Protein 5W5P (pdb70)

Solvent-accessible surface area: 26778 Å² total

InterPro domains:
  IPR059934 Phage tail protein-like, small four-stranded beta-sheet domain [PF27114] (264-327)

Nearest PDB structures (foldseek):
  5w5p-assembly1_A  TM=1.001E+00  e=0.000E+00  Acinetobacter phage AM24
  8oq0-assembly1_A  TM=8.757E-01  e=9.239E-34  Acinetobacter phage APK09
  8iq9-assembly1_B  TM=3.609E-01  e=1.323E-12  Klebsiella phage VLC6
  6w4q-assembly2_D  TM=3.458E-01  e=1.428E-11  Kuttervirus CBA120
  5w6p-assembly1_A  TM=3.082E-01  e=2.361E-11  Kuttervirus CBA120

Secondary structure (DSSP, 8-state):
-----GGG-B-TTSSBHHHHHHTT---SHHHHHT---SSTT-EEEE--SSSS-----EEEEE-TT-SSPPP-SSSEEE-TT--EEEE---S-B-GGGGT--TTSSS--HHHHHHHHHHHTS-EEEEETT-EE---EEEPP--TT----EEEEB-EEE--BSS-SEEEGGGTT-TT-SS---EEEE-B-TT-EEE--SSS-BEEEETTTEEEE----EEES-SEEEE-----TT-SS--EEEEEEES-EEES-SEEEEES-EEEEEEES-EEES-SEEEEE----SSSEEEEE--S-EEES-SEEEEESSEEEEEEES-EEE----TTHHHH-SSEE-SSSTTPPPPEEEEEES-EEE--GGGTS-TT--SEE-----SSS--SSSPPPEEES-EE-S----TT----EES-EETTS-SGGGT----GGGGTEE---EEEEEEHHHHEETTEEEEEEEE-HHHHH-S-GGGT-EEE--B----TT------EEEEEEEEEEE--S--TT--S-EEEEEEEEEEEE----EEETTTTEE----BSS--EEEEEETTEEEEEE--B----SSTT----EEEEEE--EE--SSSS-SS---EE-

Radius of gyration: 39.33 Å; Cα contacts (8 Å, |Δi|>4): 1710; chains: 1; bounding box: 72×67×138 Å

Sequence (600 aa):
EVKLPADLIKDSSGKSQQEVNNSLKLKTFDDLRNFKPIVNGQTVYVGQRSNTYLQGGGLFYADTSDTTSLDNDGTILVGIDGTRWKRKWNTHADPCWFGADYTGTEDCSAQVQKAVDVSYGRVWFGNADRSFKTPVGLPTNSIVGDLEICGDGARVWVYSNTGIFTSKRSIGLETSTDDLYTAALEIGRGLRFQGDGVSQSVVVNGDRLYNVNKGGRYLRISALVRATQPRRNETTGYVQSVTIEENHLALCNRIIDSKRGFNVTVSRNFCESCYGGVYLDGDGSPAVNVIRCDGNLWESSGVFAKLGAVYAGTFIGNYFEGNNTGDLPTLKCLIELGKTGTTGYSSGVTFIGNQFGAAAAYKADVNYADVKFTASLSGTNLDVLAPPTFVGNWTNAYRWSEGQVVTQFGNAFSGGNARRHQAPKLHTEARVTFDLSRKEFLSSTNLVGGVHTVAEIDTNLISNLASQSSRACTADNIFQKTASNVVLGAAVAKVSLVVQGSEGIGTGATTDVYVAASLTGFTQLEGGVIDTVNNVSLFKHFTSPVLTIERVGTKYLLKLSGYVAASGSLYGATAKVFSSTTTIYSLNSGASVAGQIYPT

Structure (mmCIF, N/CA/C/O backbone):
data_5W5P
#
_entry.id   5W5P
#
_cell.length_a   100.657
_cell.length_b   100.657
_cell.length_c   307.836
_cell.angle_alpha   90.00
_cell.angle_beta   90.00
_cell.angle_gamma   120.00
#
_symmetry.space_group_name_H-M   'P 63 2 2'
#
loop_
_entity.id
_entity.type
_entity.pdbx_description
1 polymer 'Tail fiber protein'
2 non-polymer 'ZINC ION'
3 water water
#
loop_
_atom_site.group_PDB
_atom_site.id
_atom_site.type_symbol
_atom_site.label_atom_id
_atom_site.label_alt_id
_atom_site.label_comp_id
_atom_site.label_asym_id
_atom_site.label_entity_id
_atom_site.label_seq_id
_atom_site.pdbx_PDB_ins_code
_atom_site.Cartn_x
_atom_site.Cartn_y
_atom_site.Cartn_z
_atom_site.occupancy
_atom_site.B_iso_or_equiv
_atom_site.auth_seq_id
_atom_site.auth_comp_id
_atom_site.auth_asym_id
_atom_site.auth_atom_id
_atom_site.pdbx_PDB_model_num
ATOM 1 N N . GLU A 1 14 ? 53.913 15.791 75.093 1.00 82.75 10 GLU A N 1
ATOM 2 C CA . GLU A 1 14 ? 53.522 15.971 76.487 1.00 85.26 10 GLU A CA 1
ATOM 3 C C . GLU A 1 14 ? 53.097 17.412 76.764 1.00 87.65 10 GLU A C 1
ATOM 4 O O . GLU A 1 14 ? 52.040 17.657 77.351 1.00 91.97 10 GLU A O 1
ATOM 10 N N . VAL A 1 15 ? 53.935 18.359 76.344 1.00 82.70 11 VAL A N 1
ATOM 11 C CA . VAL A 1 15 ? 53.630 19.789 76.455 1.00 74.12 11 VAL A CA 1
ATOM 12 C C . VAL A 1 15 ? 52.920 20.172 75.159 1.00 66.31 11 VAL A C 1
ATOM 13 O O . VAL A 1 15 ? 53.545 20.551 74.169 1.00 71.25 11 VAL A O 1
ATOM 17 N N . LYS A 1 16 ? 51.592 20.064 75.161 1.00 128.36 12 LYS A N 1
ATOM 18 C CA . LYS A 1 16 ? 50.796 20.239 73.952 1.00 118.26 12 LYS A CA 1
ATOM 19 C C . LYS A 1 16 ? 49.712 21.277 74.195 1.00 108.29 12 LYS A C 1
ATOM 20 O O . LYS A 1 16 ? 48.840 21.078 75.046 1.00 111.83 12 LYS A O 1
ATOM 26 N N . LEU A 1 17 ? 49.769 22.379 73.449 1.00 93.78 13 LEU A N 1
ATOM 27 C CA . LEU A 1 17 ? 48.696 23.362 73.415 1.00 79.86 13 LEU A CA 1
ATOM 28 C C . LEU A 1 17 ? 47.988 23.257 72.076 1.00 75.23 13 LEU A C 1
ATOM 29 O O . LEU A 1 17 ? 48.633 23.452 71.035 1.00 73.10 13 LEU A O 1
ATOM 34 N N . PRO A 1 18 ? 46.694 22.950 72.037 1.00 74.63 14 PRO A N 1
ATOM 35 C CA . PRO A 1 18 ? 46.004 22.849 70.744 1.00 63.60 14 PRO A CA 1
ATOM 36 C C . PRO A 1 18 ? 45.967 24.194 70.032 1.00 61.34 14 PRO A C 1
ATOM 37 O O . PRO A 1 18 ? 45.837 25.247 70.658 1.00 61.80 14 PRO A O 1
ATOM 41 N N . ALA A 1 19 ? 46.090 24.147 68.704 1.00 63.85 15 ALA A N 1
ATOM 42 C CA . ALA A 1 19 ? 46.094 25.373 67.914 1.00 63.07 15 ALA A CA 1
ATOM 43 C C . ALA A 1 19 ? 44.778 26.131 68.011 1.00 68.08 15 ALA A C 1
ATOM 44 O O . ALA A 1 19 ? 44.762 27.349 67.802 1.00 66.68 15 ALA A O 1
ATOM 46 N N . ASP A 1 20 ? 43.679 25.448 68.337 1.00 75.21 16 ASP A N 1
ATOM 47 C CA . ASP A 1 20 ? 42.398 26.124 68.514 1.00 77.90 16 ASP A CA 1
ATOM 48 C C . ASP A 1 20 ? 42.393 27.093 69.689 1.00 75.31 16 ASP A C 1
ATOM 49 O O . ASP A 1 20 ? 41.459 27.894 69.805 1.00 75.01 16 ASP A O 1
ATOM 54 N N . LEU A 1 21 ? 43.400 27.046 70.553 1.00 71.18 17 LEU A N 1
ATOM 55 C CA . LEU A 1 21 ? 43.493 27.959 71.684 1.00 71.65 17 LEU A CA 1
ATOM 56 C C . LEU A 1 21 ? 44.326 29.194 71.373 1.00 68.31 17 LEU A C 1
ATOM 57 O O . LEU A 1 21 ? 44.512 30.037 72.255 1.00 66.91 17 LEU A O 1
ATOM 62 N N . ILE A 1 22 ? 44.834 29.314 70.149 1.00 65.94 18 ILE A N 1
ATOM 63 C CA . ILE A 1 22 ? 45.577 30.485 69.699 1.00 63.99 18 ILE A CA 1
ATOM 64 C C . ILE A 1 22 ? 44.671 31.297 68.781 1.00 62.57 18 ILE A C 1
ATOM 65 O O . ILE A 1 22 ? 44.003 30.735 67.905 1.00 61.09 18 ILE A O 1
ATOM 70 N N . LYS A 1 23 ? 44.648 32.613 68.981 1.00 61.80 19 LYS A N 1
ATOM 71 C CA . LYS A 1 23 ? 43.774 33.513 68.241 1.00 61.25 19 LYS A CA 1
ATOM 72 C C . LYS A 1 23 ? 44.598 34.394 67.311 1.00 57.99 19 LYS A C 1
ATOM 73 O O . LYS A 1 23 ? 45.559 35.037 67.746 1.00 57.17 19 LYS A O 1
ATOM 79 N N . ASP A 1 24 ? 44.212 34.420 66.040 1.00 55.45 20 ASP A N 1
ATOM 80 C CA . ASP A 1 24 ? 44.837 35.265 65.034 1.00 55.09 20 ASP A CA 1
ATOM 81 C C . ASP A 1 24 ? 44.167 36.633 65.042 1.00 57.45 20 ASP A C 1
ATOM 82 O O . ASP A 1 24 ? 43.001 36.767 65.423 1.00 60.18 20 ASP A O 1
ATOM 87 N N . SER A 1 25 ? 44.920 37.657 64.623 1.00 57.35 21 SER A N 1
ATOM 88 C CA . SER A 1 25 ? 44.416 39.029 64.681 1.00 60.15 21 SER A CA 1
ATOM 89 C C . SER A 1 25 ? 43.098 39.208 63.933 1.00 60.70 21 SER A C 1
ATOM 90 O O . SER A 1 25 ? 42.347 40.138 64.244 1.00 63.35 21 SER A O 1
ATOM 93 N N . SER A 1 26 ? 42.794 38.337 62.968 1.00 61.52 22 SER A N 1
ATOM 94 C CA . SER A 1 26 ? 41.525 38.390 62.249 1.00 62.45 22 SER A CA 1
ATOM 95 C C . SER A 1 26 ? 40.332 38.016 63.115 1.00 67.54 22 SER A C 1
ATOM 96 O O . SER A 1 26 ? 39.191 38.246 62.697 1.00 71.95 22 SER A O 1
ATOM 99 N N . GLY A 1 27 ? 40.562 37.438 64.293 1.00 65.80 23 GLY A N 1
ATOM 100 C CA . GLY A 1 27 ? 39.506 36.938 65.136 1.00 68.05 23 GLY A CA 1
ATOM 101 C C . GLY A 1 27 ? 39.295 35.441 65.054 1.00 68.24 23 GLY A C 1
ATOM 102 O O . GLY A 1 27 ? 38.630 34.875 65.929 1.00 69.56 23 GLY A O 1
ATOM 103 N N . LYS A 1 28 ? 39.837 34.788 64.032 1.00 64.72 24 LYS A N 1
ATOM 104 C CA . LYS A 1 28 ? 39.721 33.346 63.890 1.00 61.06 24 LYS A CA 1
ATOM 105 C C . LYS A 1 28 ? 40.880 32.649 64.593 1.00 58.31 24 LYS A C 1
ATOM 106 O O . LYS A 1 28 ? 41.950 33.224 64.806 1.00 59.98 24 LYS A O 1
ATOM 112 N N . SER A 1 29 ? 40.652 31.391 64.957 1.00 56.90 25 SER A N 1
ATOM 113 C CA . SER A 1 29 ? 41.651 30.639 65.698 1.00 57.07 25 SER A CA 1
ATOM 114 C C . SER A 1 29 ? 42.813 30.251 64.791 1.00 58.00 25 SER A C 1
ATOM 115 O O . SER A 1 29 ? 42.708 30.256 63.560 1.00 59.69 25 SER A O 1
ATOM 118 N N . GLN A 1 30 ? 43.941 29.909 65.422 1.00 55.95 26 GLN A N 1
ATOM 119 C CA . GLN A 1 30 ? 45.087 29.426 64.660 1.00 52.97 26 GLN A CA 1
ATOM 120 C C . GLN A 1 30 ? 44.753 28.145 63.914 1.00 52.65 26 GLN A C 1
ATOM 121 O O . GLN A 1 30 ? 45.247 27.929 62.801 1.00 56.94 26 GLN A O 1
ATOM 127 N N . GLN A 1 31 ? 43.915 27.288 64.502 1.00 52.80 27 GLN A N 1
ATOM 128 C CA . GLN A 1 31 ? 43.496 26.080 63.803 1.00 54.48 27 GLN A CA 1
ATOM 129 C C . GLN A 1 31 ? 42.792 26.416 62.494 1.00 54.48 27 GLN A C 1
ATOM 130 O O . GLN A 1 31 ? 43.031 25.766 61.472 1.00 58.15 27 GLN A O 1
ATOM 136 N N . GLU A 1 32 ? 41.930 27.438 62.501 1.00 55.93 28 GLU A N 1
ATOM 137 C CA . GLU A 1 32 ? 41.259 27.846 61.268 1.00 59.87 28 GLU A CA 1
ATOM 138 C C . GLU A 1 32 ? 42.240 28.445 60.265 1.00 60.77 28 GLU A C 1
ATOM 139 O O . GLU A 1 32 ? 42.084 28.249 59.054 1.00 56.28 28 GLU A O 1
ATOM 145 N N . VAL A 1 33 ? 43.246 29.178 60.748 1.00 62.64 29 VAL A N 1
ATOM 146 C CA . VAL A 1 33 ? 44.307 29.665 59.871 1.00 56.07 29 VAL A CA 1
ATOM 147 C C . VAL A 1 33 ? 45.073 28.494 59.270 1.00 53.36 29 VAL A C 1
ATOM 148 O O . VAL A 1 33 ? 45.361 28.472 58.068 1.00 51.13 29 VAL A O 1
ATOM 152 N N . ASN A 1 34 ? 45.419 27.501 60.096 1.00 56.14 30 ASN A N 1
ATOM 153 C CA . ASN A 1 34 ? 46.129 26.332 59.585 1.00 54.73 30 ASN A CA 1
ATOM 154 C C . ASN A 1 34 ? 45.301 25.581 58.552 1.00 53.91 30 ASN A C 1
ATOM 155 O O . ASN A 1 34 ? 45.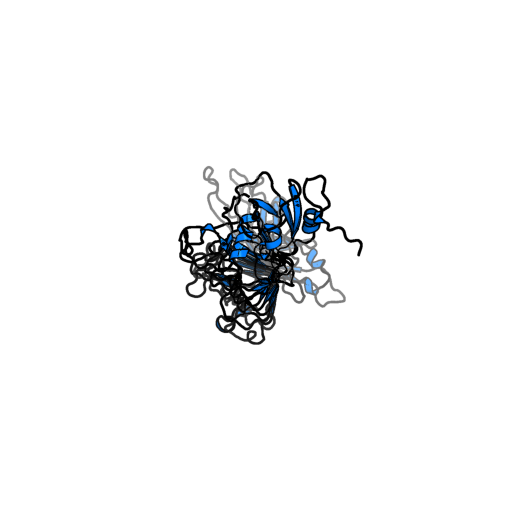855 25.031 57.594 1.00 54.23 30 ASN A O 1
ATOM 160 N N . ASN A 1 35 ? 43.977 25.557 58.721 1.00 54.38 31 ASN A N 1
ATOM 161 C CA . ASN A 1 35 ? 43.126 24.773 57.834 1.00 54.11 31 ASN A CA 1
ATOM 162 C C . ASN A 1 35 ? 43.160 25.263 56.393 1.00 50.00 31 ASN A C 1
ATOM 163 O O . ASN A 1 35 ? 42.853 24.482 55.485 1.00 49.63 31 ASN A O 1
ATOM 168 N N . SER A 1 36 ? 43.527 26.526 56.156 1.00 46.43 32 SER A N 1
ATOM 169 C CA . SER A 1 36 ? 43.565 27.037 54.790 1.00 47.00 32 SER A CA 1
ATOM 170 C C . SER A 1 36 ? 44.680 26.416 53.955 1.00 50.02 32 SER A C 1
ATOM 171 O O . SER A 1 36 ? 44.698 26.613 52.735 1.00 56.65 32 SER A O 1
ATOM 174 N N . LEU A 1 37 ? 45.598 25.678 54.572 1.00 49.77 33 LEU A N 1
ATOM 175 C CA . LEU A 1 37 ? 46.631 24.932 53.868 1.00 48.74 33 LEU A CA 1
ATOM 176 C C . LEU A 1 37 ? 46.284 23.459 53.713 1.00 46.40 33 LEU A C 1
ATOM 177 O O . LEU A 1 37 ? 47.115 22.687 53.221 1.00 46.34 33 LEU A O 1
ATOM 182 N N . LYS A 1 38 ? 45.086 23.050 54.139 1.00 47.13 34 LYS A N 1
ATOM 183 C CA . LYS A 1 38 ? 44.662 21.655 54.107 1.00 51.03 34 LYS A CA 1
ATOM 184 C C . LYS A 1 38 ? 43.474 21.436 53.176 1.00 52.74 34 LYS A C 1
ATOM 185 O O . LYS A 1 38 ? 42.780 20.421 53.299 1.00 56.98 34 LYS A O 1
ATOM 191 N N . LEU A 1 39 ? 43.224 22.364 52.252 1.00 49.34 35 LEU A N 1
ATOM 192 C CA . LEU A 1 39 ? 42.069 22.301 51.358 1.00 48.22 35 LEU A CA 1
ATOM 193 C C . LEU A 1 39 ? 42.430 21.441 50.152 1.00 49.72 35 LEU A C 1
ATOM 194 O O . LEU A 1 39 ? 42.948 21.922 49.141 1.00 46.64 35 LEU A O 1
ATOM 199 N N . LYS A 1 40 ? 42.145 20.146 50.258 1.00 50.62 36 LYS A N 1
ATOM 200 C CA . LYS A 1 40 ? 42.526 19.205 49.214 1.00 50.17 36 LYS A CA 1
ATOM 201 C C . LYS A 1 40 ? 41.491 19.128 48.095 1.00 50.03 36 LYS A C 1
ATOM 202 O O . LYS A 1 40 ? 41.855 19.128 46.915 1.00 43.33 36 LYS A O 1
ATOM 208 N N . THR A 1 41 ? 40.207 19.079 48.444 1.00 47.92 37 THR A N 1
ATOM 209 C CA . THR A 1 41 ? 39.129 18.866 47.486 1.00 48.17 37 THR A CA 1
ATOM 210 C C . THR A 1 41 ? 38.172 20.054 47.477 1.00 49.62 37 THR A C 1
ATOM 211 O O . THR A 1 41 ? 38.258 20.964 48.304 1.00 52.79 37 THR A O 1
ATOM 215 N N . PHE A 1 42 ? 37.247 20.035 46.511 1.00 49.83 38 PHE A N 1
ATOM 216 C CA . PHE A 1 42 ? 36.221 21.071 46.429 1.00 48.50 38 PHE A CA 1
ATOM 217 C C . PHE A 1 42 ? 35.338 21.077 47.667 1.00 49.28 38 PHE A C 1
ATOM 218 O O . PHE A 1 42 ? 34.889 22.141 48.105 1.00 53.11 38 PHE A O 1
ATOM 226 N N . ASP A 1 43 ? 35.067 19.900 48.237 1.00 50.52 39 ASP A N 1
ATOM 227 C CA . ASP A 1 43 ? 34.253 19.836 49.446 1.00 53.74 39 ASP A CA 1
ATOM 228 C C . ASP A 1 43 ? 34.941 20.516 50.624 1.00 60.90 39 ASP A C 1
ATOM 229 O O . ASP A 1 43 ? 34.269 21.124 51.466 1.00 65.65 39 ASP A O 1
ATOM 234 N N . ASP A 1 44 ? 36.272 20.429 50.701 1.00 56.86 40 ASP A N 1
ATOM 235 C CA . ASP A 1 44 ? 36.991 21.116 51.767 1.00 50.05 40 ASP A CA 1
ATOM 236 C C . ASP A 1 44 ? 36.851 22.627 51.655 1.00 50.88 40 ASP A C 1
ATOM 237 O O . ASP A 1 44 ? 36.783 23.316 52.677 1.00 55.79 40 ASP A O 1
ATOM 242 N N . LEU A 1 45 ? 36.810 23.164 50.434 1.00 51.29 41 LEU A N 1
ATOM 243 C CA . LEU A 1 45 ? 36.631 24.604 50.280 1.00 49.54 41 LEU A CA 1
ATOM 244 C C . LEU A 1 45 ? 35.224 25.028 50.678 1.00 53.07 41 LEU A C 1
ATOM 245 O O . LEU A 1 45 ? 35.053 26.002 51.420 1.00 57.66 41 LEU A O 1
ATOM 250 N N . ARG A 1 46 ? 34.205 24.302 50.207 1.00 52.54 42 ARG A N 1
ATOM 251 C CA . ARG A 1 46 ? 32.826 24.649 50.547 1.00 55.33 42 ARG A CA 1
ATOM 252 C C . ARG A 1 46 ? 32.577 24.582 52.048 1.00 58.55 42 ARG A C 1
ATOM 253 O O . ARG A 1 46 ? 31.686 25.270 52.558 1.00 62.04 42 ARG A O 1
ATOM 261 N N . ASN A 1 47 ? 33.341 23.763 52.768 1.00 58.28 43 ASN A N 1
ATOM 262 C CA . ASN A 1 47 ? 33.223 23.682 54.218 1.00 58.42 43 ASN A CA 1
ATOM 263 C C . ASN A 1 47 ? 34.152 24.646 54.942 1.00 57.10 43 ASN A C 1
ATOM 264 O O . ASN A 1 47 ? 34.082 24.747 56.171 1.00 58.80 43 ASN A O 1
ATOM 269 N N . PHE A 1 48 ? 35.011 25.352 54.214 1.00 57.14 44 PHE A N 1
ATOM 270 C CA . PHE A 1 48 ? 35.967 26.277 54.800 1.00 56.19 44 PHE A CA 1
ATOM 271 C C . PHE A 1 48 ? 35.383 27.683 54.845 1.00 61.29 44 PHE A C 1
ATOM 272 O O . PHE A 1 48 ? 34.691 28.114 53.917 1.00 64.25 44 PHE A O 1
ATOM 280 N N . LYS A 1 49 ? 35.656 28.392 55.937 1.00 64.46 45 LYS A N 1
ATOM 281 C CA . LYS A 1 49 ? 35.241 29.778 56.082 1.00 63.67 45 LYS A CA 1
ATOM 282 C C . LYS A 1 49 ? 36.457 30.686 55.998 1.00 63.38 45 LYS A C 1
ATOM 283 O O . LYS A 1 49 ? 37.464 30.419 56.668 1.00 65.51 45 LYS A O 1
ATOM 289 N N . PRO A 1 50 ? 36.416 31.745 55.192 1.00 58.29 46 PRO A N 1
ATOM 290 C CA . PRO A 1 50 ? 37.604 32.590 55.030 1.00 56.14 46 PRO A CA 1
ATOM 291 C C . PRO A 1 50 ? 37.944 33.330 56.312 1.00 55.35 46 PRO A C 1
ATOM 292 O O . PRO A 1 50 ? 37.069 33.699 57.098 1.00 57.17 46 PRO A O 1
ATOM 296 N N . ILE A 1 51 ? 39.240 33.543 56.518 1.00 55.69 47 ILE A N 1
ATOM 297 C CA . ILE A 1 51 ? 39.687 34.247 57.712 1.00 61.70 47 ILE A CA 1
ATOM 298 C C . ILE A 1 51 ? 39.690 35.763 57.513 1.00 68.17 47 ILE A C 1
ATOM 299 O O . ILE A 1 51 ? 39.450 36.509 58.467 1.00 75.16 47 ILE A O 1
ATOM 304 N N . VAL A 1 52 ? 39.949 36.238 56.296 1.00 65.49 48 VAL A N 1
ATOM 305 C CA . VAL A 1 52 ? 39.889 37.656 55.971 1.00 66.64 48 VAL A CA 1
ATOM 306 C C . VAL A 1 52 ? 39.063 37.820 54.700 1.00 70.90 48 VAL A C 1
ATOM 307 O O . VAL A 1 52 ? 38.752 36.854 54.003 1.00 72.01 48 VAL A O 1
ATOM 311 N N . ASN A 1 53 ? 38.704 39.067 54.409 1.00 73.44 49 ASN A N 1
ATOM 312 C CA . ASN A 1 53 ? 37.960 39.376 53.197 1.00 74.17 49 ASN A CA 1
ATOM 313 C C . ASN A 1 53 ? 38.911 39.415 52.008 1.00 69.14 49 ASN A C 1
ATOM 314 O O . ASN A 1 53 ? 39.967 40.053 52.066 1.00 68.37 49 ASN A O 1
ATOM 319 N N . GLY A 1 54 ? 38.538 38.726 50.933 1.00 64.90 50 GLY A N 1
ATOM 320 C CA . GLY A 1 54 ? 39.399 38.642 49.771 1.00 60.13 50 GLY A CA 1
ATOM 321 C C . GLY A 1 54 ? 40.556 37.684 49.910 1.00 54.63 50 GLY A C 1
ATOM 322 O O . GLY A 1 54 ? 41.550 37.821 49.188 1.00 52.95 50 GLY A O 1
ATOM 323 N N . GLN A 1 55 ? 40.465 36.720 50.822 1.00 53.43 51 GLN A N 1
ATOM 324 C CA . GLN A 1 55 ? 41.538 35.753 50.998 1.00 50.47 51 GLN A CA 1
ATOM 325 C C . GLN A 1 55 ? 41.621 34.841 49.782 1.00 48.65 51 GLN A C 1
ATOM 326 O O . GLN A 1 55 ? 40.601 34.440 49.218 1.00 46.17 51 GLN A O 1
ATOM 332 N N . THR A 1 56 ? 42.843 34.524 49.368 1.00 49.81 52 THR A N 1
ATOM 333 C CA . THR A 1 56 ? 43.077 33.546 48.313 1.00 48.82 52 THR A CA 1
ATOM 334 C C . THR A 1 56 ? 43.653 32.285 48.941 1.00 48.53 52 THR A C 1
ATOM 335 O O . THR A 1 56 ? 44.667 32.345 49.648 1.00 49.26 52 THR A O 1
ATOM 339 N N . VAL A 1 57 ? 42.997 31.153 48.692 1.00 42.71 53 VAL A N 1
ATOM 340 C CA . VAL A 1 57 ? 43.454 29.849 49.143 1.00 42.54 53 VAL A CA 1
ATOM 341 C C . VAL A 1 57 ? 43.610 28.950 47.925 1.00 47.22 53 VAL A C 1
ATOM 342 O O . VAL A 1 57 ? 43.055 29.205 46.853 1.00 49.29 53 VAL A O 1
ATOM 346 N N . TYR A 1 58 ? 44.371 27.879 48.101 1.00 47.15 54 TYR A N 1
ATOM 347 C CA . TYR A 1 58 ? 44.607 26.912 47.041 1.00 47.24 54 TYR A CA 1
ATOM 348 C C . TYR A 1 58 ? 43.836 25.633 47.333 1.00 50.02 54 TYR A C 1
ATOM 349 O O . TYR A 1 58 ? 43.960 25.064 48.423 1.00 51.70 54 TYR A O 1
ATOM 358 N N . VAL A 1 59 ? 43.036 25.189 46.366 1.00 49.90 55 VAL A N 1
ATOM 359 C CA . VAL A 1 59 ? 42.349 23.903 46.438 1.00 49.36 55 VAL A CA 1
ATOM 360 C C . VAL A 1 59 ? 43.119 22.910 45.580 1.00 51.76 55 VAL A C 1
ATOM 361 O O . VAL A 1 59 ? 43.410 23.184 44.408 1.00 54.06 55 VAL A O 1
ATOM 365 N N . GLY A 1 60 ? 43.440 21.752 46.158 1.00 48.59 56 GLY A N 1
ATOM 366 C CA . GLY A 1 60 ? 44.355 20.833 45.498 1.00 44.02 56 GLY A CA 1
ATOM 367 C C . GLY A 1 60 ? 43.757 20.151 44.280 1.00 41.79 56 GLY A C 1
ATOM 368 O O . GLY A 1 60 ? 44.428 19.990 43.260 1.00 41.76 56 GLY A O 1
ATOM 369 N N . GLN A 1 61 ? 42.503 19.724 44.377 1.00 41.93 57 GLN A N 1
ATOM 370 C CA . GLN A 1 61 ? 41.846 18.958 43.323 1.00 46.42 57 GLN A CA 1
ATOM 371 C C . GLN A 1 61 ? 40.338 19.018 43.559 1.00 48.62 57 GLN A C 1
ATOM 372 O O . GLN A 1 61 ? 39.863 19.694 44.479 1.00 48.30 57 GLN A O 1
ATOM 378 N N . ARG A 1 62 ? 39.577 18.314 42.717 1.00 50.24 58 ARG A N 1
ATOM 379 C CA . ARG A 1 62 ? 38.121 18.386 42.795 1.00 49.16 58 ARG A CA 1
ATOM 380 C C . ARG A 1 62 ? 37.578 17.469 43.880 1.00 46.97 58 ARG A C 1
ATOM 381 O O . ARG A 1 62 ? 36.788 17.899 44.725 1.00 52.28 58 ARG A O 1
ATOM 389 N N . SER A 1 63 ? 37.989 16.204 43.860 1.00 44.67 59 SER A N 1
ATOM 390 C CA . SER A 1 63 ? 37.648 15.238 44.891 1.00 46.61 59 SER A CA 1
ATOM 391 C C . SER A 1 63 ? 38.858 14.347 45.147 1.00 50.56 59 SER A C 1
ATOM 392 O O . SER A 1 63 ? 39.903 14.473 44.503 1.00 54.30 59 SER A O 1
ATOM 395 N N . ASN A 1 64 ? 38.706 13.431 46.105 1.00 53.18 60 ASN A N 1
ATOM 396 C CA . ASN A 1 64 ? 39.782 12.490 46.409 1.00 56.58 60 ASN A CA 1
ATOM 397 C C . ASN A 1 64 ? 40.060 11.532 45.256 1.00 59.71 60 ASN A C 1
ATOM 398 O O . ASN A 1 64 ? 41.157 10.955 45.192 1.00 63.40 60 ASN A O 1
ATOM 403 N N . THR A 1 65 ? 39.081 11.322 44.365 1.00 56.31 61 THR A N 1
ATOM 404 C CA . THR A 1 65 ? 39.275 10.482 43.193 1.00 54.91 61 THR A CA 1
ATOM 405 C C . THR A 1 65 ? 39.597 11.275 41.935 1.00 52.12 61 THR A C 1
ATOM 406 O O . THR A 1 65 ? 40.226 10.724 41.029 1.00 50.87 61 THR A O 1
ATOM 410 N N . TYR A 1 66 ? 39.222 12.554 41.870 1.00 52.23 62 TYR A N 1
ATOM 411 C CA . TYR A 1 66 ? 39.457 13.403 40.701 1.00 52.08 62 TYR A CA 1
ATOM 412 C C . TYR A 1 66 ? 40.640 14.322 40.994 1.00 48.19 62 TYR A C 1
ATOM 413 O O . TYR A 1 66 ? 40.507 15.299 41.739 1.00 48.63 62 TYR A O 1
ATOM 422 N N . LEU A 1 67 ? 41.789 14.020 40.397 1.00 46.59 63 LEU A N 1
ATOM 423 C CA . LEU A 1 67 ? 43.034 14.696 40.735 1.00 51.52 63 LEU A CA 1
ATOM 424 C C . LEU A 1 67 ? 43.255 15.999 39.978 1.00 52.15 63 LEU A C 1
ATOM 425 O O . LEU A 1 67 ? 44.264 16.664 40.223 1.00 56.00 63 LEU A O 1
ATOM 430 N N . GLN A 1 68 ? 42.354 16.390 39.080 1.00 49.43 64 GLN A N 1
ATOM 431 C CA . GLN A 1 68 ? 42.475 17.652 38.362 1.00 47.47 64 GLN A CA 1
ATOM 432 C C . GLN A 1 68 ? 41.479 18.668 38.922 1.00 43.63 64 GLN A C 1
ATOM 433 O O . GLN A 1 68 ? 40.754 18.401 39.885 1.00 41.82 64 GLN A O 1
ATOM 439 N N . GLY A 1 69 ? 41.466 19.857 38.320 1.00 41.70 65 GLY A N 1
ATOM 440 C CA . GLY A 1 69 ? 40.537 20.903 38.693 1.00 43.17 65 GLY A CA 1
ATOM 441 C C . GLY A 1 69 ? 40.996 21.830 39.800 1.00 46.49 65 GLY A C 1
ATOM 442 O O . GLY A 1 69 ? 40.255 22.758 40.153 1.00 48.69 65 GLY A O 1
ATOM 443 N N . GLY A 1 70 ? 42.178 21.612 40.366 1.00 44.76 66 GLY A N 1
ATOM 444 C CA . GLY A 1 70 ? 42.670 22.482 41.412 1.00 42.64 66 GLY A CA 1
ATOM 445 C C . GLY A 1 70 ? 43.015 23.872 40.906 1.00 46.28 66 GLY A C 1
ATOM 446 O O . GLY A 1 70 ? 43.029 24.158 39.709 1.00 49.06 66 GLY A O 1
ATOM 447 N N . GLY A 1 71 ? 43.299 24.756 41.852 1.00 48.70 67 GLY A N 1
ATOM 448 C CA . GLY A 1 71 ? 43.684 26.112 41.522 1.00 45.43 67 GLY A CA 1
ATOM 449 C C . GLY A 1 71 ? 43.460 27.036 42.704 1.00 44.25 67 GLY A C 1
ATOM 450 O O . GLY A 1 71 ? 43.121 26.603 43.804 1.00 43.94 67 GLY A O 1
ATOM 451 N N . LEU A 1 72 ? 43.656 28.325 42.440 1.00 47.00 68 LEU A N 1
ATOM 452 C CA . LEU A 1 72 ? 43.484 29.361 43.448 1.00 46.86 68 LEU A CA 1
ATOM 453 C C . LEU A 1 72 ? 42.056 29.891 43.423 1.00 44.52 68 LEU A C 1
ATOM 454 O O . LEU A 1 72 ? 41.469 30.079 42.354 1.00 45.52 68 LEU A O 1
ATOM 459 N N . PHE A 1 73 ? 41.507 30.135 44.611 1.00 41.55 69 PHE A N 1
ATOM 460 C CA . PHE A 1 73 ? 40.168 30.684 44.775 1.00 44.71 69 PHE A CA 1
ATOM 461 C C . PHE A 1 73 ? 40.227 31.824 45.783 1.00 49.56 69 PHE A C 1
ATOM 462 O O . PHE A 1 73 ? 40.865 31.694 46.833 1.00 50.47 69 PHE A O 1
ATOM 470 N N . TYR A 1 74 ? 39.573 32.938 45.468 1.00 48.40 70 TYR A N 1
ATOM 471 C CA . TYR A 1 74 ? 39.509 34.076 46.372 1.00 49.17 70 TYR A CA 1
ATOM 472 C C . TYR A 1 74 ? 38.075 34.295 46.831 1.00 49.63 70 TYR A C 1
ATOM 473 O O . TYR A 1 74 ? 37.128 34.106 46.062 1.00 51.83 70 TYR A O 1
ATOM 482 N N . ALA A 1 75 ? 37.925 34.678 48.096 1.00 51.66 71 ALA A N 1
ATOM 483 C CA . ALA A 1 75 ? 36.609 34.905 48.690 1.00 53.06 71 ALA A CA 1
ATOM 484 C C . ALA A 1 75 ? 36.125 36.287 48.272 1.00 53.38 71 ALA A C 1
ATOM 485 O O . ALA A 1 75 ? 36.589 37.305 48.787 1.00 53.00 71 ALA A O 1
ATOM 487 N N . ASP A 1 76 ? 35.191 36.322 47.324 1.00 54.33 72 ASP A N 1
ATOM 488 C CA . ASP A 1 76 ? 34.608 37.573 46.842 1.00 57.30 72 ASP A CA 1
ATOM 489 C C . ASP A 1 76 ? 33.549 38.020 47.842 1.00 57.27 72 ASP A C 1
ATOM 490 O O . ASP A 1 76 ? 32.385 37.614 47.776 1.00 50.72 72 ASP A O 1
ATOM 495 N N . THR A 1 77 ? 33.964 38.875 48.783 1.00 61.89 73 THR A N 1
ATOM 496 C CA . THR A 1 77 ? 33.067 39.323 49.846 1.00 67.25 73 THR A CA 1
ATOM 497 C C . THR A 1 77 ? 31.922 40.181 49.321 1.00 69.21 73 THR A C 1
ATOM 498 O O . THR A 1 77 ? 30.877 40.261 49.975 1.00 69.85 73 THR A O 1
ATOM 502 N N . SER A 1 78 ? 32.091 40.811 48.157 1.00 69.83 74 SER A N 1
ATOM 503 C CA . SER A 1 78 ? 31.040 41.641 47.581 1.00 71.82 74 SER A CA 1
ATOM 504 C C . SER A 1 78 ? 29.930 40.826 46.926 1.00 70.89 74 SER A C 1
ATOM 505 O O . SER A 1 78 ? 28.846 41.370 46.683 1.00 72.71 74 SER A O 1
ATOM 508 N N . ASP A 1 79 ? 30.169 39.548 46.635 1.00 67.25 75 ASP A N 1
ATOM 509 C CA . ASP A 1 79 ? 29.201 38.698 45.952 1.00 61.37 75 ASP A CA 1
ATOM 510 C C . ASP A 1 79 ? 28.477 37.823 46.969 1.00 60.25 75 ASP A C 1
ATOM 511 O O . ASP A 1 79 ? 29.100 36.993 47.641 1.00 59.10 75 ASP A O 1
ATOM 516 N N . THR A 1 80 ? 27.160 38.002 47.062 1.00 61.02 76 THR A N 1
ATOM 517 C CA . THR A 1 80 ? 26.313 37.200 47.934 1.00 61.26 76 THR A CA 1
ATOM 518 C C . THR A 1 80 ? 25.178 36.525 47.174 1.00 63.48 76 THR A C 1
ATOM 519 O O . THR A 1 80 ? 24.252 36.000 47.804 1.00 66.49 76 THR A O 1
ATOM 523 N N . THR A 1 81 ? 25.217 36.532 45.842 1.00 61.55 77 THR A N 1
ATOM 524 C CA . THR A 1 81 ? 24.110 36.034 45.037 1.00 59.98 77 THR A CA 1
ATOM 525 C C . THR A 1 81 ? 24.512 35.050 43.950 1.00 57.73 77 THR A C 1
ATOM 526 O O . THR A 1 81 ? 23.648 34.287 43.501 1.00 62.63 77 THR A O 1
ATOM 530 N N . SER A 1 82 ? 25.772 35.029 43.516 1.00 53.73 78 SER A N 1
ATOM 531 C CA . SER A 1 82 ? 26.175 34.157 42.419 1.00 55.82 78 SER A CA 1
ATOM 532 C C . SER A 1 82 ? 25.961 32.692 42.780 1.00 55.13 78 SER A C 1
ATOM 533 O O . SER A 1 82 ? 26.185 32.275 43.921 1.00 56.05 78 SER A O 1
ATOM 536 N N . LEU A 1 83 ? 25.530 31.909 41.796 1.00 51.12 79 LEU A N 1
ATOM 537 C CA . LEU A 1 83 ? 25.247 30.498 42.005 1.00 52.10 79 LEU A CA 1
ATOM 538 C C . LEU A 1 83 ? 26.500 29.655 41.804 1.00 55.76 79 LEU A C 1
ATOM 539 O O . LEU A 1 83 ? 27.414 30.025 41.061 1.00 57.85 79 LEU A O 1
ATOM 544 N N . ASP A 1 84 ? 26.535 28.517 42.490 1.00 55.16 80 ASP A N 1
ATOM 545 C CA . ASP A 1 84 ? 27.626 27.565 42.333 1.00 55.37 80 ASP A CA 1
ATOM 546 C C . ASP A 1 84 ? 27.559 26.924 40.949 1.00 56.70 80 ASP A C 1
ATOM 547 O O . ASP A 1 84 ? 26.507 26.422 40.541 1.00 56.06 80 ASP A O 1
ATOM 552 N N . ASN A 1 85 ? 28.678 26.948 40.220 1.00 55.80 81 ASN A N 1
ATOM 553 C CA . ASN A 1 85 ? 28.752 26.305 38.913 1.00 54.26 81 ASN A CA 1
ATOM 554 C C . ASN A 1 85 ? 29.672 25.091 38.899 1.00 54.53 81 ASN A C 1
ATOM 555 O O . ASN A 1 85 ? 29.878 24.504 37.833 1.00 54.32 81 ASN A O 1
ATOM 560 N N . ASP A 1 86 ? 30.232 24.711 40.050 1.00 54.97 82 ASP A N 1
ATOM 561 C CA . ASP A 1 86 ? 31.063 23.511 40.181 1.00 50.30 82 ASP A CA 1
ATOM 562 C C . ASP A 1 86 ? 32.318 23.585 39.310 1.00 48.69 82 ASP A C 1
ATOM 563 O O . ASP A 1 86 ? 32.801 22.571 38.800 1.00 47.70 82 ASP A O 1
ATOM 568 N N . GLY A 1 87 ? 32.864 24.789 39.147 1.00 40.94 83 GLY A N 1
ATOM 569 C CA . GLY A 1 87 ? 34.084 24.933 38.378 1.00 40.26 83 GLY A CA 1
ATOM 570 C C . GLY A 1 87 ? 34.856 26.215 38.616 1.00 45.43 83 GLY A C 1
ATOM 571 O O . GLY A 1 87 ? 36.065 26.176 38.859 1.00 48.17 83 GLY A O 1
ATOM 572 N N . THR A 1 88 ? 34.182 27.362 38.522 1.00 40.26 84 THR A N 1
ATOM 573 C CA . THR A 1 88 ? 34.826 28.650 38.730 1.00 43.34 84 THR A CA 1
ATOM 574 C C . THR A 1 88 ? 34.175 29.483 39.818 1.00 43.30 84 THR A C 1
ATOM 575 O O . THR A 1 88 ? 34.828 30.386 40.349 1.00 45.65 84 THR A O 1
ATOM 579 N N . ILE A 1 89 ? 32.919 29.215 40.160 1.00 45.22 85 ILE A N 1
ATOM 580 C CA . ILE A 1 89 ? 32.244 29.842 41.287 1.00 47.66 85 ILE A CA 1
ATOM 581 C C . ILE A 1 89 ? 31.778 28.717 42.197 1.00 50.25 85 ILE A C 1
ATOM 582 O O . ILE A 1 89 ? 30.859 27.965 41.844 1.00 53.94 85 ILE A O 1
ATOM 587 N N . LEU A 1 90 ? 32.417 28.585 43.357 1.00 47.62 86 LEU A N 1
ATOM 588 C CA . LEU A 1 90 ? 32.052 27.592 44.360 1.00 46.03 86 LEU A CA 1
ATOM 589 C C . LEU A 1 90 ? 31.522 28.325 45.585 1.00 48.28 86 LEU A C 1
ATOM 590 O O . LEU A 1 90 ? 32.210 29.188 46.141 1.00 51.25 86 LEU A O 1
ATOM 595 N N . VAL A 1 91 ? 30.304 27.987 45.997 1.00 47.90 87 VAL A N 1
ATOM 596 C CA . VAL A 1 91 ? 29.640 28.640 47.119 1.00 50.85 87 VAL A CA 1
ATOM 597 C C . VAL A 1 91 ? 29.784 27.758 48.351 1.00 53.89 87 VAL A C 1
ATOM 598 O O . VAL A 1 91 ? 29.424 26.574 48.325 1.00 54.27 87 VAL A O 1
ATOM 602 N N . GLY A 1 92 ? 30.322 28.331 49.431 1.00 58.10 88 GLY A N 1
ATOM 603 C CA . GLY A 1 92 ? 30.493 27.593 50.665 1.00 57.81 88 GLY A CA 1
ATOM 604 C C . GLY A 1 92 ? 29.225 27.531 51.504 1.00 59.27 88 GLY A C 1
ATOM 605 O O . GLY A 1 92 ? 28.246 28.240 51.269 1.00 61.13 88 GLY A O 1
ATOM 606 N N . ILE A 1 93 ? 29.254 26.651 52.508 1.00 61.34 89 ILE A N 1
ATOM 607 C CA . ILE A 1 93 ? 28.105 26.494 53.398 1.00 64.04 89 ILE A CA 1
ATOM 608 C C . ILE A 1 93 ? 27.810 27.794 54.137 1.00 59.26 89 ILE A C 1
ATOM 609 O O . ILE A 1 93 ? 26.645 28.113 54.410 1.00 58.95 89 ILE A O 1
ATOM 614 N N . ASP A 1 94 ? 28.846 28.577 54.445 1.00 55.46 90 ASP A N 1
ATOM 615 C CA . ASP A 1 94 ? 28.671 29.895 55.045 1.00 53.26 90 ASP A CA 1
ATOM 616 C C . ASP A 1 94 ? 28.143 30.937 54.063 1.00 57.49 90 ASP A C 1
ATOM 617 O O . ASP A 1 94 ? 27.881 32.072 54.477 1.00 56.16 90 ASP A O 1
ATOM 622 N N . GLY A 1 95 ? 27.986 30.590 52.787 1.00 57.85 91 GLY A N 1
ATOM 623 C CA . GLY A 1 95 ? 27.538 31.528 51.781 1.00 57.94 91 GLY A CA 1
ATOM 624 C C . GLY A 1 95 ? 28.643 32.246 51.035 1.00 53.87 91 GLY A C 1
ATOM 625 O O . GLY A 1 95 ? 28.343 33.026 50.122 1.00 51.42 91 GLY A O 1
ATOM 626 N N . THR A 1 96 ? 29.904 32.010 51.393 1.00 52.47 92 THR A N 1
ATOM 627 C CA . THR A 1 96 ? 31.018 32.666 50.725 1.00 50.90 92 THR A CA 1
ATOM 628 C C . THR A 1 96 ? 31.101 32.226 49.270 1.00 53.82 92 THR A C 1
ATOM 629 O O . THR A 1 96 ? 31.121 31.026 48.972 1.00 56.91 92 THR A O 1
ATOM 633 N N . ARG A 1 97 ? 31.149 33.201 48.363 1.00 51.70 93 ARG A N 1
ATOM 634 C CA . ARG A 1 97 ? 31.344 32.928 46.942 1.00 50.56 93 ARG A CA 1
ATOM 635 C C . ARG A 1 97 ? 32.840 32.889 46.665 1.00 48.84 93 ARG A C 1
ATOM 636 O O . ARG A 1 97 ? 33.504 33.928 46.626 1.00 52.22 93 ARG A O 1
ATOM 644 N N . TRP A 1 98 ? 33.367 31.680 46.483 1.00 43.49 94 TRP A N 1
ATOM 645 C CA . TRP A 1 98 ? 34.747 31.477 46.064 1.00 44.34 94 TRP A CA 1
ATOM 646 C C . TRP A 1 98 ? 34.819 31.493 44.540 1.00 46.05 94 TRP A C 1
ATOM 647 O O . TRP A 1 98 ? 34.065 30.784 43.866 1.00 43.80 94 TRP A O 1
ATOM 658 N N . LYS A 1 99 ? 35.723 32.302 43.998 1.00 45.64 95 LYS A N 1
ATOM 659 C CA . LYS A 1 99 ? 35.891 32.430 42.556 1.00 45.36 95 LYS A CA 1
ATOM 660 C C . LYS A 1 99 ? 37.318 32.077 42.168 1.00 45.51 95 LYS A C 1
ATOM 661 O O . LYS A 1 99 ? 38.276 32.557 42.780 1.00 45.10 95 LYS A O 1
ATOM 667 N N . ARG A 1 100 ? 37.448 31.237 41.151 1.00 47.01 96 ARG A N 1
ATOM 668 C CA . ARG A 1 100 ? 38.756 30.807 40.680 1.00 45.77 96 ARG A CA 1
ATOM 669 C C . ARG A 1 100 ? 39.502 31.976 40.054 1.00 44.83 96 ARG A C 1
ATOM 670 O O . ARG A 1 100 ? 38.925 32.784 39.320 1.00 48.94 96 ARG A O 1
ATOM 678 N N . LYS A 1 101 ? 40.791 32.070 40.364 1.00 42.19 97 LYS A N 1
ATOM 679 C CA . LYS A 1 101 ? 41.673 33.053 39.746 1.00 40.42 97 LYS A CA 1
ATOM 680 C C . LYS A 1 101 ? 42.183 32.461 38.439 1.00 43.08 97 LYS A C 1
ATOM 681 O O . LYS A 1 101 ? 42.923 31.473 38.448 1.00 43.62 97 LYS A O 1
ATOM 687 N N . TRP A 1 102 ? 41.779 33.054 37.316 1.00 41.25 98 TRP A N 1
ATOM 688 C CA . TRP A 1 102 ? 42.239 32.604 36.009 1.00 43.00 98 TRP A CA 1
ATOM 689 C C . TRP A 1 102 ? 42.101 33.747 35.013 1.00 46.21 98 TRP A C 1
ATOM 690 O O . TRP A 1 102 ? 41.072 34.430 34.986 1.00 44.87 98 TRP A O 1
ATOM 701 N N . ASN A 1 103 ? 43.141 33.957 34.207 1.00 47.67 99 ASN A N 1
ATOM 702 C CA . ASN A 1 103 ? 43.125 34.966 33.157 1.00 49.34 99 ASN A CA 1
ATOM 703 C C . ASN A 1 103 ? 43.463 34.370 31.798 1.00 52.95 99 ASN A C 1
ATOM 704 O O . ASN A 1 103 ? 43.711 35.116 30.842 1.00 50.89 99 ASN A O 1
ATOM 709 N N . THR A 1 104 ? 43.493 33.046 31.696 1.00 58.67 100 THR A N 1
ATOM 710 C CA . THR A 1 104 ? 43.793 32.380 30.441 1.00 65.12 100 THR A CA 1
ATOM 711 C C . THR A 1 104 ? 42.559 31.671 29.908 1.00 73.50 100 THR A C 1
ATOM 712 O O . THR A 1 104 ? 41.428 32.136 30.084 1.00 75.56 100 THR A O 1
ATOM 716 N N . HIS A 1 105 ? 42.782 30.529 29.278 1.00 75.51 101 HIS A N 1
ATOM 717 C CA . HIS A 1 105 ? 41.736 29.707 28.699 1.00 71.39 101 HIS A CA 1
ATOM 718 C C . HIS A 1 105 ? 41.140 28.772 29.748 1.00 62.21 101 HIS A C 1
ATOM 719 O O . HIS A 1 105 ? 41.838 28.274 30.635 1.00 61.18 101 HIS A O 1
ATOM 726 N N . ALA A 1 106 ? 39.842 28.516 29.621 1.00 56.93 102 ALA A N 1
ATOM 727 C CA . ALA A 1 106 ? 39.145 27.616 30.528 1.00 50.43 102 ALA A CA 1
ATOM 728 C C . ALA A 1 106 ? 39.521 26.155 30.279 1.00 49.07 102 ALA A C 1
ATOM 729 O O . ALA A 1 106 ? 39.689 25.718 29.136 1.00 41.61 102 ALA A O 1
ATOM 731 N N . ASP A 1 107 ? 39.650 25.405 31.383 1.00 47.12 103 ASP A N 1
ATOM 732 C CA . ASP A 1 107 ? 39.985 23.981 31.381 1.00 40.55 103 ASP A CA 1
ATOM 733 C C . ASP A 1 107 ? 38.716 23.199 31.701 1.00 42.04 103 ASP A C 1
ATOM 734 O O . ASP A 1 107 ? 38.093 23.465 32.748 1.00 39.99 103 ASP A O 1
ATOM 739 N N . PRO A 1 108 ? 38.228 22.305 30.826 1.00 42.08 104 PRO A N 1
ATOM 740 C CA . PRO A 1 108 ? 37.035 21.524 31.206 1.00 40.66 104 PRO A CA 1
ATOM 741 C C . PRO A 1 108 ? 37.228 20.723 32.474 1.00 43.19 104 PRO A C 1
ATOM 742 O O . PRO A 1 108 ? 36.233 20.343 33.106 1.00 44.04 104 PRO A O 1
ATOM 746 N N . CYS A 1 109 ? 38.476 20.461 32.874 1.00 40.56 105 CYS A N 1
ATOM 747 C CA . CYS A 1 109 ? 38.717 19.702 34.092 1.00 45.52 105 CYS A CA 1
ATOM 748 C C . CYS A 1 109 ? 38.289 20.462 35.335 1.00 47.02 105 CYS A C 1
ATOM 749 O O . CYS A 1 109 ? 38.013 19.832 36.360 1.00 50.76 105 CYS A O 1
ATOM 752 N N . TRP A 1 110 ? 38.234 21.794 35.267 1.00 44.74 106 TRP A N 1
ATOM 753 C CA . TRP A 1 110 ? 37.707 22.575 36.379 1.00 45.58 106 TRP A CA 1
ATOM 754 C C . TRP A 1 110 ? 36.304 22.119 36.761 1.00 47.69 106 TRP A C 1
ATOM 755 O O . TRP A 1 110 ? 35.946 22.108 37.947 1.00 48.63 106 TRP A O 1
ATOM 766 N N . PHE A 1 111 ? 35.500 21.731 35.770 1.00 45.76 107 PHE A N 1
ATOM 767 C CA . PHE A 1 111 ? 34.110 21.351 35.975 1.00 40.72 107 PHE A CA 1
ATOM 768 C C . PHE A 1 111 ? 33.907 19.848 36.076 1.00 41.31 107 PHE A C 1
ATOM 769 O O . PHE A 1 111 ? 32.763 19.400 36.205 1.00 49.27 107 PHE A O 1
ATOM 777 N N . GLY A 1 112 ? 34.972 19.062 36.008 1.00 41.31 108 GLY A N 1
ATOM 778 C CA . GLY A 1 112 ? 34.875 17.631 36.193 1.00 43.43 108 GLY A CA 1
ATOM 779 C C . GLY A 1 112 ? 34.921 16.787 34.939 1.00 47.42 108 GLY A C 1
ATOM 780 O O . GLY A 1 112 ? 34.469 15.638 34.980 1.00 51.65 108 GLY A O 1
ATOM 781 N N . ALA A 1 113 ? 35.446 17.310 33.832 1.00 46.72 109 ALA A N 1
ATOM 782 C CA . ALA A 1 113 ? 35.565 16.515 32.617 1.00 46.35 109 ALA A CA 1
ATOM 783 C C . ALA A 1 113 ? 36.463 15.308 32.859 1.00 45.42 109 ALA A C 1
ATOM 784 O O . ALA A 1 113 ? 37.603 15.446 33.312 1.00 45.13 109 ALA A O 1
ATOM 786 N N . ASP A 1 114 ? 35.942 14.120 32.554 1.00 46.01 110 ASP A N 1
ATOM 787 C CA . ASP A 1 114 ? 36.669 12.879 32.786 1.00 46.50 110 ASP A CA 1
ATOM 788 C C . ASP A 1 114 ? 37.909 12.813 31.903 1.00 45.04 110 ASP A C 1
ATOM 789 O O . ASP A 1 114 ? 37.803 12.623 30.688 1.00 59.22 110 ASP A O 1
ATOM 794 N N . TYR A 1 115 ? 39.088 12.975 32.506 1.00 44.98 111 TYR A N 1
ATOM 795 C CA . TYR A 1 115 ? 40.358 12.941 31.790 1.00 45.32 111 TYR A CA 1
ATOM 796 C C . TYR A 1 115 ? 40.835 11.522 31.486 1.00 46.75 111 TYR A C 1
ATOM 797 O O . TYR A 1 115 ? 41.965 11.352 31.014 1.00 47.35 111 TYR A O 1
ATOM 806 N N . THR A 1 116 ? 40.009 10.505 31.740 1.00 50.81 112 THR A N 1
ATOM 807 C CA . THR A 1 116 ? 40.337 9.133 31.380 1.00 50.71 112 THR A CA 1
ATOM 808 C C . THR A 1 116 ? 39.567 8.624 30.169 1.00 49.55 112 THR A C 1
ATOM 809 O O . THR A 1 116 ? 39.866 7.525 29.690 1.00 50.95 112 THR A O 1
ATOM 813 N N . GLY A 1 117 ? 38.587 9.376 29.673 1.00 48.59 113 GLY A N 1
ATOM 814 C CA . GLY A 1 117 ? 37.905 9.012 28.445 1.00 49.04 113 GLY A CA 1
ATOM 815 C C . GLY A 1 117 ? 36.820 7.975 28.590 1.00 55.94 113 GLY A C 1
ATOM 816 O O . GLY A 1 117 ? 36.376 7.412 27.582 1.00 51.62 113 GLY A O 1
ATOM 817 N N . THR A 1 118 ? 36.371 7.712 29.817 1.00 55.56 114 THR A N 1
ATOM 818 C CA . THR A 1 118 ? 35.384 6.680 30.109 1.00 51.45 114 THR A CA 1
ATOM 819 C C . THR A 1 118 ? 33.955 7.181 29.960 1.00 50.97 114 THR A C 1
ATOM 820 O O . THR A 1 118 ? 33.091 6.444 29.476 1.00 51.99 114 THR A O 1
ATOM 824 N N . GLU A 1 119 ? 33.691 8.417 30.375 1.00 53.02 115 GLU A N 1
ATOM 825 C CA . GLU A 1 119 ? 32.358 8.998 30.347 1.00 55.50 115 GLU A CA 1
ATOM 826 C C . GLU A 1 119 ? 32.339 10.250 29.481 1.00 53.28 115 GLU A C 1
ATOM 827 O O . GLU A 1 119 ? 33.350 10.945 29.332 1.00 49.31 115 GLU A O 1
ATOM 833 N N . ASP A 1 120 ? 31.166 10.530 28.920 1.00 53.11 116 ASP A N 1
ATOM 834 C CA . ASP A 1 120 ? 30.969 11.722 28.109 1.00 49.01 116 ASP A CA 1
ATOM 835 C C . ASP A 1 120 ? 31.191 12.976 28.946 1.00 49.24 116 ASP A C 1
ATOM 836 O O . ASP A 1 120 ? 30.538 13.170 29.973 1.00 58.58 116 ASP A O 1
ATOM 841 N N . CYS A 1 121 ? 32.115 13.829 28.505 1.00 46.79 117 CYS A N 1
ATOM 842 C CA . CYS A 1 121 ? 32.456 15.060 29.205 1.00 44.27 117 CYS A CA 1
ATOM 843 C C . CYS A 1 121 ? 31.923 16.300 28.495 1.00 48.11 117 CYS A C 1
ATOM 844 O O . CYS A 1 121 ? 32.316 17.421 28.836 1.00 43.18 117 CYS A O 1
ATOM 847 N N . SER A 1 122 ? 31.034 16.117 27.515 1.00 42.11 118 SER A N 1
ATOM 848 C CA . SER A 1 122 ? 30.558 17.240 26.710 1.00 44.55 118 SER A CA 1
ATOM 849 C C . SER A 1 122 ? 29.886 18.309 27.564 1.00 46.02 118 SER A C 1
ATOM 850 O O . SER A 1 122 ? 30.015 19.507 27.281 1.00 46.60 118 SER A O 1
ATOM 853 N N . ALA A 1 123 ? 29.156 17.898 28.605 1.00 44.60 119 ALA A N 1
ATOM 854 C CA . ALA A 1 123 ? 28.488 18.869 29.468 1.00 50.64 119 ALA A CA 1
ATOM 855 C C . ALA A 1 123 ? 29.499 19.733 30.212 1.00 48.59 119 ALA A C 1
ATOM 856 O O . ALA A 1 123 ? 29.267 20.929 30.425 1.00 48.06 119 ALA A O 1
ATOM 858 N N . GLN A 1 124 ? 30.629 19.144 30.608 1.00 45.35 120 GLN A N 1
ATOM 859 C CA . GLN A 1 124 ? 31.678 19.903 31.276 1.00 47.23 120 GLN A CA 1
ATOM 860 C C . GLN A 1 124 ? 32.436 20.782 30.289 1.00 47.65 120 GLN A C 1
ATOM 861 O O . GLN A 1 124 ? 32.812 21.911 30.624 1.00 48.65 120 GLN A O 1
ATOM 867 N N . VAL A 1 125 ? 32.673 20.279 29.072 1.00 51.39 121 VAL A N 1
ATOM 868 C CA . VAL A 1 125 ? 33.248 21.115 28.020 1.00 39.72 121 VAL A CA 1
ATOM 869 C C . VAL A 1 125 ? 32.331 22.293 27.727 1.00 39.65 121 VAL A C 1
ATOM 870 O O . VAL A 1 125 ? 32.790 23.424 27.526 1.00 44.54 121 VAL A O 1
ATOM 874 N N . GLN A 1 126 ? 31.018 22.053 27.714 1.00 40.21 122 GLN A N 1
ATOM 875 C CA . GLN A 1 126 ? 30.070 23.140 27.490 1.00 42.11 122 GLN A CA 1
ATOM 876 C C . GLN A 1 126 ? 30.179 24.202 28.577 1.00 45.88 122 GLN A C 1
ATOM 877 O O . GLN A 1 126 ? 30.084 25.402 28.293 1.00 47.26 122 GLN A O 1
ATOM 883 N N . LYS A 1 127 ? 30.386 23.781 29.828 1.00 45.92 123 LYS A N 1
ATOM 884 C CA . LYS A 1 127 ? 30.527 24.741 30.919 1.00 43.80 123 LYS A CA 1
ATOM 885 C C . LYS A 1 127 ? 31.768 25.606 30.735 1.00 42.52 123 LYS A C 1
ATOM 886 O O . LYS A 1 127 ? 31.738 26.814 30.995 1.00 44.23 123 LYS A O 1
ATOM 892 N N . ALA A 1 128 ? 32.872 25.007 30.286 1.00 42.18 124 ALA A N 1
ATOM 893 C CA . ALA A 1 128 ? 34.073 25.792 30.018 1.00 40.85 124 ALA A CA 1
ATOM 894 C C . ALA A 1 128 ? 33.869 26.760 28.854 1.00 41.54 124 ALA A C 1
ATOM 895 O O . ALA A 1 128 ? 34.436 27.858 28.862 1.00 39.12 124 ALA A O 1
ATOM 897 N N . VAL A 1 129 ? 33.069 26.376 27.853 1.00 42.56 125 VAL A N 1
ATOM 898 C CA . VAL A 1 129 ? 32.765 27.282 26.743 1.00 41.89 125 VAL A CA 1
ATOM 899 C C . VAL A 1 129 ? 32.015 28.507 27.249 1.00 43.41 125 VAL A C 1
ATOM 900 O O . VAL A 1 129 ? 32.322 29.645 26.871 1.00 44.24 125 VAL A O 1
ATOM 904 N N . ASP A 1 130 ? 31.035 28.296 28.129 1.00 43.68 126 ASP A N 1
ATOM 905 C CA . ASP A 1 130 ? 30.148 29.382 28.533 1.00 44.38 126 ASP A CA 1
ATOM 906 C C . ASP A 1 130 ? 30.882 30.458 29.326 1.00 47.18 126 ASP A C 1
ATOM 907 O O . ASP A 1 130 ? 30.597 31.651 29.165 1.00 49.48 126 ASP A O 1
ATOM 912 N N . VAL A 1 131 ? 31.835 30.069 30.179 1.00 46.44 127 VAL A N 1
ATOM 913 C CA . VAL A 1 131 ? 32.539 31.054 31.000 1.00 46.08 127 VAL A CA 1
ATOM 914 C C . VAL A 1 131 ? 33.757 31.654 30.308 1.00 48.02 127 VAL A C 1
ATOM 915 O O . VAL A 1 131 ? 34.327 32.631 30.816 1.00 52.46 127 VAL A O 1
ATOM 919 N N . SER A 1 132 ? 34.168 31.124 29.160 1.00 46.05 128 SER A N 1
ATOM 920 C CA . SER A 1 132 ? 35.374 31.588 28.484 1.00 45.69 128 SER A CA 1
ATOM 921 C C . SER A 1 132 ? 35.086 32.334 27.188 1.00 42.98 128 SER A C 1
ATOM 922 O O . SER A 1 132 ? 36.028 32.713 26.487 1.00 43.68 128 SER A O 1
ATOM 925 N N . TYR A 1 133 ? 33.814 32.555 26.859 1.00 41.68 129 TYR A N 1
ATOM 926 C CA . TYR A 1 133 ? 33.412 33.128 25.573 1.00 42.55 129 TYR A CA 1
ATOM 927 C C . TYR A 1 133 ? 33.941 32.287 24.415 1.00 44.32 129 TYR A C 1
ATOM 928 O O . TYR A 1 133 ? 34.378 32.807 23.388 1.00 48.13 129 TYR A O 1
ATOM 937 N N . GLY A 1 134 ? 33.911 30.971 24.590 1.00 47.29 130 GLY A N 1
ATOM 938 C CA . GLY A 1 134 ? 34.353 30.065 23.548 1.00 48.87 130 GLY A CA 1
ATOM 939 C C . GLY A 1 134 ? 35.854 29.939 23.402 1.00 50.27 130 GLY A C 1
ATOM 940 O O . GLY A 1 134 ? 36.370 29.981 22.281 1.00 50.04 130 GLY A O 1
ATOM 941 N N . ARG A 1 135 ? 36.581 29.790 24.505 1.00 49.58 131 ARG A N 1
ATOM 942 C CA . ARG A 1 135 ? 38.036 29.624 24.445 1.00 46.62 131 ARG A CA 1
ATOM 943 C C . ARG A 1 135 ? 38.405 28.506 25.417 1.00 42.84 131 ARG A C 1
ATOM 944 O O . ARG A 1 135 ? 38.637 28.745 26.604 1.00 43.40 131 ARG A O 1
ATOM 952 N N . VAL A 1 136 ? 38.469 27.285 24.897 1.00 37.90 132 VAL A N 1
ATOM 953 C CA . VAL A 1 136 ? 38.610 26.085 25.709 1.00 39.91 132 VAL A CA 1
ATOM 954 C C . VAL A 1 136 ? 39.962 25.443 25.429 1.00 41.23 132 VAL A C 1
ATOM 955 O O . VAL A 1 136 ? 40.436 25.444 24.287 1.00 46.79 132 VAL A O 1
ATOM 959 N N . TRP A 1 137 ? 40.581 24.900 26.478 1.00 39.17 133 TRP A N 1
ATOM 960 C CA . TRP A 1 137 ? 41.917 24.317 26.417 1.00 41.99 133 TRP A CA 1
ATOM 961 C C . TRP A 1 137 ? 41.903 23.011 27.200 1.00 45.34 133 TRP A C 1
ATOM 962 O O . TRP A 1 137 ? 41.469 22.987 28.355 1.00 44.25 133 TRP A O 1
ATOM 973 N N . PHE A 1 138 ? 42.376 21.932 26.576 1.00 37.54 134 PHE A N 1
ATOM 974 C CA . PHE A 1 138 ? 42.156 20.588 27.090 1.00 38.05 134 PHE A CA 1
ATOM 975 C C . PHE A 1 138 ? 43.356 19.999 27.823 1.00 49.39 134 PHE A C 1
ATOM 976 O O . PHE A 1 138 ? 43.245 18.893 28.361 1.00 51.71 134 PHE A O 1
ATOM 984 N N . GLY A 1 139 ? 44.492 20.691 27.860 1.00 44.67 135 GLY A N 1
ATOM 985 C CA . GLY A 1 139 ? 45.616 20.232 28.658 1.00 39.24 135 GLY A CA 1
ATOM 986 C C . GLY A 1 139 ? 46.597 19.357 27.897 1.00 43.02 135 GLY A C 1
ATOM 987 O O . GLY A 1 139 ? 46.624 19.318 26.663 1.00 45.08 135 GLY A O 1
ATOM 988 N N . ASN A 1 140 ? 47.407 18.621 28.663 1.00 40.08 136 ASN A N 1
ATOM 989 C CA . ASN A 1 140 ? 48.557 17.912 28.119 1.00 46.13 136 ASN A CA 1
ATOM 990 C C . ASN A 1 140 ? 48.203 16.477 27.725 1.00 45.00 136 ASN A C 1
ATOM 991 O O . ASN A 1 140 ? 47.077 16.006 27.906 1.00 45.39 136 ASN A O 1
ATOM 996 N N . ALA A 1 141 ? 49.196 15.767 27.181 1.00 44.44 137 ALA A N 1
ATOM 997 C CA . ALA A 1 141 ? 48.981 14.443 26.608 1.00 45.75 137 ALA A CA 1
ATOM 998 C C . ALA A 1 141 ? 48.577 13.400 27.638 1.00 49.12 137 ALA A C 1
ATOM 999 O O . ALA A 1 141 ? 48.109 12.324 27.252 1.00 52.62 137 ALA A O 1
ATOM 1001 N N . ASP A 1 142 ? 48.736 13.682 28.929 1.00 54.98 138 ASP A N 1
ATOM 1002 C CA . ASP A 1 142 ? 48.298 12.736 29.942 1.00 58.37 138 ASP A CA 1
ATOM 1003 C C . ASP A 1 142 ? 46.781 12.638 30.040 1.00 56.23 138 ASP A C 1
ATOM 1004 O O . ASP A 1 142 ? 46.279 11.722 30.699 1.00 58.71 138 ASP A O 1
ATOM 1009 N N . ARG A 1 143 ? 46.046 13.542 29.402 1.00 50.19 139 ARG A N 1
ATOM 1010 C CA . ARG A 1 143 ? 44.593 13.527 29.435 1.00 49.30 139 ARG A CA 1
ATOM 1011 C C . ARG A 1 143 ? 44.035 12.968 28.132 1.00 47.23 139 ARG A C 1
ATOM 1012 O O . ARG A 1 143 ? 44.586 13.206 27.052 1.00 43.94 139 ARG A O 1
ATOM 1020 N N . SER A 1 144 ? 42.939 12.216 28.250 1.00 48.53 140 SER A N 1
ATOM 1021 C CA . SER A 1 144 ? 42.184 11.703 27.108 1.00 48.49 140 SER A CA 1
ATOM 1022 C C . SER A 1 144 ? 40.709 11.878 27.436 1.00 46.36 140 SER A C 1
ATOM 1023 O O . SER A 1 144 ? 40.208 11.247 28.371 1.00 50.19 140 SER A O 1
ATOM 1026 N N . PHE A 1 145 ? 40.021 12.731 26.690 1.00 41.64 141 PHE A N 1
ATOM 1027 C CA . PHE A 1 145 ? 38.615 13.016 26.933 1.00 45.32 141 PHE A CA 1
ATOM 1028 C C . PHE A 1 145 ? 37.735 12.275 25.930 1.00 51.02 141 PHE A C 1
ATOM 1029 O O . PHE A 1 145 ? 38.190 11.829 24.874 1.00 55.45 141 PHE A O 1
ATOM 1037 N N . LYS A 1 146 ? 36.459 12.136 26.281 1.00 49.30 142 LYS A N 1
ATOM 1038 C CA . LYS A 1 146 ? 35.472 11.537 25.391 1.00 47.42 142 LYS A CA 1
ATOM 1039 C C . LYS A 1 146 ? 34.280 12.472 25.286 1.00 47.04 142 LYS A C 1
ATOM 1040 O O . LYS A 1 146 ? 33.649 12.790 26.299 1.00 49.20 142 LYS A O 1
ATOM 1062 N N . THR A 1 149 ? 28.315 14.324 22.821 1.00 51.21 145 THR A N 1
ATOM 1063 C CA . THR A 1 149 ? 27.191 15.237 22.709 1.00 42.51 145 THR A CA 1
ATOM 1064 C C . THR A 1 149 ? 27.709 16.530 22.093 1.00 43.28 145 THR A C 1
ATOM 1065 O O . THR A 1 149 ? 28.756 17.040 22.527 1.00 43.09 145 THR A O 1
ATOM 1069 N N . PRO A 1 150 ? 27.039 17.074 21.078 1.00 44.87 146 PRO A N 1
ATOM 1070 C CA . PRO A 1 150 ? 27.525 18.318 20.469 1.00 43.54 146 PRO A CA 1
ATOM 1071 C C . PRO A 1 150 ? 27.614 19.432 21.502 1.00 43.11 146 PRO A C 1
ATOM 1072 O O . PRO A 1 150 ? 26.722 19.605 22.338 1.00 42.36 146 PRO A O 1
ATOM 1076 N N . VAL A 1 151 ? 28.728 20.158 21.463 1.00 39.94 147 VAL A N 1
ATOM 1077 C CA . VAL A 1 151 ? 28.942 21.335 22.293 1.00 40.46 147 VAL A CA 1
ATOM 1078 C C . VAL A 1 151 ? 28.765 22.558 21.410 1.00 41.72 147 VAL A C 1
ATOM 1079 O O . VAL A 1 151 ? 29.342 22.634 20.318 1.00 44.67 147 VAL A O 1
ATOM 1083 N N . GLY A 1 152 ? 27.948 23.505 21.862 1.00 43.83 148 GLY A N 1
ATOM 1084 C CA . GLY A 1 152 ? 27.624 24.676 21.074 1.00 44.88 148 GLY A CA 1
ATOM 1085 C C . GLY A 1 152 ? 28.454 25.873 21.501 1.00 45.36 148 GLY A C 1
ATOM 1086 O O . GLY A 1 152 ? 28.546 26.187 22.691 1.00 44.91 148 GLY A O 1
ATOM 1087 N N . LEU A 1 153 ? 29.064 26.550 20.490 1.00 43.43 149 LEU A N 1
ATOM 1088 C CA . LEU A 1 153 ? 29.830 27.778 20.629 1.00 40.77 149 LEU A CA 1
ATOM 1089 C C . LEU A 1 153 ? 28.904 28.992 20.593 1.00 41.09 149 LEU A C 1
ATOM 1090 O O . LEU A 1 153 ? 27.884 28.982 19.895 1.00 38.69 149 LEU A O 1
ATOM 1095 N N . PRO A 1 154 ? 29.238 30.044 21.345 1.00 38.56 150 PRO A N 1
ATOM 1096 C CA . PRO A 1 154 ? 28.368 31.226 21.401 1.00 44.60 150 PRO A CA 1
ATOM 1097 C C . PRO A 1 154 ? 28.214 31.894 20.040 1.00 45.37 150 PRO A C 1
ATOM 1098 O O . PRO A 1 154 ? 29.043 31.744 19.139 1.00 45.60 150 PRO A O 1
ATOM 1102 N N . THR A 1 155 ? 27.136 32.664 19.912 1.00 46.36 151 THR A N 1
ATOM 1103 C CA . THR A 1 155 ? 26.768 33.246 18.627 1.00 43.45 151 THR A CA 1
ATOM 1104 C C . THR A 1 155 ? 27.643 34.453 18.305 1.00 39.84 151 THR A C 1
ATOM 1105 O O . THR A 1 155 ? 27.719 35.411 19.080 1.00 40.36 151 THR A O 1
ATOM 1109 N N . ASN A 1 156 ? 28.294 34.405 17.150 1.00 39.23 152 ASN A N 1
ATOM 1110 C CA . ASN A 1 156 ? 29.145 35.491 16.682 1.00 39.19 152 ASN A CA 1
ATOM 1111 C C . ASN A 1 156 ? 29.023 35.530 15.169 1.00 39.98 152 ASN A C 1
ATOM 1112 O O . ASN A 1 156 ? 29.398 34.569 14.490 1.00 41.20 152 ASN A O 1
ATOM 1117 N N . SER A 1 157 ? 28.474 36.621 14.647 1.00 39.68 153 SER A N 1
ATOM 1118 C CA . SER A 1 157 ? 28.247 36.746 13.217 1.00 39.67 153 SER A CA 1
ATOM 1119 C C . SER A 1 157 ? 29.579 36.889 12.483 1.00 41.16 153 SER A C 1
ATOM 1120 O O . SER A 1 157 ? 30.652 36.968 13.090 1.00 38.60 153 SER A O 1
ATOM 1123 N N . ILE A 1 158 ? 29.503 36.927 11.148 1.00 38.89 154 ILE A N 1
ATOM 1124 C CA . ILE A 1 158 ? 30.704 37.113 10.340 1.00 41.36 154 ILE A CA 1
ATOM 1125 C C . ILE A 1 158 ? 31.377 38.449 10.634 1.00 42.72 154 ILE A C 1
ATOM 1126 O O . ILE A 1 158 ? 32.583 38.591 10.413 1.00 38.48 154 ILE A O 1
ATOM 1131 N N . VAL A 1 159 ? 30.629 39.438 11.118 1.00 39.85 155 VAL A N 1
ATOM 1132 C CA . VAL A 1 159 ? 31.204 40.722 11.492 1.00 43.09 155 VAL A CA 1
ATOM 1133 C C . VAL A 1 159 ? 31.204 40.909 13.010 1.00 41.93 155 VAL A C 1
ATOM 1134 O O . VAL A 1 159 ? 31.289 42.036 13.493 1.00 41.95 155 VAL A O 1
ATOM 1138 N N . GLY A 1 160 ? 31.125 39.812 13.773 1.00 43.25 156 GLY A N 1
ATOM 1139 C CA . GLY A 1 160 ? 31.044 39.900 15.219 1.00 45.62 156 GLY A CA 1
ATOM 1140 C C . GLY A 1 160 ? 32.380 40.211 15.882 1.00 44.47 156 GLY A C 1
ATOM 1141 O O . GLY A 1 160 ? 33.442 40.175 15.265 1.00 39.78 156 GLY A O 1
ATOM 1142 N N . ASP A 1 161 ? 32.317 40.496 17.184 1.00 43.74 157 ASP A N 1
ATOM 1143 C CA . ASP A 1 161 ? 33.463 41.009 17.925 1.00 43.51 157 ASP A CA 1
ATOM 1144 C C . ASP A 1 161 ? 34.227 39.928 18.683 1.00 45.93 157 ASP A C 1
ATOM 1145 O O . ASP A 1 161 ? 35.070 40.257 19.525 1.00 46.59 157 ASP A O 1
ATOM 1158 N N . LEU A 1 163 ? 36.562 36.153 19.038 1.00 40.39 159 LEU A N 1
ATOM 1159 C CA . LEU A 1 163 ? 37.505 35.224 18.426 1.00 43.25 159 LEU A CA 1
ATOM 1160 C C . LEU A 1 163 ? 37.549 33.990 19.308 1.00 42.73 159 LEU A C 1
ATOM 1161 O O . LEU A 1 163 ? 38.017 34.053 20.447 1.00 42.02 159 LEU A O 1
ATOM 1174 N N . GLU A 1 165 ? 38.429 29.829 20.228 1.00 42.48 161 GLU A N 1
ATOM 1175 C CA . GLU A 1 165 ? 39.483 28.849 20.020 1.00 43.74 161 GLU A CA 1
ATOM 1176 C C . GLU A 1 165 ? 39.181 27.570 20.786 1.00 43.60 161 GLU A C 1
ATOM 1177 O O . GLU A 1 165 ? 38.665 27.611 21.903 1.00 49.06 161 GLU A O 1
ATOM 1183 N N . ILE A 1 166 ? 39.504 26.437 20.170 1.00 41.86 162 ILE A N 1
ATOM 1184 C CA . ILE A 1 166 ? 39.448 25.126 20.808 1.00 40.20 162 ILE A CA 1
ATOM 1185 C C . ILE A 1 166 ? 40.828 24.515 20.606 1.00 43.13 162 ILE A C 1
ATOM 1186 O O . ILE A 1 166 ? 41.179 24.111 19.492 1.00 45.49 162 ILE A O 1
ATOM 1191 N N . CYS A 1 167 ? 41.618 24.450 21.673 1.00 41.84 163 CYS A N 1
ATOM 1192 C CA . CYS A 1 167 ? 43.029 24.126 21.550 1.00 40.50 163 CYS A CA 1
ATOM 1193 C C . CYS A 1 167 ? 43.437 23.259 22.736 1.00 39.20 163 CYS A C 1
ATOM 1194 O O . CYS A 1 167 ? 42.610 22.864 23.562 1.00 41.33 163 CYS A O 1
ATOM 1197 N N . GLY A 1 168 ? 44.727 22.965 22.823 1.00 37.94 164 GLY A N 1
ATOM 1198 C CA . GLY A 1 168 ? 45.214 22.125 23.897 1.00 41.20 164 GLY A CA 1
ATOM 1199 C C . GLY A 1 168 ? 46.724 22.109 23.920 1.00 40.25 164 GLY A C 1
ATOM 1200 O O . GLY A 1 168 ? 47.393 22.804 23.150 1.00 41.36 164 GLY A O 1
ATOM 1201 N N . ASP A 1 169 ? 47.253 21.296 24.823 1.00 40.00 165 ASP A N 1
ATOM 1202 C CA . ASP A 1 169 ? 48.688 21.125 24.993 1.00 43.75 165 ASP A CA 1
ATOM 1203 C C . ASP A 1 169 ? 49.085 19.664 24.825 1.00 45.37 165 ASP A C 1
ATOM 1204 O O . ASP A 1 169 ? 49.966 19.155 25.522 1.00 45.12 165 ASP A O 1
ATOM 1209 N N . GLY A 1 170 ? 48.436 18.970 23.890 1.00 42.81 166 GLY A N 1
ATOM 1210 C CA . GLY A 1 170 ? 48.723 17.576 23.614 1.00 39.68 166 GLY A CA 1
ATOM 1211 C C . GLY A 1 170 ? 47.622 16.612 23.993 1.00 42.07 166 GLY A C 1
ATOM 1212 O O . GLY A 1 170 ? 47.734 15.421 23.676 1.00 43.89 166 GLY A O 1
ATOM 1213 N N . ALA A 1 171 ? 46.561 17.079 24.649 1.00 41.72 167 ALA A N 1
ATOM 1214 C CA . ALA A 1 171 ? 45.505 16.188 25.101 1.00 38.86 167 ALA A CA 1
ATOM 1215 C C . ALA A 1 171 ? 44.843 15.481 23.920 1.00 43.68 167 ALA A C 1
ATOM 1216 O O . ALA A 1 171 ? 44.944 15.903 22.763 1.00 43.19 167 ALA A O 1
ATOM 1218 N N . ARG A 1 172 ? 44.154 14.389 24.231 1.00 43.61 168 ARG A N 1
ATOM 1219 C CA . ARG A 1 172 ? 43.400 13.623 23.251 1.00 44.19 168 ARG A CA 1
ATOM 1220 C C . ARG A 1 172 ? 41.910 13.757 23.529 1.00 45.18 168 ARG A C 1
ATOM 1221 O O . ARG A 1 172 ? 41.486 13.778 24.689 1.00 44.78 168 ARG A O 1
ATOM 1229 N N . VAL A 1 173 ? 41.121 13.860 22.462 1.00 42.49 169 VAL A N 1
ATOM 1230 C CA . VAL A 1 173 ? 39.667 13.921 22.550 1.00 39.90 169 VAL A CA 1
ATOM 1231 C C . VAL A 1 173 ? 39.115 12.785 21.702 1.00 42.30 169 VAL A C 1
ATOM 1232 O O . VAL A 1 173 ? 39.267 12.792 20.475 1.00 43.50 169 VAL A O 1
ATOM 1236 N N . TRP A 1 174 ? 38.492 11.803 22.349 1.00 42.87 170 TRP A N 1
ATOM 1237 C CA . TRP A 1 174 ? 37.740 10.782 21.632 1.00 43.39 170 TRP A CA 1
ATOM 1238 C C . TRP A 1 174 ? 36.415 11.370 21.169 1.00 44.12 170 TRP A C 1
ATOM 1239 O O . TRP A 1 174 ? 35.675 11.955 21.966 1.00 43.85 170 TRP A O 1
ATOM 1250 N N . VAL A 1 175 ? 36.113 11.212 19.883 1.00 45.29 171 VAL A N 1
ATOM 1251 C CA . VAL A 1 175 ? 34.967 11.859 19.256 1.00 46.25 171 VAL A CA 1
ATOM 1252 C C . VAL A 1 175 ? 33.911 10.809 18.944 1.00 51.95 171 VAL A C 1
ATOM 1253 O O . VAL A 1 175 ? 34.217 9.766 18.353 1.00 54.76 171 VAL A O 1
ATOM 1257 N N . TYR A 1 176 ? 32.668 11.091 19.336 1.00 53.89 172 TYR A N 1
ATOM 1258 C CA . TYR A 1 176 ? 31.521 10.217 19.063 1.00 52.76 172 TYR A CA 1
ATOM 1259 C C . TYR A 1 176 ? 30.359 11.122 18.656 1.00 51.66 172 TYR A C 1
ATOM 1260 O O . TYR A 1 176 ? 29.615 11.612 19.509 1.00 47.03 172 TYR A O 1
ATOM 1269 N N . SER A 1 177 ? 30.207 11.337 17.350 1.00 50.54 173 SER A N 1
ATOM 1270 C CA . SER A 1 177 ? 29.140 12.198 16.857 1.00 46.66 173 SER A CA 1
ATOM 1271 C C . SER A 1 177 ? 28.954 11.971 15.367 1.00 46.66 173 SER A C 1
ATOM 1272 O O . SER A 1 177 ? 29.932 11.930 14.614 1.00 45.44 173 SER A O 1
ATOM 1275 N N . ASN A 1 178 ? 27.696 11.835 14.951 1.00 46.38 174 ASN A N 1
ATOM 1276 C CA . ASN A 1 178 ? 27.340 11.728 13.544 1.00 42.73 174 ASN A CA 1
ATOM 1277 C C . ASN A 1 178 ? 27.217 13.085 12.866 1.00 43.28 174 ASN A C 1
ATOM 1278 O O . ASN A 1 178 ? 27.159 13.138 11.631 1.00 46.84 174 ASN A O 1
ATOM 1283 N N . THR A 1 179 ? 27.190 14.176 13.631 1.00 44.70 175 THR A N 1
ATOM 1284 C CA . THR A 1 179 ? 26.969 15.509 13.082 1.00 47.10 175 THR A CA 1
ATOM 1285 C C . THR A 1 179 ? 28.078 16.504 13.393 1.00 46.69 175 THR A C 1
ATOM 1286 O O . THR A 1 179 ? 28.255 17.458 12.633 1.00 37.99 175 THR A O 1
ATOM 1290 N N . GLY A 1 180 ? 28.825 16.311 14.480 1.00 45.30 176 GLY A N 1
ATOM 1291 C CA . GLY A 1 180 ? 29.867 17.241 14.879 1.00 45.90 176 GLY A CA 1
ATOM 1292 C C . GLY A 1 180 ? 29.833 17.573 16.360 1.00 47.16 176 GLY A C 1
ATOM 1293 O O . GLY A 1 180 ? 28.854 18.156 16.841 1.00 45.86 176 GLY A O 1
ATOM 1294 N N . ILE A 1 181 ? 30.889 17.212 17.098 1.00 45.92 177 ILE A N 1
ATOM 1295 C CA . ILE A 1 181 ? 30.905 17.480 18.533 1.00 46.01 177 ILE A CA 1
ATOM 1296 C C . ILE A 1 181 ? 30.961 18.969 18.827 1.00 42.38 177 ILE A C 1
ATOM 1297 O O . ILE A 1 181 ? 30.654 19.385 19.951 1.00 48.16 177 ILE A O 1
ATOM 1302 N N . PHE A 1 182 ? 31.356 19.783 17.857 1.00 38.07 178 PHE A N 1
ATOM 1303 C CA . PHE A 1 182 ? 31.366 21.230 18.000 1.00 40.55 178 PHE A CA 1
ATOM 1304 C C . PHE A 1 182 ? 30.428 21.827 16.964 1.00 46.12 178 PHE A C 1
ATOM 1305 O O . PHE A 1 182 ? 30.509 21.494 15.775 1.00 48.13 178 PHE A O 1
ATOM 1313 N N . THR A 1 183 ? 29.520 22.682 17.423 1.00 44.36 179 THR A N 1
ATOM 1314 C CA . THR A 1 183 ? 28.546 23.320 16.552 1.00 39.42 179 THR A CA 1
ATOM 1315 C C . THR A 1 183 ? 28.225 24.687 17.142 1.00 41.16 179 THR A C 1
ATOM 1316 O O . THR A 1 183 ? 28.880 25.142 18.083 1.00 42.30 179 THR A O 1
ATOM 1320 N N . SER A 1 184 ? 27.213 25.347 16.591 1.00 42.25 180 SER A N 1
ATOM 1321 C CA . SER A 1 184 ? 26.755 26.606 17.154 1.00 41.12 180 SER A CA 1
ATOM 1322 C C . SER A 1 184 ? 25.773 26.336 18.284 1.00 46.22 180 SER A C 1
ATOM 1323 O O . SER A 1 184 ? 24.928 25.441 18.190 1.00 44.96 180 SER A O 1
ATOM 1326 N N . LYS A 1 185 ? 25.895 27.112 19.365 1.00 50.44 181 LYS A N 1
ATOM 1327 C CA . LYS A 1 185 ? 24.989 26.938 20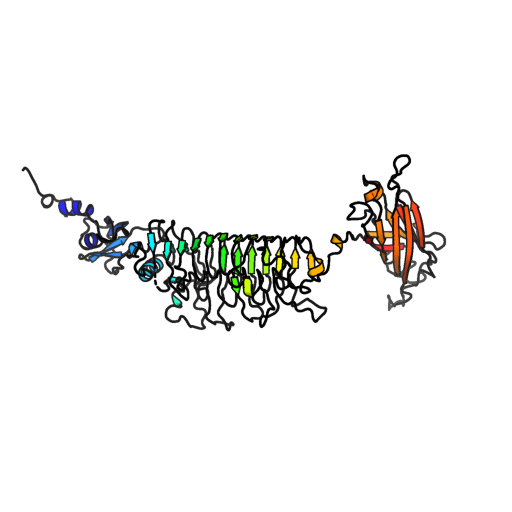.496 1.00 47.60 181 LYS A CA 1
ATOM 1328 C C . LYS A 1 185 ? 23.547 27.230 20.103 1.00 47.07 181 LYS A C 1
ATOM 1329 O O . LYS A 1 185 ? 22.624 26.555 20.572 1.00 52.30 181 LYS A O 1
ATOM 1335 N N . ARG A 1 186 ? 23.327 28.223 19.235 1.00 44.83 182 ARG A N 1
ATOM 1336 C CA . ARG A 1 186 ? 21.956 28.618 18.929 1.00 45.25 182 ARG A CA 1
ATOM 1337 C C . ARG A 1 186 ? 21.244 27.633 18.014 1.00 48.63 182 ARG A C 1
ATOM 1338 O O . ARG A 1 186 ? 20.032 27.771 17.813 1.00 51.15 182 ARG A O 1
ATOM 1346 N N . SER A 1 187 ? 21.953 26.646 17.469 1.00 49.95 183 SER A N 1
ATOM 1347 C CA . SER A 1 187 ? 21.324 25.566 16.720 1.00 46.96 183 SER A CA 1
ATOM 1348 C C . SER A 1 187 ? 20.913 24.392 17.599 1.00 46.54 183 SER A C 1
ATOM 1349 O O . SER A 1 187 ? 20.169 23.523 17.132 1.00 50.67 183 SER A O 1
ATOM 1352 N N . ILE A 1 188 ? 21.373 24.338 18.850 1.00 42.92 184 ILE A N 1
ATOM 1353 C CA . ILE A 1 188 ? 21.013 23.234 19.731 1.00 46.59 184 ILE A CA 1
ATOM 1354 C C . ILE A 1 188 ? 19.534 23.329 20.082 1.00 50.22 184 ILE A C 1
ATOM 1355 O O . ILE A 1 188 ? 19.056 24.364 20.562 1.00 51.16 184 ILE A O 1
ATOM 1360 N N . GLY A 1 189 ? 18.805 22.236 19.854 1.00 52.87 185 GLY A N 1
ATOM 1361 C CA . GLY A 1 189 ? 17.366 22.230 19.949 1.00 53.00 185 GLY A CA 1
ATOM 1362 C C . GLY A 1 189 ? 16.651 22.529 18.648 1.00 53.97 185 GLY A C 1
ATOM 1363 O O . GLY A 1 189 ? 15.451 22.254 18.538 1.00 55.49 185 GLY A O 1
ATOM 1364 N N . LEU A 1 190 ? 17.350 23.085 17.661 1.00 50.15 186 LEU A N 1
ATOM 1365 C CA . LEU A 1 190 ? 16.805 23.357 16.336 1.00 49.79 186 LEU A CA 1
ATOM 1366 C C . LEU A 1 190 ? 17.776 22.888 15.272 1.00 48.27 186 LEU A C 1
ATOM 1367 O O . LEU A 1 190 ? 18.075 23.594 14.308 1.00 49.95 186 LEU A O 1
ATOM 1372 N N . GLU A 1 191 ? 18.283 21.668 15.444 1.00 46.62 187 GLU A N 1
ATOM 1373 C CA . GLU A 1 191 ? 19.388 21.188 14.623 1.00 45.84 187 GLU A CA 1
ATOM 1374 C C . GLU A 1 191 ? 18.997 21.061 13.155 1.00 47.59 187 GLU A C 1
ATOM 1375 O O . GLU A 1 191 ? 19.845 21.231 12.271 1.00 47.30 187 GLU A O 1
ATOM 1381 N N . THR A 1 192 ? 17.722 20.791 12.875 1.00 50.47 188 THR A N 1
ATOM 1382 C CA . THR A 1 192 ? 17.238 20.607 11.513 1.00 51.31 188 THR A CA 1
ATOM 1383 C C . THR A 1 192 ? 16.635 21.881 10.928 1.00 51.64 188 THR A C 1
ATOM 1384 O O . THR A 1 192 ? 15.861 21.807 9.966 1.00 57.34 188 THR A O 1
ATOM 1388 N N . SER A 1 193 ? 16.980 23.043 11.476 1.00 47.89 189 SER A N 1
ATOM 1389 C CA . SER A 1 193 ? 16.365 24.287 11.034 1.00 50.53 189 SER A CA 1
ATOM 1390 C C . SER A 1 193 ? 16.895 24.705 9.668 1.00 50.61 189 SER A C 1
ATOM 1391 O O . SER A 1 193 ? 18.083 24.548 9.371 1.00 49.45 189 SER A O 1
ATOM 1394 N N . THR A 1 194 ? 16.006 25.253 8.837 1.00 48.07 190 THR A N 1
ATOM 1395 C CA . THR A 1 194 ? 16.446 25.807 7.565 1.00 48.69 190 THR A CA 1
ATOM 1396 C C . THR A 1 194 ? 17.032 27.206 7.714 1.00 52.75 190 THR A C 1
ATOM 1397 O O . THR A 1 194 ? 17.496 27.775 6.722 1.00 55.63 190 THR A O 1
ATOM 1401 N N . ASP A 1 195 ? 17.056 27.758 8.924 1.00 53.38 191 ASP A N 1
ATOM 1402 C CA . ASP A 1 195 ? 17.629 29.077 9.131 1.00 52.09 191 ASP A CA 1
ATOM 1403 C C . ASP A 1 195 ? 19.138 28.974 9.308 1.00 48.39 191 ASP A C 1
ATOM 1404 O O . ASP A 1 195 ? 19.678 27.917 9.648 1.00 47.68 191 ASP A O 1
ATOM 1409 N N . ASP A 1 196 ? 19.820 30.093 9.063 1.00 48.37 192 ASP A N 1
ATOM 1410 C CA . ASP A 1 196 ? 21.282 30.143 9.127 1.00 44.81 192 ASP A CA 1
ATOM 1411 C C . ASP A 1 196 ? 21.732 30.392 10.569 1.00 45.86 192 ASP A C 1
ATOM 1412 O O . ASP A 1 196 ? 22.261 31.446 10.926 1.00 41.33 192 ASP A O 1
ATOM 1417 N N . LEU A 1 197 ? 21.528 29.370 11.400 1.00 41.52 193 LEU A N 1
ATOM 1418 C CA . LEU A 1 197 ? 21.839 29.451 12.828 1.00 41.46 193 LEU A CA 1
ATOM 1419 C C . LEU A 1 197 ? 23.316 29.124 13.049 1.00 43.53 193 LEU A C 1
ATOM 1420 O O . LEU A 1 197 ? 23.688 28.143 13.695 1.00 44.52 193 LEU A O 1
ATOM 1425 N N . TYR A 1 198 ? 24.161 29.985 12.497 1.00 40.77 194 TYR A N 1
ATOM 1426 C CA . TYR A 1 198 ? 25.600 29.774 12.477 1.00 41.39 194 TYR A CA 1
ATOM 1427 C C . TYR A 1 198 ? 26.294 30.600 13.553 1.00 38.57 194 TYR A C 1
ATOM 1428 O O . TYR A 1 198 ? 25.698 31.449 14.217 1.00 39.27 194 TYR A O 1
ATOM 1437 N N . THR A 1 199 ? 27.589 30.346 13.703 1.00 43.73 195 THR A N 1
ATOM 1438 C CA . THR A 1 199 ? 28.472 31.255 14.420 1.00 42.83 195 THR A CA 1
ATOM 1439 C C . THR A 1 199 ? 29.841 31.161 13.760 1.00 38.45 195 THR A C 1
ATOM 1440 O O . THR A 1 199 ? 30.188 30.126 13.185 1.00 38.93 195 THR A O 1
ATOM 1444 N N . ALA A 1 200 ? 30.603 32.257 13.808 1.00 36.74 196 ALA A N 1
ATOM 1445 C CA . ALA A 1 200 ? 31.791 32.398 12.973 1.00 36.16 196 ALA A CA 1
ATOM 1446 C C . ALA A 1 200 ? 33.004 32.808 13.798 1.00 37.61 196 ALA A C 1
ATOM 1447 O O . ALA A 1 200 ? 32.888 33.249 14.944 1.00 37.42 196 ALA A O 1
ATOM 1449 N N . ALA A 1 201 ? 34.177 32.655 13.168 1.00 38.86 197 ALA A N 1
ATOM 1450 C CA . ALA A 1 201 ? 35.498 32.978 13.704 1.00 38.93 197 ALA A CA 1
ATOM 1451 C C . ALA A 1 201 ? 35.938 31.971 14.761 1.00 37.64 197 ALA A C 1
ATOM 1452 O O . ALA A 1 201 ? 35.759 32.200 15.962 1.00 39.17 197 ALA A O 1
ATOM 1454 N N . LEU A 1 202 ? 36.547 30.870 14.320 1.00 34.56 198 LEU A N 1
ATOM 1455 C CA . LEU A 1 202 ? 36.943 29.784 15.204 1.00 37.00 198 LEU A CA 1
ATOM 1456 C C . LEU A 1 202 ? 38.308 29.254 14.794 1.00 38.14 198 LEU A C 1
ATOM 1457 O O . LEU A 1 202 ? 38.521 28.924 13.625 1.00 41.08 198 LEU A O 1
ATOM 1462 N N . GLU A 1 203 ? 39.225 29.172 15.750 1.00 36.96 199 GLU A N 1
ATOM 1463 C CA . GLU A 1 203 ? 40.480 28.448 15.585 1.00 37.23 199 GLU A CA 1
ATOM 1464 C C . GLU A 1 203 ? 40.391 27.151 16.378 1.00 38.17 199 GLU A C 1
ATOM 1465 O O . GLU A 1 203 ? 40.093 27.175 17.575 1.00 40.04 199 GLU A O 1
ATOM 1471 N N . ILE A 1 204 ? 40.631 26.019 15.721 1.00 36.23 200 ILE A N 1
ATOM 1472 C CA . ILE A 1 204 ? 40.452 24.727 16.375 1.00 37.81 200 ILE A CA 1
ATOM 1473 C C . ILE A 1 204 ? 41.576 23.792 15.963 1.00 46.86 200 ILE A C 1
ATOM 1474 O O . ILE A 1 204 ? 41.925 23.717 14.779 1.00 50.19 200 ILE A O 1
ATOM 1479 N N . GLY A 1 205 ? 42.161 23.103 16.943 1.00 33.83 201 GLY A N 1
ATOM 1480 C CA . GLY A 1 205 ? 43.049 21.984 16.700 1.00 33.90 201 GLY A CA 1
ATOM 1481 C C . GLY A 1 205 ? 44.461 22.147 17.222 1.00 37.72 201 GLY A C 1
ATOM 1482 O O . GLY A 1 205 ? 45.154 21.135 17.407 1.00 38.85 201 GLY A O 1
ATOM 1483 N N . ARG A 1 206 ? 44.922 23.373 17.459 1.00 34.15 202 ARG A N 1
ATOM 1484 C CA . ARG A 1 206 ? 46.280 23.586 17.958 1.00 40.99 202 ARG A CA 1
ATOM 1485 C C . ARG A 1 206 ? 46.522 22.779 19.233 1.00 40.71 202 ARG A C 1
ATOM 1486 O O . ARG A 1 206 ? 45.844 22.982 20.245 1.00 38.43 202 ARG A O 1
ATOM 1494 N N . GLY A 1 207 ? 47.473 21.847 19.171 1.00 42.44 203 GLY A N 1
ATOM 1495 C CA . GLY A 1 207 ? 47.832 21.054 20.332 1.00 39.64 203 GLY A CA 1
ATOM 1496 C C . GLY A 1 207 ? 46.807 20.029 20.762 1.00 40.79 203 GLY A C 1
ATOM 1497 O O . GLY A 1 207 ? 46.798 19.635 21.934 1.00 40.53 203 GLY A O 1
ATOM 1498 N N . LEU A 1 208 ? 45.943 19.583 19.848 1.00 36.94 204 LEU A N 1
ATOM 1499 C CA . LEU A 1 208 ? 44.874 18.644 20.158 1.00 37.83 204 LEU A CA 1
ATOM 1500 C C . LEU A 1 208 ? 44.953 17.431 19.245 1.00 39.24 204 LEU A C 1
ATOM 1501 O O . LEU A 1 208 ? 45.292 17.543 18.062 1.00 41.09 204 LEU A O 1
ATOM 1506 N N . ARG A 1 209 ? 44.611 16.272 19.800 1.00 37.57 205 ARG A N 1
ATOM 1507 C CA . ARG A 1 209 ? 44.560 15.015 19.058 1.00 38.54 205 ARG A CA 1
ATOM 1508 C C . ARG A 1 209 ? 43.118 14.523 19.078 1.00 40.63 205 ARG A C 1
ATOM 1509 O O . ARG A 1 209 ? 42.656 13.986 20.088 1.00 43.71 205 ARG A O 1
ATOM 1517 N N . PHE A 1 210 ? 42.400 14.716 17.974 1.00 41.33 206 PHE A N 1
ATOM 1518 C CA . PHE A 1 210 ? 41.049 14.191 17.838 1.00 38.60 206 PHE A CA 1
ATOM 1519 C C . PHE A 1 210 ? 41.132 12.773 17.295 1.00 38.98 206 PHE A C 1
ATOM 1520 O O . PHE A 1 210 ? 41.833 12.521 16.314 1.00 44.11 206 PHE A O 1
ATOM 1528 N N . GLN A 1 211 ? 40.440 11.845 17.946 1.00 42.61 207 GLN A N 1
ATOM 1529 C CA . GLN A 1 211 ? 40.576 10.434 17.619 1.00 46.88 207 GLN A CA 1
ATOM 1530 C C . GLN A 1 211 ? 39.225 9.741 17.692 1.00 48.40 207 GLN A C 1
ATOM 1531 O O . GLN A 1 211 ? 38.441 9.982 18.616 1.00 48.77 207 GLN A O 1
ATOM 1537 N N . GLY A 1 212 ? 38.956 8.885 16.701 1.00 44.82 208 GLY A N 1
ATOM 1538 C CA . GLY A 1 212 ? 37.817 7.997 16.727 1.00 41.86 208 GLY A CA 1
ATOM 1539 C C . GLY A 1 212 ? 38.285 6.550 16.781 1.00 45.54 208 GLY A C 1
ATOM 1540 O O . GLY A 1 212 ? 39.468 6.248 16.591 1.00 47.51 208 GLY A O 1
ATOM 1541 N N . ASP A 1 213 ? 37.337 5.652 17.052 1.00 48.12 209 ASP A N 1
ATOM 1542 C CA . ASP A 1 213 ? 37.644 4.228 17.099 1.00 53.04 209 ASP A CA 1
ATOM 1543 C C . ASP A 1 213 ? 37.555 3.551 15.735 1.00 57.62 209 ASP A C 1
ATOM 1544 O O . ASP A 1 213 ? 37.955 2.388 15.609 1.00 63.40 209 ASP A O 1
ATOM 1549 N N . GLY A 1 214 ? 37.043 4.241 14.717 1.00 55.29 210 GLY A N 1
ATOM 1550 C CA . GLY A 1 214 ? 36.941 3.679 13.388 1.00 59.24 210 GLY A CA 1
ATOM 1551 C C . GLY A 1 214 ? 35.790 2.724 13.173 1.00 58.85 210 GLY A C 1
ATOM 1552 O O . GLY A 1 214 ? 35.531 2.345 12.024 1.00 60.99 210 GLY A O 1
ATOM 1553 N N . VAL A 1 215 ? 35.094 2.316 14.232 1.00 56.90 211 VAL A N 1
ATOM 1554 C CA . VAL A 1 215 ? 33.926 1.453 14.130 1.00 61.45 211 VAL A CA 1
ATOM 1555 C C . VAL A 1 215 ? 32.649 2.196 14.495 1.00 63.31 211 VAL A C 1
ATOM 1556 O O . VAL A 1 215 ? 31.617 1.568 14.747 1.00 70.14 211 VAL A O 1
ATOM 1560 N N . SER A 1 216 ? 32.696 3.522 14.539 1.00 58.93 212 SER A N 1
ATOM 1561 C CA . SER A 1 216 ? 31.528 4.336 14.829 1.00 55.64 212 SER A CA 1
ATOM 1562 C C . SER A 1 216 ? 31.743 5.704 14.197 1.00 54.72 212 SER A C 1
ATOM 1563 O O . SER A 1 216 ? 32.808 5.993 13.645 1.00 60.39 212 SER A O 1
ATOM 1566 N N . GLN A 1 217 ? 30.728 6.557 14.295 1.00 49.95 213 GLN A N 1
ATOM 1567 C CA . GLN A 1 217 ? 30.763 7.861 13.648 1.00 47.53 213 GLN A CA 1
ATOM 1568 C C . GLN A 1 217 ? 31.445 8.882 14.549 1.00 46.49 213 GLN A C 1
ATOM 1569 O O . GLN A 1 217 ? 31.110 8.996 15.733 1.00 46.83 213 GLN A O 1
ATOM 1575 N N . SER A 1 218 ? 32.402 9.623 13.979 1.00 43.53 214 SER A N 1
ATOM 1576 C CA . SER A 1 218 ? 33.117 10.679 14.692 1.00 42.41 214 SER A CA 1
ATOM 1577 C C . SER A 1 218 ? 33.307 11.861 13.754 1.00 44.28 214 SER A C 1
ATOM 1578 O O . SER A 1 218 ? 34.045 11.768 12.769 1.00 45.43 214 SER A O 1
ATOM 1581 N N . VAL A 1 219 ? 32.657 12.976 14.067 1.00 48.38 215 VAL A N 1
ATOM 1582 C CA . VAL A 1 219 ? 32.774 14.216 13.311 1.00 37.25 215 VAL A CA 1
ATOM 1583 C C . VAL A 1 219 ? 33.163 15.314 14.289 1.00 36.83 215 VAL A C 1
ATOM 1584 O O . VAL A 1 219 ? 32.577 15.416 15.371 1.00 40.57 215 VAL A O 1
ATOM 1588 N N . VAL A 1 220 ? 34.158 16.123 13.920 1.00 37.43 216 VAL A N 1
ATOM 1589 C CA . VAL A 1 220 ? 34.701 17.132 14.830 1.00 37.86 216 VAL A CA 1
ATOM 1590 C C . VAL A 1 220 ? 33.929 18.438 14.686 1.00 41.55 216 VAL A C 1
ATOM 1591 O O . VAL A 1 220 ? 33.384 18.960 15.666 1.00 43.99 216 VAL A O 1
ATOM 1595 N N . VAL A 1 221 ? 33.863 18.970 13.468 1.00 43.70 217 VAL A N 1
ATOM 1596 C CA . VAL A 1 221 ? 33.241 20.261 13.203 1.00 42.54 217 VAL A CA 1
ATOM 1597 C C . VAL A 1 221 ? 31.946 20.037 12.433 1.00 43.61 217 VAL A C 1
ATOM 1598 O O . VAL A 1 221 ? 31.938 19.359 11.398 1.00 43.40 217 VAL A O 1
ATOM 1602 N N . ASN A 1 222 ? 30.854 20.606 12.941 1.00 44.75 218 ASN A N 1
ATOM 1603 C CA . ASN A 1 222 ? 29.584 20.648 12.220 1.00 39.99 218 ASN A CA 1
ATOM 1604 C C . ASN A 1 222 ? 29.637 21.832 11.269 1.00 40.93 218 ASN A C 1
ATOM 1605 O O . ASN A 1 222 ? 29.455 22.981 11.680 1.00 44.70 218 ASN A O 1
ATOM 1610 N N . GLY A 1 223 ? 29.889 21.554 9.988 1.00 38.30 219 GLY A N 1
ATOM 1611 C CA . GLY A 1 223 ? 30.011 22.611 9.000 1.00 37.28 219 GLY A CA 1
ATOM 1612 C C . GLY A 1 223 ? 28.706 23.278 8.620 1.00 36.61 219 GLY A C 1
ATOM 1613 O O . GLY A 1 223 ? 28.739 24.297 7.920 1.00 35.83 219 GLY A O 1
ATOM 1614 N N . ASP A 1 224 ? 27.565 22.723 9.044 1.00 37.94 220 ASP A N 1
ATOM 1615 C CA . ASP A 1 224 ? 26.291 23.403 8.839 1.00 38.31 220 ASP A CA 1
ATOM 1616 C C . ASP A 1 224 ? 26.200 24.677 9.661 1.00 39.59 220 ASP A C 1
ATOM 1617 O O . ASP A 1 224 ? 25.479 25.607 9.279 1.00 41.39 220 ASP A O 1
ATOM 1622 N N . ARG A 1 225 ? 26.903 24.731 10.801 1.00 40.79 221 ARG A N 1
ATOM 1623 C CA . ARG A 1 225 ? 26.721 25.787 11.792 1.00 42.15 221 ARG A CA 1
ATOM 1624 C C . ARG A 1 225 ? 27.989 26.547 12.142 1.00 43.78 221 ARG A C 1
ATOM 1625 O O . ARG A 1 225 ? 27.898 27.563 12.839 1.00 42.11 221 ARG A O 1
ATOM 1633 N N . LEU A 1 226 ? 29.155 26.100 11.679 1.00 46.25 222 LEU A N 1
ATOM 1634 C CA . LEU A 1 226 ? 30.433 26.728 11.995 1.00 42.96 222 LEU A CA 1
ATOM 1635 C C . LEU A 1 226 ? 31.051 27.245 10.704 1.00 41.46 222 LEU A C 1
ATOM 1636 O O . LEU A 1 226 ? 31.471 26.453 9.852 1.00 40.56 222 LEU A O 1
ATOM 1641 N N . TYR A 1 227 ? 31.093 28.568 10.557 1.00 43.34 223 TYR A N 1
ATOM 1642 C CA . TYR A 1 227 ? 31.700 29.232 9.413 1.00 39.88 223 TYR A CA 1
ATOM 1643 C C . TYR A 1 227 ? 32.969 29.950 9.850 1.00 40.58 223 TYR A C 1
ATOM 1644 O O . TYR A 1 227 ? 33.197 30.182 11.040 1.00 44.38 223 TYR A O 1
ATOM 1653 N N . ASN A 1 228 ? 33.785 30.318 8.864 1.00 37.95 224 ASN A N 1
ATOM 1654 C CA . ASN A 1 228 ? 35.045 31.020 9.089 1.00 34.14 224 ASN A CA 1
ATOM 1655 C C . ASN A 1 228 ? 35.902 30.271 10.112 1.00 39.07 224 ASN A C 1
ATOM 1656 O O . ASN A 1 228 ? 36.212 30.768 11.196 1.00 40.75 224 ASN A O 1
ATOM 1661 N N . VAL A 1 229 ? 36.282 29.050 9.740 1.00 36.99 225 VAL A N 1
ATOM 1662 C CA . VAL A 1 229 ? 36.963 28.120 10.632 1.00 36.56 225 VAL A CA 1
ATOM 1663 C C . VAL A 1 229 ? 38.382 27.903 10.130 1.00 36.70 225 VAL A C 1
ATOM 1664 O O . VAL A 1 229 ? 38.588 27.553 8.962 1.00 35.74 225 VAL A O 1
ATOM 1668 N N . ASN A 1 230 ? 39.355 28.095 11.016 1.00 35.86 226 ASN A N 1
ATOM 1669 C CA . ASN A 1 230 ? 40.750 27.741 10.765 1.00 36.66 226 ASN A CA 1
ATOM 1670 C C . ASN A 1 230 ? 41.056 26.473 11.560 1.00 37.61 226 ASN A C 1
ATOM 1671 O O . ASN A 1 230 ? 41.182 26.514 12.787 1.00 39.23 226 ASN A O 1
ATOM 1684 N N . LYS A 1 232 ? 43.921 24.074 12.181 1.00 37.31 228 LYS A N 1
ATOM 1685 C CA . LYS A 1 232 ? 45.359 24.002 11.978 1.00 36.42 228 LYS A CA 1
ATOM 1686 C C . LYS A 1 232 ? 46.036 23.383 13.195 1.00 40.44 228 LYS A C 1
ATOM 1687 O O . LYS A 1 232 ? 45.600 23.573 14.336 1.00 36.71 228 LYS A O 1
ATOM 1693 N N . GLY A 1 233 ? 47.115 22.639 12.935 1.00 39.85 229 GLY A N 1
ATOM 1694 C CA . GLY A 1 233 ? 47.977 22.135 13.984 1.00 38.68 229 GLY A CA 1
ATOM 1695 C C . GLY A 1 233 ? 47.470 20.928 14.737 1.00 41.15 229 GLY A C 1
ATOM 1696 O O . GLY A 1 233 ? 48.082 20.546 15.740 1.00 43.59 229 GLY A O 1
ATOM 1697 N N . GLY A 1 234 ? 46.382 20.307 14.291 1.00 39.53 230 GLY A N 1
ATOM 1698 C CA . GLY A 1 234 ? 45.830 19.179 15.014 1.00 36.89 230 GLY A CA 1
ATOM 1699 C C . GLY A 1 234 ? 46.158 17.825 14.424 1.00 38.05 230 GLY A C 1
ATOM 1700 O O . GLY A 1 234 ? 46.499 17.715 13.242 1.00 41.25 230 GLY A O 1
ATOM 1701 N N . ARG A 1 235 ? 46.076 16.788 15.254 1.00 38.00 231 ARG A N 1
ATOM 1702 C CA . ARG A 1 235 ? 46.186 15.404 14.817 1.00 39.07 231 ARG A CA 1
ATOM 1703 C C . ARG A 1 235 ? 44.790 14.797 14.779 1.00 41.52 231 ARG A C 1
ATOM 1704 O O . ARG A 1 235 ? 44.001 14.986 15.712 1.00 45.45 231 ARG A O 1
ATOM 1712 N N . TYR A 1 236 ? 44.488 14.079 13.699 1.00 39.77 232 TYR A N 1
ATOM 1713 C CA . TYR A 1 236 ? 43.191 13.438 13.515 1.00 35.66 232 TYR A CA 1
ATOM 1714 C C . TYR A 1 236 ? 43.429 11.990 13.127 1.00 40.18 232 TYR A C 1
ATOM 1715 O O . TYR A 1 236 ? 44.068 11.716 12.106 1.00 38.60 232 TYR A O 1
ATOM 1724 N N . LEU A 1 237 ? 42.914 11.072 13.937 1.00 37.07 233 LEU A N 1
ATOM 1725 C CA . LEU A 1 237 ? 43.162 9.648 13.773 1.00 37.92 233 LEU A CA 1
ATOM 1726 C C . LEU A 1 237 ? 41.828 8.918 13.784 1.00 46.84 233 LEU A C 1
ATOM 1727 O O . LEU A 1 237 ? 41.069 9.022 14.755 1.00 48.23 233 LEU A O 1
ATOM 1732 N N . ARG A 1 238 ? 41.545 8.196 12.697 1.00 38.67 234 ARG A N 1
ATOM 1733 C CA . ARG A 1 238 ? 40.331 7.386 12.555 1.00 39.34 234 ARG A CA 1
ATOM 1734 C C . ARG A 1 238 ? 39.074 8.217 12.808 1.00 38.97 234 ARG A C 1
ATOM 1735 O O . ARG A 1 238 ? 38.123 7.772 13.458 1.00 39.65 234 ARG A O 1
ATOM 1743 N N . ILE A 1 239 ? 39.069 9.435 12.267 1.00 37.96 235 ILE A N 1
ATOM 1744 C CA . ILE A 1 239 ? 37.936 10.348 12.353 1.00 42.99 235 ILE A CA 1
ATOM 1745 C C . ILE A 1 239 ? 37.114 10.219 11.078 1.00 42.17 235 ILE A C 1
ATOM 1746 O O . ILE A 1 239 ? 37.654 10.302 9.969 1.00 43.26 235 ILE A O 1
ATOM 1751 N N . SER A 1 240 ? 35.805 10.012 11.230 1.00 45.77 236 SER A N 1
ATOM 1752 C CA . SER A 1 240 ? 34.956 9.767 10.066 1.00 43.82 236 SER A CA 1
ATOM 1753 C C . SER A 1 240 ? 34.908 10.984 9.150 1.00 41.72 236 SER A C 1
ATOM 1754 O O . SER A 1 240 ? 34.855 10.846 7.921 1.00 45.13 236 SER A O 1
ATOM 1757 N N . ALA A 1 241 ? 34.919 12.182 9.731 1.00 38.83 237 ALA A N 1
ATOM 1758 C CA . ALA A 1 241 ? 34.926 13.415 8.958 1.00 39.86 237 ALA A CA 1
ATOM 1759 C C . ALA A 1 241 ? 35.396 14.544 9.858 1.00 39.26 237 ALA A C 1
ATOM 1760 O O . ALA A 1 241 ? 34.895 14.691 10.975 1.00 43.17 237 ALA A O 1
ATOM 1762 N N . LEU A 1 242 ? 36.355 15.336 9.378 1.00 35.53 238 LEU A N 1
ATOM 1763 C CA . LEU A 1 242 ? 36.732 16.540 10.109 1.00 34.30 238 LEU A CA 1
ATOM 1764 C C . LEU A 1 242 ? 35.591 17.549 10.093 1.00 42.55 238 LEU A C 1
ATOM 1765 O O . LEU A 1 242 ? 35.248 18.134 11.129 1.00 46.47 238 LEU A O 1
ATOM 1770 N N . VAL A 1 243 ? 34.989 17.760 8.923 1.00 38.59 239 VAL A N 1
ATOM 1771 C CA . VAL A 1 243 ? 33.855 18.662 8.751 1.00 37.38 239 VAL A CA 1
ATOM 1772 C C . VAL A 1 243 ? 32.751 17.915 8.017 1.00 40.47 239 VAL A C 1
ATOM 1773 O O . VAL A 1 243 ? 33.011 17.244 7.013 1.00 43.95 239 VAL A O 1
ATOM 1777 N N . ARG A 1 244 ? 31.524 18.035 8.513 1.00 39.73 240 ARG A N 1
ATOM 1778 C CA . ARG A 1 244 ? 30.362 17.455 7.864 1.00 36.05 240 ARG A CA 1
ATOM 1779 C C . ARG A 1 244 ? 29.248 18.489 7.876 1.00 42.36 240 ARG A C 1
ATOM 1780 O O . ARG A 1 244 ? 29.133 19.276 8.821 1.00 43.22 240 ARG A O 1
ATOM 1788 N N . ALA A 1 245 ? 28.452 18.507 6.809 1.00 41.04 241 ALA A N 1
ATOM 1789 C CA . ALA A 1 245 ? 27.306 19.403 6.720 1.00 40.03 241 ALA A CA 1
ATOM 1790 C C . ALA A 1 245 ? 26.258 18.746 5.834 1.00 42.34 241 ALA A C 1
ATOM 1791 O O . ALA A 1 245 ? 26.516 18.511 4.650 1.00 45.71 241 ALA A O 1
ATOM 1793 N N . THR A 1 246 ? 25.087 18.436 6.407 1.00 42.64 242 THR A N 1
ATOM 1794 C CA . THR A 1 246 ? 24.016 17.770 5.671 1.00 47.12 242 THR A CA 1
ATOM 1795 C C . THR A 1 246 ? 22.668 18.476 5.790 1.00 52.92 242 THR A C 1
ATOM 1796 O O . THR A 1 246 ? 21.649 17.892 5.409 1.00 41.70 242 THR A O 1
ATOM 1800 N N . GLN A 1 247 ? 22.622 19.705 6.307 1.00 52.40 243 GLN A N 1
ATOM 1801 C CA . GLN A 1 247 ? 21.340 20.347 6.566 1.00 53.34 243 GLN A CA 1
ATOM 1802 C C . GLN A 1 247 ? 21.047 21.398 5.506 1.00 51.79 243 GLN A C 1
ATOM 1803 O O . GLN A 1 247 ? 21.754 22.418 5.446 1.00 47.61 243 GLN A O 1
ATOM 1809 N N . PRO A 1 248 ? 20.031 21.209 4.664 1.00 50.86 244 PRO A N 1
ATOM 1810 C CA . PRO A 1 248 ? 19.673 22.254 3.697 1.00 51.65 244 PRO A CA 1
ATOM 1811 C C . PRO A 1 248 ? 19.216 23.522 4.401 1.00 53.59 244 PRO A C 1
ATOM 1812 O O . PRO A 1 248 ? 18.473 23.478 5.384 1.00 56.27 244 PRO A O 1
ATOM 1816 N N . ARG A 1 249 ? 19.673 24.660 3.889 1.00 52.43 245 ARG A N 1
ATOM 1817 C CA . ARG A 1 249 ? 19.311 25.948 4.461 1.00 52.64 245 ARG A CA 1
ATOM 1818 C C . ARG A 1 249 ? 19.606 27.039 3.444 1.00 54.97 245 ARG A C 1
ATOM 1819 O O . ARG A 1 249 ? 20.386 26.846 2.508 1.00 51.88 245 ARG A O 1
ATOM 1827 N N . ARG A 1 250 ? 18.963 28.188 3.644 1.00 62.22 246 ARG A N 1
ATOM 1828 C CA . ARG A 1 250 ? 19.119 29.375 2.789 1.00 64.60 246 ARG A CA 1
ATOM 1829 C C . ARG A 1 250 ? 18.751 28.984 1.359 1.00 61.73 246 ARG A C 1
ATOM 1830 O O . ARG A 1 250 ? 17.669 28.411 1.154 1.00 61.67 246 ARG A O 1
ATOM 1838 N N . ASN A 1 251 ? 19.594 29.264 0.364 1.00 65.11 247 ASN A N 1
ATOM 1839 C CA . ASN A 1 251 ? 19.303 28.987 -1.035 1.00 66.97 247 ASN A CA 1
ATOM 1840 C C . ASN A 1 251 ? 19.743 27.598 -1.474 1.00 64.53 247 ASN A C 1
ATOM 1841 O O . ASN A 1 251 ? 19.748 27.321 -2.678 1.00 66.05 247 ASN A O 1
ATOM 1846 N N . GLU A 1 252 ? 20.125 26.727 -0.544 1.00 57.95 248 GLU A N 1
ATOM 1847 C CA . GLU A 1 252 ? 20.700 25.435 -0.886 1.00 53.29 248 GLU A CA 1
ATOM 1848 C C . GLU A 1 252 ? 19.747 24.305 -0.531 1.00 53.18 248 GLU A C 1
ATOM 1849 O O . GLU A 1 252 ? 19.089 24.337 0.513 1.00 57.57 248 GLU A O 1
ATOM 1855 N N . THR A 1 253 ? 19.681 23.306 -1.408 1.00 51.33 249 THR A N 1
ATOM 1856 C CA . THR A 1 253 ? 18.848 22.130 -1.202 1.00 53.35 249 THR A CA 1
ATOM 1857 C C . THR A 1 253 ? 19.602 20.991 -0.534 1.00 54.37 249 THR A C 1
ATOM 1858 O O . THR A 1 253 ? 19.009 19.940 -0.269 1.00 56.62 249 THR A O 1
ATOM 1862 N N . THR A 1 254 ? 20.894 21.168 -0.278 1.00 54.66 250 THR A N 1
ATOM 1863 C CA . THR A 1 254 ? 21.696 20.246 0.512 1.00 54.69 250 THR A CA 1
ATOM 1864 C C . THR A 1 254 ? 22.459 21.046 1.557 1.00 54.95 250 THR A C 1
ATOM 1865 O O . THR A 1 254 ? 22.449 22.280 1.555 1.00 52.29 250 THR A O 1
ATOM 1869 N N . GLY A 1 255 ? 23.130 20.334 2.460 1.00 51.72 251 GLY A N 1
ATOM 1870 C CA . GLY A 1 255 ? 24.065 20.989 3.345 1.00 42.83 251 GLY A CA 1
ATOM 1871 C C . GLY A 1 255 ? 25.244 21.564 2.586 1.00 39.76 251 GLY A C 1
ATOM 1872 O O . GLY A 1 255 ? 25.517 21.213 1.440 1.00 44.05 251 GLY A O 1
ATOM 1873 N N . TYR A 1 256 ? 25.958 22.474 3.237 1.00 37.61 252 TYR A N 1
ATOM 1874 C CA . TYR A 1 256 ? 27.138 23.057 2.625 1.00 36.51 252 TYR A CA 1
ATOM 1875 C C . TYR A 1 256 ? 28.093 23.549 3.701 1.00 37.99 252 TYR A C 1
ATOM 1876 O O . TYR A 1 256 ? 27.709 23.779 4.849 1.00 39.53 252 TYR A O 1
ATOM 1885 N N . VAL A 1 257 ? 29.353 23.700 3.306 1.00 37.96 253 VAL A N 1
ATOM 1886 C CA . VAL A 1 257 ? 30.386 24.283 4.149 1.00 37.42 253 VAL A CA 1
ATOM 1887 C C . VAL A 1 257 ? 30.715 25.661 3.595 1.00 40.19 253 VAL A C 1
ATOM 1888 O O . VAL A 1 257 ? 30.584 25.918 2.391 1.00 34.59 253 VAL A O 1
ATOM 1892 N N . GLN A 1 258 ? 31.125 26.565 4.481 1.00 34.42 254 GLN A N 1
ATOM 1893 C CA . GLN A 1 258 ? 31.392 27.938 4.072 1.00 40.11 254 GLN A CA 1
ATOM 1894 C C . GLN A 1 258 ? 32.612 28.463 4.813 1.00 40.82 254 GLN A C 1
ATOM 1895 O O . GLN A 1 258 ? 32.621 28.507 6.047 1.00 43.61 254 GLN A O 1
ATOM 1901 N N . SER A 1 259 ? 33.638 28.850 4.059 1.00 33.75 255 SER A N 1
ATOM 1902 C CA . SER A 1 259 ? 34.860 29.446 4.593 1.00 41.18 255 SER A CA 1
ATOM 1903 C C . SER A 1 259 ? 35.483 28.557 5.671 1.00 42.89 255 SER A C 1
ATOM 1904 O O . SER A 1 259 ? 35.517 28.887 6.855 1.00 43.76 255 SER A O 1
ATOM 1907 N N . VAL A 1 260 ? 35.973 27.407 5.214 1.00 42.50 256 VAL A N 1
ATOM 1908 C CA . VAL A 1 260 ? 36.671 26.446 6.061 1.00 40.00 256 VAL A CA 1
ATOM 1909 C C . VAL A 1 260 ? 38.076 26.273 5.501 1.00 42.47 256 VAL A C 1
ATOM 1910 O O . VAL A 1 260 ? 38.239 25.961 4.314 1.00 47.82 256 VAL A O 1
ATOM 1914 N N . THR A 1 261 ? 39.084 26.490 6.346 1.00 38.87 257 THR A N 1
ATOM 1915 C CA . THR A 1 261 ? 40.486 26.334 5.980 1.00 35.79 257 THR A CA 1
ATOM 1916 C C . THR A 1 261 ? 41.083 25.226 6.835 1.00 37.73 257 THR A C 1
ATOM 1917 O O . THR A 1 261 ? 41.145 25.352 8.062 1.00 43.04 257 THR A O 1
ATOM 1921 N N . ILE A 1 262 ? 41.515 24.149 6.190 1.00 35.25 258 ILE A N 1
ATOM 1922 C CA . ILE A 1 262 ? 42.105 22.993 6.853 1.00 35.65 258 ILE A CA 1
ATOM 1923 C C . ILE A 1 262 ? 43.560 22.920 6.411 1.00 39.86 258 ILE A C 1
ATOM 1924 O O . ILE A 1 262 ? 43.853 22.524 5.275 1.00 41.00 258 ILE A O 1
ATOM 1929 N N . GLU A 1 263 ? 44.476 23.303 7.303 1.00 40.03 259 GLU A N 1
ATOM 1930 C CA . GLU A 1 263 ? 45.863 23.539 6.930 1.00 39.55 259 GLU A CA 1
ATOM 1931 C C . GLU A 1 263 ? 46.800 23.092 8.045 1.00 42.30 259 GLU A C 1
ATOM 1932 O O . GLU A 1 263 ? 46.524 23.322 9.223 1.00 42.75 259 GLU A O 1
ATOM 1938 N N . GLU A 1 264 ? 47.906 22.448 7.659 1.00 41.85 260 GLU A N 1
ATOM 1939 C CA . GLU A 1 264 ? 48.997 22.092 8.575 1.00 42.58 260 GLU A CA 1
ATOM 1940 C C . GLU A 1 264 ? 48.533 21.156 9.695 1.00 41.77 260 GLU A C 1
ATOM 1941 O O . GLU A 1 264 ? 48.839 21.356 10.874 1.00 41.29 260 GLU A O 1
ATOM 1947 N N . ASN A 1 265 ? 47.812 20.105 9.315 1.00 41.61 261 ASN A N 1
ATOM 1948 C CA . ASN A 1 265 ? 47.347 19.082 10.242 1.00 39.64 261 ASN A CA 1
ATOM 1949 C C . ASN A 1 265 ? 48.026 17.753 9.938 1.00 40.17 261 ASN A C 1
ATOM 1950 O O . ASN A 1 265 ? 48.710 17.592 8.925 1.00 45.01 261 ASN A O 1
ATOM 1955 N N . HIS A 1 266 ? 47.813 16.792 10.832 1.00 36.40 262 HIS A N 1
ATOM 1956 C CA . HIS A 1 266 ? 48.313 15.429 10.682 1.00 34.70 262 HIS A CA 1
ATOM 1957 C C . HIS A 1 266 ? 47.098 14.499 10.642 1.00 35.14 262 HIS A C 1
ATOM 1958 O O . HIS A 1 266 ? 46.544 14.138 11.683 1.00 37.24 262 HIS A O 1
ATOM 1965 N N . LEU A 1 267 ? 46.678 14.120 9.436 1.00 35.41 263 LEU A N 1
ATOM 1966 C CA . LEU A 1 267 ? 45.512 13.267 9.240 1.00 34.85 263 LEU A CA 1
ATOM 1967 C C . LEU A 1 267 ? 45.954 11.837 8.972 1.00 39.72 263 LEU A C 1
ATOM 1968 O O . LEU A 1 267 ? 46.851 11.592 8.161 1.00 46.06 263 LEU A O 1
ATOM 1973 N N . ALA A 1 268 ? 45.316 10.891 9.650 1.00 39.62 264 ALA A N 1
ATOM 1974 C CA . ALA A 1 268 ? 45.643 9.487 9.455 1.00 39.88 264 ALA A CA 1
ATOM 1975 C C . ALA A 1 268 ? 44.387 8.650 9.631 1.00 40.38 264 ALA A C 1
ATOM 1976 O O . ALA A 1 268 ? 43.666 8.810 10.623 1.00 41.07 264 ALA A O 1
ATOM 1978 N N . LEU A 1 269 ? 44.130 7.775 8.657 1.00 41.65 265 LEU A N 1
ATOM 1979 C CA . LEU A 1 269 ? 43.051 6.790 8.730 1.00 38.66 265 LEU A CA 1
ATOM 1980 C C . LEU A 1 269 ? 41.683 7.446 8.879 1.00 38.66 265 LEU A C 1
ATOM 1981 O O . LEU A 1 269 ? 40.760 6.854 9.439 1.00 39.42 265 LEU A O 1
ATOM 1986 N N . CYS A 1 270 ? 41.538 8.669 8.377 1.00 37.29 266 CYS A N 1
ATOM 1987 C CA . CYS A 1 270 ? 40.257 9.360 8.391 1.00 43.60 266 CYS A CA 1
ATOM 1988 C C . CYS A 1 270 ? 39.431 8.948 7.178 1.00 46.33 266 CYS A C 1
ATOM 1989 O O . CYS A 1 270 ? 39.972 8.733 6.090 1.00 49.19 266 CYS A O 1
ATOM 1992 N N . ASN A 1 271 ? 38.116 8.821 7.374 1.00 48.11 267 ASN A N 1
ATOM 1993 C CA . ASN A 1 271 ? 37.243 8.404 6.279 1.00 47.10 267 ASN A CA 1
ATOM 1994 C C . ASN A 1 271 ? 37.034 9.532 5.278 1.00 43.40 267 ASN A C 1
ATOM 1995 O O . ASN A 1 271 ? 36.984 9.291 4.067 1.00 42.83 267 ASN A O 1
ATOM 2000 N N . ARG A 1 272 ? 36.877 10.761 5.769 1.00 40.05 268 ARG A N 1
ATOM 2001 C CA . ARG A 1 272 ? 36.730 11.939 4.927 1.00 42.32 268 ARG A CA 1
ATOM 2002 C C . ARG A 1 272 ? 37.381 13.120 5.625 1.00 44.66 268 ARG A C 1
ATOM 2003 O O . ARG A 1 272 ? 37.430 13.181 6.857 1.00 49.82 268 ARG A O 1
ATOM 2011 N N . ILE A 1 273 ? 37.889 14.056 4.827 1.00 40.39 269 ILE A N 1
ATOM 2012 C CA . ILE A 1 273 ? 38.286 15.348 5.372 1.00 35.92 269 ILE A CA 1
ATOM 2013 C C . ILE A 1 273 ? 37.074 16.262 5.480 1.00 38.60 269 ILE A C 1
ATOM 2014 O O . ILE A 1 273 ? 36.770 16.797 6.553 1.00 43.48 269 ILE A O 1
ATOM 2019 N N . ILE A 1 274 ? 36.358 16.440 4.373 1.00 37.55 270 ILE A N 1
ATOM 2020 C CA . ILE A 1 274 ? 35.111 17.191 4.332 1.00 37.03 270 ILE A CA 1
ATOM 2021 C C . ILE A 1 274 ? 34.047 16.290 3.722 1.00 37.60 270 ILE A C 1
ATOM 2022 O O . ILE A 1 274 ? 34.281 15.657 2.687 1.00 36.86 270 ILE A O 1
ATOM 2027 N N . ASP A 1 275 ? 32.886 16.223 4.367 1.00 38.94 271 ASP A N 1
ATOM 2028 C CA . ASP A 1 275 ? 31.787 15.364 3.932 1.00 41.04 271 ASP A CA 1
ATOM 2029 C C . ASP A 1 275 ? 30.539 16.228 3.767 1.00 42.02 271 ASP A C 1
ATOM 2030 O O . ASP A 1 275 ? 29.852 16.522 4.750 1.00 42.94 271 ASP A O 1
ATOM 2035 N N . SER A 1 276 ? 30.246 16.633 2.534 1.00 39.38 272 SER A N 1
ATOM 2036 C CA . SER A 1 276 ? 29.067 17.448 2.260 1.00 38.12 272 SER A CA 1
ATOM 2037 C C . SER A 1 276 ? 28.740 17.351 0.767 1.00 41.21 272 SER A C 1
ATOM 2038 O O . SER A 1 276 ? 29.218 16.447 0.073 1.00 45.37 272 SER A O 1
ATOM 2041 N N . LYS A 1 277 ? 27.918 18.279 0.277 1.00 41.11 273 LYS A N 1
ATOM 2042 C CA . LYS A 1 277 ? 27.538 18.321 -1.128 1.00 40.64 273 LYS A CA 1
ATOM 2043 C C . LYS A 1 277 ? 27.784 19.672 -1.781 1.00 39.78 273 LYS A C 1
ATOM 2044 O O . LYS A 1 277 ? 27.635 19.782 -3.002 1.00 38.70 273 LYS A O 1
ATOM 2050 N N . ARG A 1 278 ? 28.164 20.692 -1.021 1.00 43.91 274 ARG A N 1
ATOM 2051 C CA . ARG A 1 278 ? 28.305 22.041 -1.543 1.00 45.52 274 ARG A CA 1
ATOM 2052 C C . ARG A 1 278 ? 29.317 22.775 -0.674 1.00 48.05 274 ARG A C 1
ATOM 2053 O O . ARG A 1 278 ? 29.453 22.478 0.518 1.00 48.31 274 ARG A O 1
ATOM 2061 N N . GLY A 1 279 ? 30.036 23.714 -1.277 1.00 43.35 275 GLY A N 1
ATOM 2062 C CA . GLY A 1 279 ? 31.089 24.417 -0.565 1.00 40.22 275 GLY A CA 1
ATOM 2063 C C . GLY A 1 279 ? 31.256 25.831 -1.066 1.00 44.25 275 GLY A C 1
ATOM 2064 O O . GLY A 1 279 ? 30.994 26.132 -2.233 1.00 49.26 275 GLY A O 1
ATOM 2065 N N . PHE A 1 280 ? 31.697 26.709 -0.166 1.00 44.77 276 PHE A N 1
ATOM 2066 C CA . PHE A 1 280 ? 32.061 28.084 -0.494 1.00 38.79 276 PHE A CA 1
ATOM 2067 C C . PHE A 1 280 ? 33.397 28.382 0.166 1.00 35.18 276 PHE A C 1
ATOM 2068 O O . PHE A 1 280 ? 33.533 28.218 1.381 1.00 38.02 276 PHE A O 1
ATOM 2076 N N . ASN A 1 281 ? 34.375 28.816 -0.624 1.00 34.81 277 ASN A N 1
ATOM 2077 C CA . ASN A 1 281 ? 35.652 29.314 -0.115 1.00 33.28 277 ASN A CA 1
ATOM 2078 C C . ASN A 1 281 ? 36.313 28.283 0.803 1.00 37.32 277 ASN A C 1
ATOM 2079 O O . ASN A 1 281 ? 36.462 28.466 2.007 1.00 38.06 277 ASN A O 1
ATOM 2084 N N . VAL A 1 282 ? 36.705 27.180 0.182 1.00 38.69 278 VAL A N 1
ATOM 2085 C CA . VAL A 1 282 ? 37.209 26.005 0.878 1.00 35.82 278 VAL A CA 1
ATOM 2086 C C . VAL A 1 282 ? 38.707 25.911 0.626 1.00 37.38 278 VAL A C 1
ATOM 2087 O O . VAL A 1 282 ? 39.169 26.110 -0.502 1.00 38.36 278 VAL A O 1
ATOM 2091 N N . THR A 1 283 ? 39.470 25.640 1.685 1.00 36.55 279 THR A N 1
ATOM 2092 C CA . THR A 1 283 ? 40.918 25.498 1.591 1.00 37.03 279 THR A CA 1
ATOM 2093 C C . THR A 1 283 ? 41.341 24.235 2.323 1.00 41.66 279 THR A C 1
ATOM 2094 O O . THR A 1 283 ? 40.989 24.048 3.493 1.00 43.72 279 THR A O 1
ATOM 2098 N N . VAL A 1 284 ? 42.074 23.362 1.629 1.00 39.15 280 VAL A N 1
ATOM 2099 C CA . VAL A 1 284 ? 42.642 22.175 2.257 1.00 37.96 280 VAL A CA 1
ATOM 2100 C C . VAL A 1 284 ? 44.076 22.024 1.765 1.00 40.11 280 VAL A C 1
ATOM 2101 O O . VAL A 1 284 ? 44.325 21.382 0.739 1.00 42.06 280 VAL A O 1
ATOM 2105 N N . SER A 1 285 ? 45.029 22.613 2.492 1.00 40.19 281 SER A N 1
ATOM 2106 C CA . SER A 1 285 ? 46.399 22.740 2.015 1.00 38.89 281 SER A CA 1
ATOM 2107 C C . SER A 1 285 ? 47.405 22.331 3.085 1.00 43.60 281 SER A C 1
ATOM 2108 O O . SER A 1 285 ? 47.195 22.556 4.281 1.00 44.39 281 SER A O 1
ATOM 2111 N N . ARG A 1 286 ? 48.511 21.729 2.627 1.00 41.94 282 ARG A N 1
ATOM 2112 C CA . ARG A 1 286 ? 49.698 21.478 3.447 1.00 37.76 282 ARG A CA 1
ATOM 2113 C C . ARG A 1 286 ? 49.372 20.615 4.671 1.00 37.12 282 ARG A C 1
ATOM 2114 O O . ARG A 1 286 ? 49.797 20.896 5.792 1.00 32.90 282 ARG A O 1
ATOM 2122 N N . ASN A 1 287 ? 48.628 19.538 4.445 1.00 33.97 283 ASN A N 1
ATOM 2123 C CA . ASN A 1 287 ? 48.324 18.566 5.485 1.00 34.36 283 ASN A CA 1
ATOM 2124 C C . ASN A 1 287 ? 49.047 17.256 5.202 1.00 39.47 283 ASN A C 1
ATOM 2125 O O . ASN A 1 287 ? 49.114 16.811 4.055 1.00 50.18 283 ASN A O 1
ATOM 2130 N N . PHE A 1 288 ? 49.575 16.634 6.254 1.00 36.92 284 PHE A N 1
ATOM 2131 C CA . PHE A 1 288 ? 50.202 15.316 6.162 1.00 39.61 284 PHE A CA 1
ATOM 2132 C C . PHE A 1 288 ? 49.114 14.256 6.330 1.00 42.26 284 PHE A C 1
ATOM 2133 O O . PHE A 1 288 ? 48.715 13.935 7.451 1.00 46.92 284 PHE A O 1
ATOM 2141 N N . CYS A 1 289 ? 48.627 13.697 5.224 1.00 42.91 285 CYS A N 1
ATOM 2142 C CA . CYS A 1 289 ? 47.544 12.715 5.266 1.00 43.18 285 CYS A CA 1
ATOM 2143 C C . CYS A 1 289 ? 48.083 11.330 4.935 1.00 41.28 285 CYS A C 1
ATOM 2144 O O . CYS A 1 289 ? 48.566 11.098 3.822 1.00 43.49 285 CYS A O 1
ATOM 2147 N N . GLU A 1 290 ? 47.967 10.410 5.891 1.00 37.58 286 GLU A N 1
ATOM 2148 C CA . GLU A 1 290 ? 48.527 9.069 5.780 1.00 37.45 286 GLU A CA 1
ATOM 2149 C C . GLU A 1 290 ? 47.405 8.048 5.902 1.00 41.04 286 GLU A C 1
ATOM 2150 O O . GLU A 1 290 ? 46.741 7.973 6.940 1.00 46.32 286 GLU A O 1
ATOM 2156 N N . SER A 1 291 ? 47.197 7.270 4.840 1.00 40.61 287 SER A N 1
ATOM 2157 C CA . SER A 1 291 ? 46.235 6.169 4.843 1.00 41.39 287 SER A CA 1
ATOM 2158 C C . SER A 1 291 ? 44.818 6.660 5.138 1.00 38.09 287 SER A C 1
ATOM 2159 O O . SER A 1 291 ? 44.064 6.023 5.873 1.00 38.68 287 SER A O 1
ATOM 2162 N N . CYS A 1 292 ? 44.452 7.804 4.567 1.00 37.15 288 CYS A N 1
ATOM 2163 C CA . CYS A 1 292 ? 43.090 8.312 4.664 1.00 39.18 288 CYS A CA 1
ATOM 2164 C C . CYS A 1 292 ? 42.240 7.736 3.537 1.00 43.10 288 CYS A C 1
ATOM 2165 O O . CYS A 1 292 ? 42.673 7.671 2.388 1.00 44.84 288 CYS A O 1
ATOM 2168 N N . TYR A 1 293 ? 41.022 7.327 3.870 1.00 43.86 289 TYR A N 1
ATOM 2169 C CA . TYR A 1 293 ? 40.162 6.652 2.907 1.00 44.04 289 TYR A CA 1
ATOM 2170 C C . TYR A 1 293 ? 39.382 7.616 2.020 1.00 42.69 289 TYR A C 1
ATOM 2171 O O . TYR A 1 293 ? 38.704 7.165 1.087 1.00 40.98 289 TYR A O 1
ATOM 2180 N N . GLY A 1 294 ? 39.471 8.920 2.272 1.00 40.14 290 GLY A N 1
ATOM 2181 C CA . GLY A 1 294 ? 38.773 9.900 1.464 1.00 37.44 290 GLY A CA 1
ATOM 2182 C C . GLY A 1 294 ? 39.125 11.317 1.864 1.00 41.89 290 GLY A C 1
ATOM 2183 O O . GLY A 1 294 ? 39.392 11.587 3.040 1.00 44.86 290 GLY A O 1
ATOM 2184 N N . GLY A 1 295 ? 39.137 12.230 0.896 1.00 40.72 291 GLY A N 1
ATOM 2185 C CA . GLY A 1 295 ? 39.470 13.614 1.177 1.00 37.94 291 GLY A CA 1
ATOM 2186 C C . GLY A 1 295 ? 38.285 14.555 1.133 1.00 38.68 291 GLY A C 1
ATOM 2187 O O . GLY A 1 295 ? 37.345 14.416 1.920 1.00 35.99 291 GLY A O 1
ATOM 2188 N N . VAL A 1 296 ? 38.314 15.513 0.210 1.00 42.73 292 VAL A N 1
ATOM 2189 C CA . VAL A 1 296 ? 37.284 16.543 0.114 1.00 40.00 292 VAL A CA 1
ATOM 2190 C C . VAL A 1 296 ? 36.166 16.024 -0.780 1.00 40.83 292 VAL A C 1
ATOM 2191 O O . VAL A 1 296 ? 36.320 15.950 -1.999 1.00 43.46 292 VAL A O 1
ATOM 2195 N N . TYR A 1 297 ? 35.037 15.672 -0.177 1.00 38.67 293 TYR A N 1
ATOM 2196 C CA . TYR A 1 297 ? 33.855 15.239 -0.913 1.00 36.40 293 TYR A CA 1
ATOM 2197 C C . TYR A 1 297 ? 32.842 16.379 -0.890 1.00 40.74 293 TYR A C 1
ATOM 2198 O O . TYR A 1 297 ? 32.278 16.698 0.165 1.00 44.34 293 TYR A O 1
ATOM 2207 N N . LEU A 1 298 ? 32.629 17.008 -2.056 1.00 38.74 294 LEU A N 1
ATOM 2208 C CA . LEU A 1 298 ? 31.616 18.044 -2.245 1.00 40.83 294 LEU A CA 1
ATOM 2209 C C . LEU A 1 298 ? 30.998 17.807 -3.625 1.00 42.18 294 LEU A C 1
ATOM 2210 O O . LEU A 1 298 ? 31.192 18.573 -4.565 1.00 39.80 294 LEU A O 1
ATOM 2215 N N . ASP A 1 299 ? 30.245 16.714 -3.756 1.00 43.52 295 ASP A N 1
ATOM 2216 C CA . ASP A 1 299 ? 29.812 16.211 -5.057 1.00 44.37 295 ASP A CA 1
ATOM 2217 C C . ASP A 1 299 ? 28.308 16.361 -5.285 1.00 43.17 295 ASP A C 1
ATOM 2218 O O . ASP A 1 299 ? 27.668 15.495 -5.885 1.00 39.75 295 ASP A O 1
ATOM 2223 N N . GLY A 1 300 ? 27.728 17.467 -4.826 1.00 44.51 296 GLY A N 1
ATOM 2224 C CA . GLY A 1 300 ? 26.346 17.765 -5.136 1.00 41.27 296 GLY A CA 1
ATOM 2225 C C . GLY A 1 300 ? 26.164 18.187 -6.585 1.00 41.76 296 GLY A C 1
ATOM 2226 O O . GLY A 1 300 ? 27.115 18.429 -7.328 1.00 40.82 296 GLY A O 1
ATOM 2227 N N . ASP A 1 301 ? 24.896 18.283 -6.991 1.00 46.53 297 ASP A N 1
ATOM 2228 C CA . ASP A 1 301 ? 24.540 18.571 -8.374 1.00 46.39 297 ASP A CA 1
ATOM 2229 C C . ASP A 1 301 ? 24.391 20.064 -8.658 1.00 44.10 297 ASP A C 1
ATOM 2230 O O . ASP A 1 301 ? 23.826 20.431 -9.694 1.00 44.20 297 ASP A O 1
ATOM 2235 N N . GLY A 1 302 ? 24.883 20.928 -7.774 1.00 44.64 298 GLY A N 1
ATOM 2236 C CA . GLY A 1 302 ? 24.695 22.354 -7.941 1.00 43.49 298 GLY A CA 1
ATOM 2237 C C . GLY A 1 302 ? 25.443 22.916 -9.137 1.00 45.63 298 GLY A C 1
ATOM 2238 O O . GLY A 1 302 ? 26.322 22.288 -9.729 1.00 43.69 298 GLY A O 1
ATOM 2239 N N . SER A 1 303 ? 25.075 24.146 -9.496 1.00 50.87 299 SER A N 1
ATOM 2240 C CA . SER A 1 303 ? 25.736 24.901 -10.561 1.00 50.08 299 SER A CA 1
ATOM 2241 C C . SER A 1 303 ? 26.204 26.229 -9.982 1.00 45.59 299 SER A C 1
ATOM 2242 O O . SER A 1 303 ? 25.539 27.260 -10.150 1.00 47.57 299 SER A O 1
ATOM 2245 N N . PRO A 1 304 ? 27.359 26.245 -9.298 1.00 40.48 300 PRO A N 1
ATOM 2246 C CA . PRO A 1 304 ? 28.243 25.096 -9.109 1.00 39.42 300 PRO A CA 1
ATOM 2247 C C . PRO A 1 304 ? 27.962 24.345 -7.816 1.00 39.84 300 PRO A C 1
ATOM 2248 O O . PRO A 1 304 ? 27.035 24.690 -7.082 1.00 37.36 300 PRO A O 1
ATOM 2252 N N . ALA A 1 305 ? 28.765 23.317 -7.551 1.00 39.14 301 ALA A N 1
ATOM 2253 C CA . ALA A 1 305 ? 28.800 22.697 -6.234 1.00 40.93 301 ALA A CA 1
ATOM 2254 C C . ALA A 1 305 ? 29.824 23.355 -5.319 1.00 40.08 301 ALA A C 1
ATOM 2255 O O . ALA A 1 305 ? 29.590 23.459 -4.108 1.00 39.02 301 ALA A O 1
ATOM 2257 N N . VAL A 1 306 ? 30.945 23.815 -5.874 1.00 37.35 302 VAL A N 1
ATOM 2258 C CA . VAL A 1 306 ? 32.042 24.388 -5.104 1.00 34.72 302 VAL A CA 1
ATOM 2259 C C . VAL A 1 306 ? 32.370 25.759 -5.678 1.00 37.53 302 VAL A C 1
ATOM 2260 O O . VAL A 1 306 ? 32.762 25.870 -6.845 1.00 40.56 302 VAL A O 1
ATOM 2264 N N . ASN A 1 307 ? 32.212 26.796 -4.865 1.00 39.46 303 ASN A N 1
ATOM 2265 C CA . ASN A 1 307 ? 32.604 28.157 -5.221 1.00 39.49 303 ASN A CA 1
ATOM 2266 C C . ASN A 1 307 ? 33.986 28.398 -4.624 1.00 37.97 303 ASN A C 1
ATOM 2267 O O . ASN A 1 307 ? 34.108 28.766 -3.453 1.00 38.21 303 ASN A O 1
ATOM 2272 N N . VAL A 1 308 ? 35.022 28.184 -5.441 1.00 35.03 304 VAL A N 1
ATOM 2273 C CA . VAL A 1 308 ? 36.433 28.291 -5.062 1.00 36.62 304 VAL A CA 1
ATOM 2274 C C . VAL A 1 308 ? 36.834 27.180 -4.099 1.00 38.67 304 VAL A C 1
ATOM 2275 O O . VAL A 1 308 ? 36.294 27.062 -2.993 1.00 36.48 304 VAL A O 1
ATOM 2279 N N . ILE A 1 309 ? 37.793 26.361 -4.521 1.00 41.81 305 ILE A N 1
ATOM 2280 C CA . ILE A 1 309 ? 38.486 25.432 -3.637 1.00 39.44 305 ILE A CA 1
ATOM 2281 C C . ILE A 1 309 ? 39.965 25.483 -3.989 1.00 39.52 305 ILE A C 1
ATOM 2282 O O . ILE A 1 309 ? 40.331 25.600 -5.164 1.00 45.73 305 ILE A O 1
ATOM 2287 N N . ARG A 1 310 ? 40.816 25.435 -2.970 1.00 36.59 306 ARG A N 1
ATOM 2288 C CA . ARG A 1 310 ? 42.255 25.335 -3.167 1.00 35.50 306 ARG A CA 1
ATOM 2289 C C . ARG A 1 310 ? 42.744 24.142 -2.366 1.00 36.58 306 ARG A C 1
ATOM 2290 O O . ARG A 1 310 ? 42.395 24.002 -1.189 1.00 37.86 306 ARG A O 1
ATOM 2298 N N . CYS A 1 311 ? 43.530 23.280 -3.005 1.00 31.52 307 CYS A N 1
ATOM 2299 C CA . CYS A 1 311 ? 44.156 22.138 -2.342 1.00 37.75 307 CYS A CA 1
ATOM 2300 C C . CYS A 1 311 ? 45.621 22.123 -2.764 1.00 35.92 307 CYS A C 1
ATOM 2301 O O . CYS A 1 311 ? 45.952 21.628 -3.846 1.00 36.67 307 CYS A O 1
ATOM 2304 N N . ASP A 1 312 ? 46.495 22.663 -1.913 1.00 34.17 308 ASP A N 1
ATOM 2305 C CA . ASP A 1 312 ? 47.891 22.885 -2.262 1.00 36.42 308 ASP A CA 1
ATOM 2306 C C . ASP A 1 312 ? 48.826 22.175 -1.288 1.00 37.80 308 ASP A C 1
ATOM 2307 O O . ASP A 1 312 ? 48.557 22.111 -0.085 1.00 38.97 308 ASP A O 1
ATOM 2312 N N . GLY A 1 313 ? 49.924 21.640 -1.822 1.00 33.93 309 GLY A N 1
ATOM 2313 C CA . GLY A 1 313 ? 51.007 21.122 -1.006 1.00 33.21 309 GLY A CA 1
ATOM 2314 C C . GLY A 1 313 ? 50.633 20.056 0.001 1.00 37.33 309 GLY A C 1
ATOM 2315 O O . GLY A 1 313 ? 51.343 19.885 0.998 1.00 41.14 309 GLY A O 1
ATOM 2316 N N . ASN A 1 314 ? 49.541 19.329 -0.224 1.00 35.77 310 ASN A N 1
ATOM 2317 C CA . ASN A 1 314 ? 49.160 18.249 0.671 1.00 34.44 310 ASN A CA 1
ATOM 2318 C C . ASN A 1 314 ? 50.033 17.018 0.438 1.00 36.70 310 ASN A C 1
ATOM 2319 O O . ASN A 1 314 ? 50.619 16.828 -0.631 1.00 34.95 310 ASN A O 1
ATOM 2324 N N . LEU A 1 315 ? 50.113 16.178 1.467 1.00 40.28 311 LEU A N 1
ATOM 2325 C CA . LEU A 1 315 ? 50.620 14.818 1.339 1.00 34.10 311 LEU A CA 1
ATOM 2326 C C . LEU A 1 315 ? 49.428 13.872 1.319 1.00 41.79 311 LEU A C 1
ATOM 2327 O O . LEU A 1 315 ? 48.521 13.998 2.149 1.00 43.70 311 LEU A O 1
ATOM 2332 N N . TRP A 1 316 ? 49.417 12.945 0.357 1.00 39.67 312 TRP A N 1
ATOM 2333 C CA . TRP A 1 316 ? 48.308 11.999 0.175 1.00 38.65 312 TRP A CA 1
ATOM 2334 C C . TRP A 1 316 ? 48.909 10.659 -0.252 1.00 40.71 312 TRP A C 1
ATOM 2335 O O . TRP A 1 316 ? 49.099 10.404 -1.446 1.00 42.48 312 TRP A O 1
ATOM 2346 N N . GLU A 1 317 ? 49.195 9.805 0.729 1.00 40.27 313 GLU A N 1
ATOM 2347 C CA . GLU A 1 317 ? 49.896 8.548 0.508 1.00 42.32 313 GLU A CA 1
ATOM 2348 C C . GLU A 1 317 ? 49.065 7.384 1.031 1.00 44.26 313 GLU A C 1
ATOM 2349 O O . GLU A 1 317 ? 48.421 7.494 2.081 1.00 46.68 313 GLU A O 1
ATOM 2355 N N . SER A 1 318 ? 49.089 6.271 0.292 1.00 42.38 314 SER A N 1
ATOM 2356 C CA . SER A 1 318 ? 48.387 5.045 0.682 1.00 44.17 314 SER A CA 1
ATOM 2357 C C . SER A 1 318 ? 46.929 5.332 1.018 1.00 40.43 314 SER A C 1
ATOM 2358 O O . SER A 1 318 ? 46.354 4.754 1.941 1.00 39.72 314 SER A O 1
ATOM 2361 N N . SER A 1 319 ? 46.325 6.227 0.254 1.00 37.90 315 SER A N 1
ATOM 2362 C CA . SER A 1 319 ? 45.023 6.779 0.589 1.00 37.57 315 SER A CA 1
ATOM 2363 C C . SER A 1 319 ? 44.014 6.477 -0.520 1.00 41.31 315 SER A C 1
ATOM 2364 O O . SER A 1 319 ? 44.292 5.730 -1.464 1.00 43.56 315 SER A O 1
ATOM 2367 N N . GLY A 1 320 ? 42.834 7.067 -0.398 1.00 37.15 316 GLY A N 1
ATOM 2368 C CA . GLY A 1 320 ? 41.752 6.870 -1.344 1.00 38.60 316 GLY A CA 1
ATOM 2369 C C . GLY A 1 320 ? 41.607 8.022 -2.315 1.00 41.07 316 GLY A C 1
ATOM 2370 O O . GLY A 1 320 ? 42.597 8.592 -2.785 1.00 39.89 316 GLY A O 1
ATOM 2371 N N . VAL A 1 321 ? 40.355 8.365 -2.622 1.00 41.79 317 VAL A N 1
ATOM 2372 C CA . VAL A 1 321 ? 40.082 9.484 -3.516 1.00 42.31 317 VAL A CA 1
ATOM 2373 C C . VAL A 1 321 ? 40.319 10.782 -2.755 1.00 41.96 317 VAL A C 1
ATOM 2374 O O . VAL A 1 321 ? 39.697 11.030 -1.715 1.00 39.80 317 VAL A O 1
ATOM 2378 N N . PHE A 1 322 ? 41.230 11.616 -3.269 1.00 41.46 318 PHE A N 1
ATOM 2379 C CA . PHE A 1 322 ? 41.581 12.844 -2.566 1.00 38.85 318 PHE A CA 1
ATOM 2380 C C . PHE A 1 322 ? 40.467 13.881 -2.638 1.00 39.79 318 PHE A C 1
ATOM 2381 O O . PHE A 1 322 ? 40.304 14.680 -1.705 1.00 39.62 318 PHE A O 1
ATOM 2389 N N . ALA A 1 323 ? 39.704 13.900 -3.730 1.00 36.40 319 ALA A N 1
ATOM 2390 C CA . ALA A 1 323 ? 38.672 14.921 -3.882 1.00 37.00 319 ALA A CA 1
ATOM 2391 C C . ALA A 1 323 ? 37.650 14.436 -4.902 1.00 40.59 319 ALA A C 1
ATOM 2392 O O . ALA A 1 323 ? 37.965 14.303 -6.089 1.00 44.95 319 ALA A O 1
ATOM 2394 N N . LYS A 1 324 ? 36.429 14.186 -4.446 1.00 40.03 320 LYS A N 1
ATOM 2395 C CA . LYS A 1 324 ? 35.330 13.845 -5.332 1.00 39.80 320 LYS A CA 1
ATOM 2396 C C . LYS A 1 324 ? 34.421 15.076 -5.265 1.00 41.96 320 LYS A C 1
ATOM 2397 O O . LYS A 1 324 ? 33.622 15.246 -4.340 1.00 38.71 320 LYS A O 1
ATOM 2403 N N . LEU A 1 325 ? 34.577 15.962 -6.240 1.00 43.09 321 LEU A N 1
ATOM 2404 C CA . LEU A 1 325 ? 33.887 17.241 -6.264 1.00 38.96 321 LEU A CA 1
ATOM 2405 C C . LEU A 1 325 ? 32.827 17.269 -7.358 1.00 41.08 321 LEU A C 1
ATOM 2406 O O . LEU A 1 325 ? 32.908 16.544 -8.360 1.00 42.48 321 LEU A O 1
ATOM 2411 N N . GLY A 1 326 ? 31.832 18.132 -7.149 1.00 39.44 322 GLY A N 1
ATOM 2412 C CA . GLY A 1 326 ? 30.850 18.457 -8.165 1.00 36.92 322 GLY A CA 1
ATOM 2413 C C . GLY A 1 326 ? 31.386 19.498 -9.124 1.00 39.14 322 GLY A C 1
ATOM 2414 O O . GLY A 1 326 ? 32.591 19.571 -9.394 1.00 39.38 322 GLY A O 1
ATOM 2415 N N . ALA A 1 327 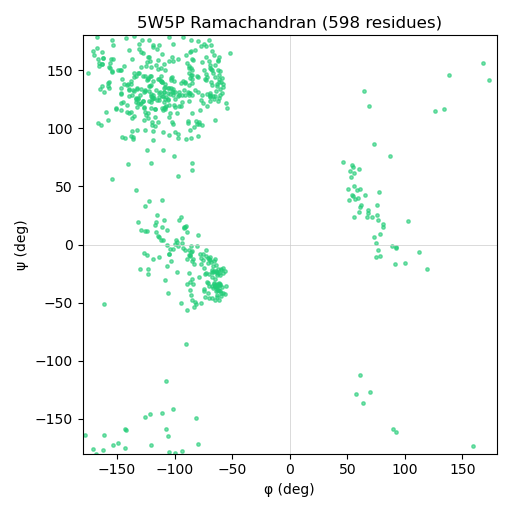? 30.479 20.311 -9.660 1.00 42.11 323 ALA A N 1
ATOM 2416 C CA . ALA A 1 327 ? 30.890 21.454 -10.461 1.00 35.69 323 ALA A CA 1
ATOM 2417 C C . ALA A 1 327 ? 31.731 22.402 -9.615 1.00 35.06 323 ALA A C 1
ATOM 2418 O O . ALA A 1 327 ? 31.325 22.800 -8.518 1.00 36.25 323 ALA A O 1
ATOM 2420 N N . VAL A 1 328 ? 32.903 22.769 -10.130 1.00 34.62 324 VAL A N 1
ATOM 2421 C CA . VAL A 1 328 ? 33.859 23.611 -9.417 1.00 35.12 324 VAL A CA 1
ATOM 2422 C C . VAL A 1 328 ? 34.135 24.848 -10.258 1.00 40.57 324 VAL A C 1
ATOM 2423 O O . VAL A 1 328 ? 34.559 24.734 -11.414 1.00 47.55 324 VAL A O 1
ATOM 2427 N N . TYR A 1 329 ? 33.904 26.027 -9.680 1.00 37.82 325 TYR A N 1
ATOM 2428 C CA . TYR A 1 329 ? 34.330 27.292 -10.268 1.00 35.93 325 TYR A CA 1
ATOM 2429 C C . TYR A 1 329 ? 35.522 27.816 -9.476 1.00 39.05 325 TYR A C 1
ATOM 2430 O O . TYR A 1 329 ? 35.503 27.796 -8.239 1.00 39.08 325 TYR A O 1
ATOM 2439 N N . ALA A 1 330 ? 36.556 28.272 -10.188 1.00 38.32 326 ALA A N 1
ATOM 2440 C CA . ALA A 1 330 ? 37.763 28.829 -9.579 1.00 38.71 326 ALA A CA 1
ATOM 2441 C C . ALA A 1 330 ? 38.405 27.833 -8.607 1.00 40.54 326 ALA A C 1
ATOM 2442 O O . ALA A 1 330 ? 38.527 28.078 -7.405 1.00 39.35 326 ALA A O 1
ATOM 2444 N N . GLY A 1 331 ? 38.814 26.692 -9.154 1.00 40.68 327 GLY A N 1
ATOM 2445 C CA . GLY A 1 331 ? 39.536 25.683 -8.396 1.00 36.32 327 GLY A CA 1
ATOM 2446 C C . GLY A 1 331 ? 41.020 25.728 -8.712 1.00 35.64 327 GLY A C 1
ATOM 2447 O O . GLY A 1 331 ? 41.417 25.999 -9.846 1.00 33.23 327 GLY A O 1
ATOM 2448 N N . THR A 1 332 ? 41.837 25.467 -7.690 1.00 32.19 328 THR A N 1
ATOM 2449 C CA . THR A 1 332 ? 43.283 25.398 -7.845 1.00 35.26 328 THR A CA 1
ATOM 2450 C C . THR A 1 332 ? 43.821 24.212 -7.057 1.00 36.73 328 THR A C 1
ATOM 2451 O O . THR A 1 332 ? 43.376 23.948 -5.938 1.00 41.95 328 THR A O 1
ATOM 2455 N N . PHE A 1 333 ? 44.765 23.486 -7.658 1.00 36.68 329 PHE A N 1
ATOM 2456 C CA . PHE A 1 333 ? 45.431 22.346 -7.020 1.00 35.03 329 PHE A CA 1
ATOM 2457 C C . PHE A 1 333 ? 46.919 22.450 -7.351 1.00 37.42 329 PHE A C 1
ATOM 2458 O O . PHE A 1 333 ? 47.346 22.022 -8.428 1.00 39.25 329 PHE A O 1
ATOM 2466 N N . ILE A 1 334 ? 47.704 22.997 -6.423 1.00 36.67 330 ILE A N 1
ATOM 2467 C CA . ILE A 1 334 ? 49.091 23.371 -6.674 1.00 32.50 330 ILE A CA 1
ATOM 2468 C C . ILE A 1 334 ? 50.000 22.546 -5.772 1.00 41.09 330 ILE A C 1
ATOM 2469 O O . ILE A 1 334 ? 49.947 22.665 -4.541 1.00 43.78 330 ILE A O 1
ATOM 2474 N N . GLY A 1 335 ? 50.840 21.714 -6.382 1.00 36.61 331 GLY A N 1
ATOM 2475 C CA . GLY A 1 335 ? 51.954 21.122 -5.669 1.00 35.33 331 GLY A CA 1
ATOM 2476 C C . GLY A 1 335 ? 51.617 20.000 -4.718 1.00 34.41 331 GLY A C 1
ATOM 2477 O O . GLY A 1 335 ? 52.360 19.767 -3.765 1.00 34.85 331 GLY A O 1
ATOM 2478 N N . ASN A 1 336 ? 50.514 19.293 -4.942 1.00 37.40 332 ASN A N 1
ATOM 2479 C CA . ASN A 1 336 ? 50.195 18.164 -4.083 1.00 37.39 332 ASN A CA 1
ATOM 2480 C C . ASN A 1 336 ? 51.166 17.011 -4.321 1.00 37.53 332 ASN A C 1
ATOM 2481 O O . ASN A 1 336 ? 51.813 16.906 -5.367 1.00 39.28 332 ASN A O 1
ATOM 2486 N N . TYR A 1 337 ? 51.265 16.143 -3.318 1.00 35.08 333 TYR A N 1
ATOM 2487 C CA . TYR A 1 337 ? 52.138 14.975 -3.340 1.00 35.96 333 TYR A CA 1
ATOM 2488 C C . TYR A 1 337 ? 51.253 13.744 -3.185 1.00 38.36 333 TYR A C 1
ATOM 2489 O O . TYR A 1 337 ? 50.742 13.472 -2.091 1.00 39.11 333 TYR A O 1
ATOM 2498 N N . PHE A 1 338 ? 51.058 13.017 -4.281 1.00 38.96 334 PHE A N 1
ATOM 2499 C CA . PHE A 1 338 ? 50.322 11.763 -4.280 1.00 35.06 334 PHE A CA 1
ATOM 2500 C C . PHE A 1 338 ? 51.289 10.607 -4.492 1.00 43.91 334 PHE A C 1
ATOM 2501 O O . PHE A 1 338 ? 52.163 10.673 -5.364 1.00 46.47 334 PHE A O 1
ATOM 2509 N N . GLU A 1 339 ? 51.130 9.550 -3.694 1.00 39.31 335 GLU A N 1
ATOM 2510 C CA . GLU A 1 339 ? 52.029 8.400 -3.764 1.00 42.04 335 GLU A CA 1
ATOM 2511 C C . GLU A 1 339 ? 51.286 7.136 -3.359 1.00 45.85 335 GLU A C 1
ATOM 2512 O O . GLU A 1 339 ? 50.832 7.026 -2.216 1.00 47.25 335 GLU A O 1
ATOM 2518 N N . GLY A 1 340 ? 51.174 6.189 -4.292 1.00 46.72 336 GLY A N 1
ATOM 2519 C CA . GLY A 1 340 ? 50.667 4.855 -4.021 1.00 42.29 336 GLY A CA 1
ATOM 2520 C C . GLY A 1 340 ? 49.322 4.780 -3.331 1.00 42.87 336 GLY A C 1
ATOM 2521 O O . GLY A 1 340 ? 49.206 4.174 -2.262 1.00 45.26 336 GLY A O 1
ATOM 2522 N N . ASN A 1 341 ? 48.295 5.374 -3.934 1.00 42.31 337 ASN A N 1
ATOM 2523 C CA . ASN A 1 341 ? 46.961 5.425 -3.351 1.00 40.04 337 ASN A CA 1
ATOM 2524 C C . ASN A 1 341 ? 46.080 4.362 -3.998 1.00 40.13 337 ASN A C 1
ATOM 2525 O O . ASN A 1 341 ? 45.867 4.390 -5.214 1.00 43.91 337 ASN A O 1
ATOM 2530 N N . 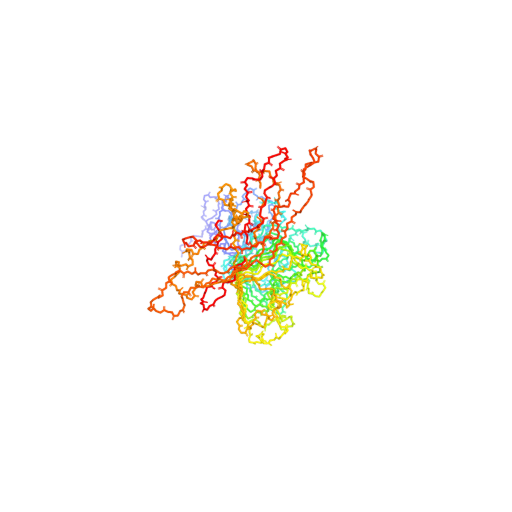ASN A 1 342 ? 45.567 3.433 -3.185 1.00 43.21 338 ASN A N 1
ATOM 2531 C CA . ASN A 1 342 ? 44.745 2.336 -3.689 1.00 46.05 338 ASN A CA 1
ATOM 2532 C C . ASN A 1 342 ? 43.784 1.798 -2.631 1.00 51.67 338 ASN A C 1
ATOM 2533 O O . ASN A 1 342 ? 43.799 0.601 -2.324 1.00 60.31 338 ASN A O 1
ATOM 2538 N N . THR A 1 343 ? 42.945 2.660 -2.069 1.00 50.22 339 THR A N 1
ATOM 2539 C CA . THR A 1 343 ? 41.949 2.232 -1.090 1.00 46.11 339 THR A CA 1
ATOM 2540 C C . THR A 1 343 ? 40.784 3.215 -1.140 1.00 45.23 339 THR A C 1
ATOM 2541 O O . THR A 1 343 ? 40.724 4.083 -2.018 1.00 42.60 339 THR A O 1
ATOM 2545 N N . GLY A 1 344 ? 39.842 3.065 -0.208 1.00 40.73 340 GLY A N 1
ATOM 2546 C CA . GLY A 1 344 ? 38.652 3.901 -0.230 1.00 42.17 340 GLY A CA 1
ATOM 2547 C C . GLY A 1 344 ? 37.826 3.657 -1.478 1.00 44.66 340 GLY A C 1
ATOM 2548 O O . GLY A 1 344 ? 37.618 2.516 -1.902 1.00 49.14 340 GLY A O 1
ATOM 2549 N N . ASP A 1 345 ? 37.353 4.744 -2.088 1.00 44.87 341 ASP A N 1
ATOM 2550 C CA . ASP A 1 345 ? 36.588 4.668 -3.328 1.00 46.98 341 ASP A CA 1
ATOM 2551 C C . ASP A 1 345 ? 37.469 4.680 -4.573 1.00 48.77 341 ASP A C 1
ATOM 2552 O O . ASP A 1 345 ? 36.946 4.530 -5.684 1.00 49.32 341 ASP A O 1
ATOM 2557 N N . LEU A 1 346 ? 38.782 4.857 -4.417 1.00 47.74 342 LEU A N 1
ATOM 2558 C CA . LEU A 1 346 ? 39.668 4.882 -5.578 1.00 45.52 342 LEU A CA 1
ATOM 2559 C C . LEU A 1 346 ? 39.579 3.635 -6.452 1.00 46.26 342 LEU A C 1
ATOM 2560 O O . LEU A 1 346 ? 39.583 3.789 -7.686 1.00 44.91 342 LEU A O 1
ATOM 2565 N N . PRO A 1 347 ? 39.524 2.407 -5.923 1.00 43.89 343 PRO A N 1
ATOM 2566 C CA . PRO A 1 347 ? 39.384 1.247 -6.820 1.00 42.32 343 PRO A CA 1
ATOM 2567 C C . PR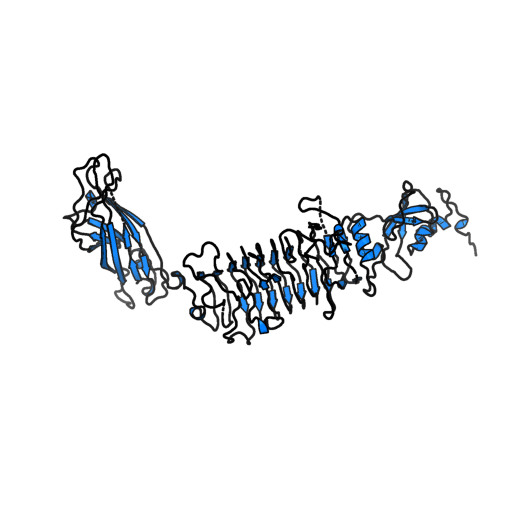O A 1 347 ? 38.098 1.245 -7.634 1.00 42.67 343 PRO A C 1
ATOM 2568 O O . PRO A 1 347 ? 38.050 0.585 -8.679 1.00 56.28 343 PRO A O 1
ATOM 2572 N N . THR A 1 348 ? 37.061 1.965 -7.206 1.00 42.28 344 THR A N 1
ATOM 2573 C CA . THR A 1 348 ? 35.821 2.012 -7.974 1.00 44.85 344 THR A CA 1
ATOM 2574 C C . THR A 1 348 ? 35.767 3.223 -8.907 1.00 42.27 344 THR A C 1
ATOM 2575 O O . THR A 1 348 ? 35.476 3.077 -10.097 1.00 43.78 344 THR A O 1
ATOM 2579 N N . LEU A 1 349 ? 36.044 4.421 -8.386 1.00 40.79 345 LEU A N 1
ATOM 2580 C CA . LEU A 1 349 ? 36.054 5.612 -9.229 1.00 41.63 345 LEU A CA 1
ATOM 2581 C C . LEU A 1 349 ? 37.264 5.657 -10.151 1.00 39.99 345 LEU A C 1
ATOM 2582 O O . LEU A 1 349 ? 37.198 6.299 -11.204 1.00 39.02 345 LEU A O 1
ATOM 2587 N N . LYS A 1 350 ? 38.354 4.982 -9.778 1.00 40.21 346 LYS A N 1
ATOM 2588 C CA . LYS A 1 350 ? 39.573 4.894 -10.585 1.00 40.62 346 LYS A CA 1
ATOM 2589 C C . LYS A 1 350 ? 40.110 6.281 -10.932 1.00 38.29 346 LYS A C 1
ATOM 2590 O O . LYS A 1 350 ? 40.404 6.593 -12.087 1.00 42.27 346 LYS A O 1
ATOM 2596 N N . CYS A 1 351 ? 40.236 7.118 -9.908 1.00 37.96 347 CYS A N 1
ATOM 2597 C CA . CYS A 1 351 ? 40.791 8.451 -10.068 1.00 36.89 347 CYS A CA 1
ATOM 2598 C C . CYS A 1 351 ? 41.191 8.983 -8.700 1.00 37.62 347 CYS A C 1
ATOM 2599 O O . CYS A 1 351 ? 40.665 8.551 -7.671 1.00 37.31 347 CYS A O 1
ATOM 2602 N N . LEU A 1 352 ? 42.145 9.915 -8.703 1.00 35.49 348 LEU A N 1
ATOM 2603 C CA . LEU A 1 352 ? 42.517 10.619 -7.485 1.00 34.99 348 LEU A CA 1
ATOM 2604 C C . LEU A 1 352 ? 41.604 11.805 -7.220 1.00 43.25 348 LEU A C 1
ATOM 2605 O O . LEU A 1 352 ? 41.332 12.130 -6.058 1.00 44.37 348 LEU A O 1
ATOM 2610 N N . ILE A 1 353 ? 41.131 12.459 -8.277 1.00 38.84 349 ILE A N 1
ATOM 2611 C CA . ILE A 1 353 ? 40.249 13.611 -8.163 1.00 35.38 349 ILE A CA 1
ATOM 2612 C C . ILE A 1 353 ? 39.131 13.461 -9.183 1.00 38.30 349 ILE A C 1
ATOM 2613 O O . ILE A 1 353 ? 39.380 13.129 -10.346 1.00 42.20 349 ILE A O 1
ATOM 2618 N N . GLU A 1 354 ? 37.901 13.685 -8.744 1.00 38.27 350 GLU A N 1
ATOM 2619 C CA . GLU A 1 354 ? 36.751 13.756 -9.625 1.00 38.97 350 GLU A CA 1
ATOM 2620 C C . GLU A 1 354 ? 36.228 15.184 -9.616 1.00 41.82 350 GLU A C 1
ATOM 2621 O O . GLU A 1 354 ? 36.058 15.778 -8.547 1.00 43.03 350 GLU A O 1
ATOM 2627 N N . LEU A 1 355 ? 36.004 15.737 -10.804 1.00 43.51 351 LEU A N 1
ATOM 2628 C CA . LEU A 1 355 ? 35.406 17.051 -10.973 1.00 42.68 351 LEU A CA 1
ATOM 2629 C C . LEU A 1 355 ? 34.108 16.912 -11.756 1.00 44.97 351 LEU A C 1
ATOM 2630 O O . LEU A 1 355 ? 33.788 15.850 -12.297 1.00 43.89 351 LEU A O 1
ATOM 2635 N N . GLY A 1 356 ? 33.353 18.004 -11.808 1.00 48.11 352 GLY A N 1
ATOM 2636 C CA . GLY A 1 356 ? 32.219 18.062 -12.702 1.00 47.47 352 GLY A CA 1
ATOM 2637 C C . GLY A 1 356 ? 32.640 18.381 -14.123 1.00 46.31 352 GLY A C 1
ATOM 2638 O O . GLY A 1 356 ? 33.576 19.143 -14.362 1.00 46.91 352 GLY A O 1
ATOM 2639 N N . LYS A 1 357 ? 31.932 17.792 -15.084 1.00 43.64 353 LYS A N 1
ATOM 2640 C CA . LYS A 1 357 ? 30.767 16.957 -14.825 1.00 40.14 353 LYS A CA 1
ATOM 2641 C C . LYS A 1 357 ? 31.126 15.479 -14.756 1.00 44.11 353 LYS A C 1
ATOM 2642 O O . LYS A 1 357 ? 31.922 14.978 -15.554 1.00 49.75 353 LYS A O 1
ATOM 2648 N N . THR A 1 358 ? 30.525 14.783 -13.793 1.00 42.41 354 THR A N 1
ATOM 2649 C CA . THR A 1 358 ? 30.623 13.331 -13.694 1.00 40.26 354 THR A CA 1
ATOM 2650 C C . THR A 1 358 ? 29.260 12.823 -13.252 1.00 44.01 354 THR A C 1
ATOM 2651 O O . THR A 1 358 ? 28.810 13.132 -12.144 1.00 47.00 354 THR A O 1
ATOM 2655 N N . GLY A 1 359 ? 28.594 12.074 -14.125 1.00 44.35 355 GLY A N 1
ATOM 2656 C CA . GLY A 1 359 ? 27.249 11.621 -13.818 1.00 42.14 355 GLY A CA 1
ATOM 2657 C C . GLY A 1 359 ? 26.274 12.783 -13.822 1.00 45.50 355 GLY A C 1
ATOM 2658 O O . GLY A 1 359 ? 26.198 13.560 -14.783 1.00 41.43 355 GLY A O 1
ATOM 2659 N N . THR A 1 360 ? 25.524 12.917 -12.726 1.00 45.47 356 THR A N 1
ATOM 2660 C CA . THR A 1 360 ? 24.520 13.966 -12.614 1.00 43.86 356 THR A CA 1
ATOM 2661 C C . THR A 1 360 ? 25.132 15.339 -12.367 1.00 44.94 356 THR A C 1
ATOM 2662 O O . THR A 1 360 ? 24.443 16.348 -12.544 1.00 45.66 356 THR A O 1
ATOM 2666 N N . THR A 1 361 ? 26.413 15.399 -12.022 1.00 39.97 357 THR A N 1
ATOM 2667 C CA . THR A 1 361 ? 27.047 16.633 -11.584 1.00 45.38 357 THR A CA 1
ATOM 2668 C C . THR A 1 361 ? 27.163 17.635 -12.735 1.00 43.61 357 THR A C 1
ATOM 2669 O O . THR A 1 361 ? 27.230 17.259 -13.908 1.00 45.25 357 THR A O 1
ATOM 2673 N N . GLY A 1 362 ? 27.138 18.943 -12.385 1.00 41.12 358 GLY A N 1
ATOM 2674 C CA . GLY A 1 362 ? 27.270 19.999 -13.369 1.00 40.68 358 GLY A CA 1
ATOM 2675 C C . GLY A 1 362 ? 28.693 20.167 -13.892 1.00 39.77 358 GLY A C 1
ATOM 2676 O O . GLY A 1 362 ? 29.646 19.565 -13.405 1.00 40.49 358 GLY A O 1
ATOM 2677 N N . TYR A 1 363 ? 28.835 21.013 -14.912 1.00 37.95 359 TYR A N 1
ATOM 2678 C CA . TYR A 1 363 ? 30.141 21.244 -15.516 1.00 37.33 359 TYR A CA 1
ATOM 2679 C C . TYR A 1 363 ? 30.974 22.206 -14.674 1.00 40.92 359 TYR A C 1
ATOM 2680 O O . TYR A 1 363 ? 30.451 23.157 -14.083 1.00 39.41 359 TYR A O 1
ATOM 2689 N N . SER A 1 364 ? 32.281 21.958 -14.628 1.00 38.10 360 SER A N 1
ATOM 2690 C CA . SER A 1 364 ? 33.201 22.846 -13.937 1.00 36.45 360 SER A CA 1
ATOM 2691 C C . SER A 1 364 ? 33.634 23.977 -14.865 1.00 40.75 360 SER A C 1
ATOM 2692 O O . SER A 1 364 ? 33.427 23.934 -16.082 1.00 40.29 360 SER A O 1
ATOM 2695 N N . SER A 1 365 ? 34.243 25.009 -14.276 1.00 43.57 361 SER A N 1
ATOM 2696 C CA . SER A 1 365 ? 34.615 26.191 -15.055 1.00 42.10 361 SER A CA 1
ATOM 2697 C C . SER A 1 365 ? 35.730 26.937 -14.335 1.00 38.27 361 SER A C 1
ATOM 2698 O O . SER A 1 365 ? 35.476 27.596 -13.324 1.00 39.22 361 SER A O 1
ATOM 2701 N N . GLY A 1 366 ? 36.945 26.854 -14.872 1.00 36.71 362 GLY A N 1
ATOM 2702 C CA . GLY A 1 366 ? 38.081 27.537 -14.285 1.00 35.36 362 GLY A CA 1
ATOM 2703 C C . GLY A 1 366 ? 38.773 26.732 -13.204 1.00 37.52 362 GLY A C 1
ATOM 2704 O O . GLY A 1 366 ? 38.598 27.006 -12.015 1.00 38.20 362 GLY A O 1
ATOM 2705 N N . VAL A 1 367 ? 39.551 25.726 -13.606 1.00 37.57 363 VAL A N 1
ATOM 2706 C CA . VAL A 1 367 ? 40.282 24.857 -12.689 1.00 38.49 363 VAL A CA 1
ATOM 2707 C C . VAL A 1 367 ? 41.696 24.684 -13.223 1.00 40.06 363 VAL A C 1
ATOM 2708 O O . VAL A 1 367 ? 41.885 24.407 -14.413 1.00 44.28 363 VAL A O 1
ATOM 2712 N N . THR A 1 368 ? 42.692 24.846 -12.350 1.00 34.86 364 THR A N 1
ATOM 2713 C CA . THR A 1 368 ? 44.090 24.801 -12.763 1.00 35.97 364 THR A CA 1
ATOM 2714 C C . THR A 1 368 ? 44.876 23.860 -11.864 1.00 40.58 364 THR A C 1
ATOM 2715 O O . THR A 1 368 ? 44.828 23.986 -10.636 1.00 42.32 364 THR A O 1
ATOM 2719 N N . PHE A 1 369 ? 45.608 22.931 -12.481 1.00 41.82 365 PHE A N 1
ATOM 2720 C CA . PHE A 1 369 ? 46.489 21.994 -11.788 1.00 36.65 365 PHE A CA 1
ATOM 2721 C C . PHE A 1 369 ? 47.933 22.342 -12.118 1.00 35.44 365 PHE A C 1
ATOM 2722 O O . PHE A 1 369 ? 48.335 22.270 -13.281 1.00 36.76 365 PHE A O 1
ATOM 2730 N N . ILE A 1 370 ? 48.712 22.704 -11.100 1.00 35.31 366 ILE A N 1
ATOM 2731 C CA . ILE A 1 370 ? 50.097 23.124 -11.280 1.00 36.06 366 ILE A CA 1
ATOM 2732 C C . ILE A 1 370 ? 50.984 22.304 -10.353 1.00 38.40 366 ILE A C 1
ATOM 2733 O O . ILE A 1 370 ? 50.767 22.287 -9.137 1.00 38.09 366 ILE A O 1
ATOM 2738 N N . GLY A 1 371 ? 51.970 21.618 -10.929 1.00 38.45 367 GLY A N 1
ATOM 2739 C CA . GLY A 1 371 ? 53.063 21.060 -10.151 1.00 38.33 367 GLY A CA 1
ATOM 2740 C C . GLY A 1 371 ? 52.721 19.928 -9.207 1.00 37.65 367 GLY A C 1
ATOM 2741 O O . GLY A 1 371 ? 53.409 19.746 -8.199 1.00 37.42 367 GLY A O 1
ATOM 2742 N N . ASN A 1 372 ? 51.684 19.154 -9.504 1.00 39.93 368 ASN A N 1
ATOM 2743 C CA . ASN A 1 372 ? 51.355 17.984 -8.704 1.00 38.35 368 ASN A CA 1
ATOM 2744 C C . ASN A 1 372 ? 52.173 16.782 -9.159 1.00 40.79 368 ASN A C 1
ATOM 2745 O O . ASN A 1 372 ? 52.553 16.674 -10.328 1.00 46.28 368 ASN A O 1
ATOM 2750 N N . GLN A 1 373 ? 52.452 15.879 -8.224 1.00 39.14 369 GLN A N 1
ATOM 2751 C CA . GLN A 1 373 ? 53.005 14.571 -8.552 1.00 39.75 369 GLN A CA 1
ATOM 2752 C C . GLN A 1 373 ? 51.930 13.524 -8.325 1.00 38.50 369 GLN A C 1
ATOM 2753 O O . GLN A 1 373 ? 51.475 13.331 -7.193 1.00 39.06 369 GLN A O 1
ATOM 2759 N N . PHE A 1 374 ? 51.526 12.859 -9.400 1.00 36.75 370 PHE A N 1
ATOM 2760 C CA . PHE A 1 374 ? 50.554 11.776 -9.322 1.00 39.57 370 PHE A CA 1
ATOM 2761 C C . PHE A 1 374 ? 51.289 10.437 -9.374 1.00 44.68 370 PHE A C 1
ATOM 2762 O O . PHE A 1 374 ? 51.317 9.742 -10.391 1.00 36.64 370 PHE A O 1
ATOM 2770 N N . GLY A 1 375 ? 51.905 10.091 -8.242 1.00 42.50 371 GLY A N 1
ATOM 2771 C CA . GLY A 1 375 ? 52.623 8.835 -8.127 1.00 38.38 371 GLY A CA 1
ATOM 2772 C C . GLY A 1 375 ? 51.688 7.666 -7.896 1.00 42.86 371 GLY A C 1
ATOM 2773 O O . GLY A 1 375 ? 51.156 7.495 -6.795 1.00 43.17 371 GLY A O 1
ATOM 2774 N N . ALA A 1 376 ? 51.480 6.851 -8.925 1.00 44.40 372 ALA A N 1
ATOM 2775 C CA . ALA A 1 376 ? 50.453 5.822 -8.886 1.00 43.21 372 ALA A CA 1
ATOM 2776 C C . ALA A 1 376 ? 50.980 4.531 -8.278 1.00 46.22 372 ALA A C 1
ATOM 2777 O O . ALA A 1 376 ? 52.159 4.186 -8.416 1.00 45.04 372 ALA A O 1
ATOM 2779 N N . ALA A 1 377 ? 50.089 3.820 -7.592 1.00 45.97 373 ALA A N 1
ATOM 2780 C CA . ALA A 1 377 ? 50.329 2.415 -7.317 1.00 41.34 373 ALA A CA 1
ATOM 2781 C C . ALA A 1 377 ? 50.410 1.649 -8.634 1.00 42.70 373 ALA A C 1
ATOM 2782 O O . ALA A 1 377 ? 49.908 2.091 -9.671 1.00 44.17 373 ALA A O 1
ATOM 2784 N N . ALA A 1 378 ? 51.056 0.483 -8.587 1.00 43.85 374 ALA A N 1
ATOM 2785 C CA . ALA A 1 378 ? 51.273 -0.293 -9.803 1.00 47.20 374 ALA A CA 1
ATOM 2786 C C . ALA A 1 378 ? 49.970 -0.645 -10.508 1.00 49.61 374 ALA A C 1
ATOM 2787 O O . ALA A 1 378 ? 49.971 -0.852 -11.725 1.00 49.34 374 ALA A O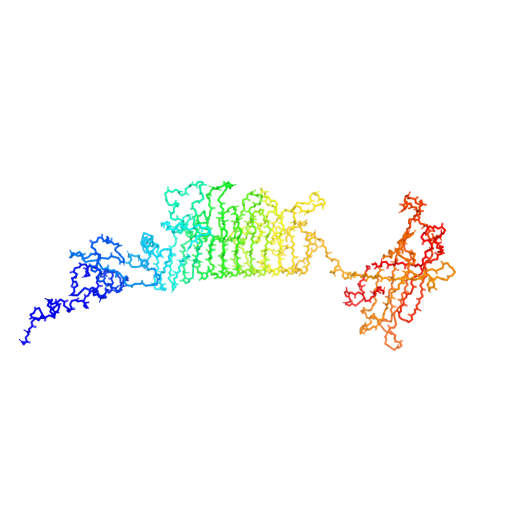 1
ATOM 2789 N N . ALA A 1 379 ? 48.858 -0.691 -9.773 1.00 53.31 375 ALA A N 1
ATOM 2790 C CA . ALA A 1 379 ? 47.583 -1.122 -10.331 1.00 51.92 375 ALA A CA 1
ATOM 2791 C C . ALA A 1 379 ? 47.019 -0.152 -11.362 1.00 50.80 375 ALA A C 1
ATOM 2792 O O . ALA A 1 379 ? 46.192 -0.560 -12.186 1.00 50.10 375 ALA A O 1
ATOM 2794 N N . TYR A 1 380 ? 47.435 1.113 -11.342 1.00 42.21 376 TYR A N 1
ATOM 2795 C CA . TYR A 1 380 ? 46.826 2.128 -12.190 1.00 46.60 376 TYR A CA 1
ATOM 2796 C C . TYR A 1 380 ? 47.774 2.669 -13.249 1.00 45.35 376 TYR A C 1
ATOM 2797 O O . TYR A 1 380 ? 47.416 3.607 -13.968 1.00 46.86 376 TYR A O 1
ATOM 2806 N N . LYS A 1 381 ? 48.968 2.090 -13.374 1.00 43.60 377 LYS A N 1
ATOM 2807 C CA . LYS A 1 381 ? 49.854 2.476 -14.464 1.00 46.55 377 LYS A CA 1
ATOM 2808 C C . LYS A 1 381 ? 49.330 2.000 -15.814 1.00 46.27 377 LYS A C 1
ATOM 2809 O O . LYS A 1 381 ? 49.476 2.713 -16.812 1.00 45.08 377 LYS A O 1
ATOM 2815 N N . ALA A 1 382 ? 48.702 0.821 -15.862 1.00 45.02 378 ALA A N 1
ATOM 2816 C CA . ALA A 1 382 ? 48.226 0.225 -17.108 1.00 44.85 378 ALA A CA 1
ATOM 2817 C C . ALA A 1 382 ? 46.708 0.075 -17.162 1.00 46.64 378 ALA A C 1
ATOM 2818 O O . ALA A 1 382 ? 46.193 -0.590 -18.069 1.00 48.91 378 ALA A O 1
ATOM 2820 N N . ASP A 1 383 ? 45.983 0.669 -16.219 1.00 45.32 379 ASP A N 1
ATOM 2821 C CA . ASP A 1 383 ? 44.525 0.609 -16.187 1.00 44.66 379 ASP A CA 1
ATOM 2822 C C . ASP A 1 383 ? 43.966 1.646 -17.153 1.00 46.60 379 ASP A C 1
ATOM 2823 O O . ASP A 1 383 ? 43.981 2.846 -16.855 1.00 41.37 379 ASP A O 1
ATOM 2828 N N . VAL A 1 384 ? 43.450 1.188 -18.301 1.00 47.07 380 VAL A N 1
ATOM 2829 C CA . VAL A 1 384 ? 42.958 2.106 -19.329 1.00 42.59 380 VAL A CA 1
ATOM 2830 C C . VAL A 1 384 ? 41.768 2.920 -18.844 1.00 47.57 380 VAL A C 1
ATOM 2831 O O . VAL A 1 384 ? 41.451 3.958 -19.434 1.00 45.25 380 VAL A O 1
ATOM 2835 N N . ASN A 1 385 ? 41.102 2.485 -17.775 1.00 49.07 381 ASN A N 1
ATOM 2836 C CA . ASN A 1 385 ? 39.958 3.209 -17.240 1.00 41.68 381 ASN A CA 1
ATOM 2837 C C . ASN A 1 385 ? 40.337 4.171 -16.128 1.00 40.61 381 ASN A C 1
ATOM 2838 O O . ASN A 1 385 ? 39.446 4.772 -15.523 1.00 40.23 381 ASN A O 1
ATOM 2843 N N . TYR A 1 386 ? 41.628 4.343 -15.853 1.00 41.49 382 TYR A N 1
ATOM 2844 C CA . TYR A 1 386 ? 42.089 5.236 -14.799 1.00 39.72 382 TYR A CA 1
ATOM 2845 C C . TYR A 1 386 ? 42.557 6.564 -15.382 1.00 41.47 382 TYR A C 1
ATOM 2846 O O . TYR A 1 386 ? 43.201 6.604 -16.435 1.00 43.50 382 TYR A O 1
ATOM 2855 N N . ALA A 1 387 ? 42.244 7.650 -14.678 1.00 41.29 383 ALA A N 1
ATOM 2856 C CA . ALA A 1 387 ? 42.837 8.954 -14.938 1.00 39.86 383 ALA A CA 1
ATOM 2857 C C . ALA A 1 387 ? 42.982 9.672 -13.606 1.00 41.60 383 ALA A C 1
ATOM 2858 O O . ALA A 1 387 ? 42.115 9.546 -12.742 1.00 42.82 383 ALA A O 1
ATOM 2860 N N . ASP A 1 388 ? 44.080 10.414 -13.439 1.00 41.31 384 ASP A N 1
ATOM 2861 C CA . ASP A 1 388 ? 44.309 11.104 -12.171 1.00 37.75 384 ASP A CA 1
ATOM 2862 C C . ASP A 1 388 ? 43.159 12.051 -11.836 1.00 39.18 384 ASP A C 1
ATOM 2863 O O . ASP A 1 388 ? 42.712 12.109 -10.685 1.00 38.94 384 ASP A O 1
ATOM 2868 N N . VAL A 1 389 ? 42.656 12.786 -12.828 1.00 40.67 385 VAL A N 1
ATOM 2869 C CA . VAL A 1 389 ? 41.571 13.752 -12.649 1.00 38.63 385 VAL A CA 1
ATOM 2870 C C . VAL A 1 389 ? 40.476 13.405 -13.654 1.00 39.19 385 VAL A C 1
ATOM 2871 O O . VAL A 1 389 ? 40.686 13.524 -14.867 1.00 41.70 385 VAL A O 1
ATOM 2875 N N . LYS A 1 390 ? 39.313 12.984 -13.161 1.00 42.27 386 LYS A N 1
ATOM 2876 C CA . LYS A 1 390 ? 38.211 12.531 -14.007 1.00 43.04 386 LYS A CA 1
ATOM 2877 C C . LYS A 1 390 ? 37.101 13.573 -14.054 1.00 41.83 386 LYS A C 1
ATOM 2878 O O . LYS A 1 390 ? 36.642 14.049 -13.007 1.00 39.89 386 LYS A O 1
ATOM 2884 N N . PHE A 1 391 ? 36.658 13.901 -15.265 1.00 40.07 387 PHE A N 1
ATOM 2885 C CA . PHE A 1 391 ? 35.591 14.870 -15.482 1.00 40.00 387 PHE A CA 1
ATOM 2886 C C . PHE A 1 391 ? 35.189 14.826 -16.952 1.00 42.68 387 PHE A C 1
ATOM 2887 O O . PHE A 1 391 ? 35.887 14.251 -17.793 1.00 41.67 387 PHE A O 1
ATOM 2895 N N . THR A 1 392 ? 34.049 15.445 -17.252 1.00 41.96 388 THR A N 1
ATOM 2896 C CA . THR A 1 392 ? 33.591 15.640 -18.622 1.00 41.38 388 THR A CA 1
ATOM 2897 C C . THR A 1 392 ? 33.452 17.135 -18.874 1.00 42.96 388 THR A C 1
ATOM 2898 O O . THR A 1 392 ? 32.730 17.827 -18.146 1.00 45.84 388 THR A O 1
ATOM 2902 N N . ALA A 1 393 ? 34.155 17.632 -19.887 1.00 41.70 389 ALA A N 1
ATOM 2903 C CA . ALA A 1 393 ? 34.074 19.030 -20.283 1.00 44.72 389 ALA A CA 1
ATOM 2904 C C . ALA A 1 393 ? 32.903 19.248 -21.236 1.00 44.17 389 ALA A C 1
ATOM 2905 O O . ALA A 1 393 ? 32.402 18.316 -21.870 1.00 43.52 389 ALA A O 1
ATOM 2907 N N . SER A 1 394 ? 32.466 20.500 -21.331 1.00 43.26 390 SER A N 1
ATOM 2908 C CA . SER A 1 394 ? 31.354 20.882 -22.203 1.00 43.17 390 SER A CA 1
ATOM 2909 C C . SER A 1 394 ? 31.944 21.417 -23.506 1.00 45.10 390 SER A C 1
ATOM 2910 O O . SER A 1 394 ? 32.232 22.607 -23.638 1.00 48.57 390 SER A O 1
ATOM 2913 N N . LEU A 1 395 ? 32.121 20.526 -24.484 1.00 41.72 391 LEU A N 1
ATOM 2914 C CA . LEU A 1 395 ? 32.821 20.874 -25.714 1.00 43.82 391 LEU A CA 1
ATOM 2915 C C . LEU A 1 395 ? 31.939 20.773 -26.956 1.00 46.35 391 LEU A C 1
ATOM 2916 O O . LEU A 1 395 ? 32.465 20.747 -28.072 1.00 45.73 391 LEU A O 1
ATOM 2921 N N . SER A 1 396 ? 30.611 20.729 -26.796 1.00 44.63 392 SER A N 1
ATOM 2922 C CA . SER A 1 396 ? 29.747 20.606 -27.968 1.00 45.31 392 SER A CA 1
ATOM 2923 C C . SER A 1 396 ? 29.746 21.879 -28.811 1.00 43.99 392 SER A C 1
ATOM 2924 O O . SER A 1 396 ? 29.477 21.821 -30.016 1.00 46.50 392 SER A O 1
ATOM 2927 N N . GLY A 1 397 ? 30.039 23.028 -28.206 1.00 43.36 393 GLY A N 1
ATOM 2928 C CA . GLY A 1 397 ? 30.182 24.264 -28.951 1.00 42.95 393 GLY A CA 1
ATOM 2929 C C . GLY A 1 397 ? 31.636 24.670 -29.088 1.00 46.77 393 GLY A C 1
ATOM 2930 O O . GLY A 1 397 ? 32.474 24.238 -28.294 1.00 41.36 393 GLY A O 1
ATOM 2931 N N . THR A 1 398 ? 31.956 25.488 -30.094 1.00 42.80 394 THR A N 1
ATOM 2932 C CA . THR A 1 398 ? 33.333 25.949 -30.247 1.00 46.02 394 THR A CA 1
ATOM 2933 C C . THR A 1 398 ? 33.706 26.983 -29.193 1.00 41.85 394 THR A C 1
ATOM 2934 O O . THR A 1 398 ? 34.888 27.134 -28.868 1.00 41.23 394 THR A O 1
ATOM 2938 N N . ASN A 1 399 ? 32.725 27.698 -28.654 1.00 44.45 395 ASN A N 1
ATOM 2939 C CA . ASN A 1 399 ? 32.963 28.739 -27.662 1.00 43.27 395 ASN A CA 1
ATOM 2940 C C . ASN A 1 399 ? 33.034 28.129 -26.264 1.00 43.09 395 ASN A C 1
ATOM 2941 O O . ASN A 1 399 ? 32.131 27.390 -25.857 1.00 42.97 395 ASN A O 1
ATOM 2946 N N . LEU A 1 400 ? 34.106 28.447 -25.528 1.00 42.68 396 LEU A N 1
ATOM 2947 C CA . LEU A 1 400 ? 34.341 27.901 -24.194 1.00 40.17 396 LEU A CA 1
ATOM 2948 C C . LEU A 1 400 ? 34.308 28.980 -23.113 1.00 43.99 396 LEU A C 1
ATOM 2949 O O . LEU A 1 400 ? 34.912 28.816 -22.051 1.00 48.84 396 LEU A O 1
ATOM 2954 N N . ASP A 1 401 ? 33.594 30.080 -23.364 1.00 40.91 397 ASP A N 1
ATOM 2955 C CA . ASP A 1 401 ? 33.637 31.226 -22.458 1.00 41.41 397 ASP A CA 1
ATOM 2956 C C . ASP A 1 401 ? 33.047 30.890 -21.098 1.00 45.44 397 ASP A C 1
ATOM 2957 O O . ASP A 1 401 ? 33.631 31.211 -20.057 1.00 50.69 397 ASP A O 1
ATOM 2962 N N . VAL A 1 402 ? 31.871 30.270 -21.084 1.00 46.59 398 VAL A N 1
ATOM 2963 C CA . VAL A 1 402 ? 31.152 30.081 -19.831 1.00 44.69 398 VAL A CA 1
ATOM 2964 C C . VAL A 1 402 ? 31.757 28.940 -19.026 1.00 47.57 398 VAL A C 1
ATOM 2965 O O . VAL A 1 402 ? 32.054 29.092 -17.837 1.00 49.77 398 VAL A O 1
ATOM 2969 N N . LEU A 1 403 ? 31.959 27.786 -19.659 1.00 45.73 399 LEU A N 1
ATOM 2970 C CA . LEU A 1 403 ? 32.413 26.576 -18.977 1.00 43.94 399 LEU A CA 1
ATOM 2971 C C . LEU A 1 403 ? 33.842 26.275 -19.421 1.00 44.96 399 LEU A C 1
ATOM 2972 O O . LEU A 1 403 ? 34.087 25.437 -20.291 1.00 47.51 399 LEU A O 1
ATOM 2977 N N . ALA A 1 404 ? 34.790 26.967 -18.801 1.00 44.85 400 ALA A N 1
ATOM 2978 C CA . ALA A 1 404 ? 36.200 26.838 -19.154 1.00 40.89 400 ALA A CA 1
ATOM 2979 C C . ALA A 1 404 ? 36.749 25.500 -18.680 1.00 41.66 400 ALA A C 1
ATOM 2980 O O . ALA A 1 404 ? 36.734 25.229 -17.473 1.00 41.36 400 ALA A O 1
ATOM 2982 N N . PRO A 1 405 ? 37.229 24.642 -19.577 1.00 42.07 401 PRO A N 1
ATOM 2983 C CA . PRO A 1 405 ? 37.792 23.353 -19.158 1.00 40.09 401 PRO A CA 1
ATOM 2984 C C . PRO A 1 405 ? 39.048 23.545 -18.328 1.00 41.44 401 PRO A C 1
ATOM 2985 O O . PRO A 1 405 ? 39.741 24.568 -18.450 1.00 43.75 401 PRO A O 1
ATOM 2989 N N . PRO A 1 406 ? 39.377 22.582 -17.471 1.00 38.60 402 PRO A N 1
ATOM 2990 C CA . PRO A 1 406 ? 40.578 22.706 -16.640 1.00 38.89 402 PRO A CA 1
ATOM 2991 C C . PRO A 1 406 ? 41.857 22.611 -17.458 1.00 37.90 402 PRO A C 1
ATOM 2992 O O . PRO A 1 406 ? 41.901 22.015 -18.536 1.00 39.79 402 PRO A O 1
ATOM 2996 N N . THR A 1 407 ? 42.916 23.212 -16.919 1.00 37.26 403 THR A N 1
ATOM 2997 C CA . THR A 1 407 ? 44.228 23.185 -17.548 1.00 38.15 403 THR A CA 1
ATOM 2998 C C . THR A 1 407 ? 45.237 22.547 -16.599 1.00 36.76 403 THR A C 1
ATOM 2999 O O . THR A 1 407 ? 45.027 22.482 -15.384 1.00 36.39 403 THR A O 1
ATOM 3003 N N . PHE A 1 408 ? 46.328 22.048 -17.177 1.00 37.72 404 PHE A N 1
ATOM 3004 C CA . PHE A 1 408 ? 47.367 21.345 -16.434 1.00 38.29 404 PHE A CA 1
ATOM 3005 C C . PHE A 1 408 ? 48.724 21.912 -16.824 1.00 36.54 404 PHE A C 1
ATOM 3006 O O . PHE A 1 408 ? 49.063 21.949 -18.011 1.00 36.14 404 PHE A O 1
ATOM 3014 N N . VAL A 1 409 ? 49.499 22.344 -15.831 1.00 33.77 405 VAL A N 1
ATOM 3015 C CA . VAL A 1 409 ? 50.804 22.953 -16.057 1.00 37.05 405 VAL A CA 1
ATOM 3016 C C . VAL A 1 409 ? 51.815 22.299 -15.121 1.00 41.48 405 VAL A C 1
ATOM 3017 O O . VAL A 1 409 ? 51.641 22.323 -13.897 1.00 44.77 405 VAL A O 1
ATOM 3021 N N . GLY A 1 410 ? 52.866 21.716 -15.694 1.00 38.26 406 GLY A N 1
ATOM 3022 C CA . GLY A 1 410 ? 54.015 21.288 -14.918 1.00 36.49 406 GLY A CA 1
ATOM 3023 C C . GLY A 1 410 ? 53.784 20.151 -13.947 1.00 38.19 406 GLY A C 1
ATOM 3024 O O . GLY A 1 410 ? 54.536 20.023 -12.975 1.00 37.97 406 GLY A O 1
ATOM 3025 N N . ASN A 1 411 ? 52.770 19.319 -14.179 1.00 39.58 407 ASN A N 1
ATOM 3026 C CA . ASN A 1 411 ? 52.491 18.172 -13.326 1.00 36.22 407 ASN A CA 1
ATOM 3027 C C . ASN A 1 411 ? 53.309 16.960 -13.765 1.00 39.35 407 ASN A C 1
ATOM 3028 O O . ASN A 1 411 ? 53.870 16.923 -14.860 1.00 46.51 407 ASN A O 1
ATOM 3033 N N . TRP A 1 412 ? 53.360 15.956 -12.892 1.00 39.55 408 TRP A N 1
ATOM 3034 C CA . TRP A 1 41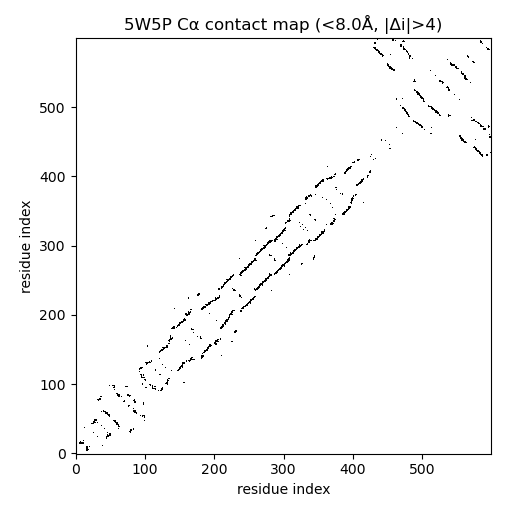2 ? 54.108 14.726 -13.129 1.00 40.32 408 TRP A CA 1
ATOM 3035 C C . TRP A 1 412 ? 53.233 13.539 -12.764 1.00 41.38 408 TRP A C 1
ATOM 3036 O O . TRP A 1 412 ? 52.733 13.458 -11.636 1.00 40.69 408 TRP A O 1
ATOM 3047 N N . THR A 1 413 ? 53.071 12.610 -13.703 1.00 41.23 409 THR A N 1
ATOM 3048 C CA . THR A 1 413 ? 52.326 11.388 -13.448 1.00 41.19 409 THR A CA 1
ATOM 3049 C C . THR A 1 413 ? 53.077 10.206 -14.044 1.00 42.15 409 THR A C 1
ATOM 3050 O O . THR A 1 413 ? 53.936 10.361 -14.914 1.00 44.05 409 THR A O 1
ATOM 3054 N N . ASN A 1 414 ? 52.756 9.014 -13.537 1.00 39.51 410 ASN A N 1
ATOM 3055 C CA . ASN A 1 414 ? 53.179 7.765 -14.154 1.00 39.68 410 ASN A CA 1
ATOM 3056 C C . ASN A 1 414 ? 52.000 6.811 -14.283 1.00 42.54 410 ASN A C 1
ATOM 3057 O O . ASN A 1 414 ? 52.194 5.601 -14.435 1.00 39.62 410 ASN A O 1
ATOM 3062 N N . ALA A 1 415 ? 50.785 7.340 -14.212 1.00 37.35 411 ALA A N 1
ATOM 3063 C CA . ALA A 1 415 ? 49.577 6.555 -14.366 1.00 37.74 411 ALA A CA 1
ATOM 3064 C C . ALA A 1 415 ? 49.232 6.439 -15.848 1.00 46.46 411 ALA A C 1
ATOM 3065 O O . ALA A 1 415 ? 49.890 7.021 -16.714 1.00 37.44 411 ALA A O 1
ATOM 3067 N N . TYR A 1 416 ? 48.187 5.670 -16.152 1.00 43.14 412 TYR A N 1
ATOM 3068 C CA . TYR A 1 416 ? 47.770 5.545 -17.541 1.00 41.01 412 TYR A CA 1
ATOM 3069 C C . TYR A 1 416 ? 47.398 6.903 -18.124 1.00 42.64 412 TYR A C 1
ATOM 3070 O O . TYR A 1 416 ? 47.801 7.239 -19.245 1.00 37.39 412 TYR A O 1
ATOM 3079 N N . ARG A 1 417 ? 46.654 7.707 -17.369 1.00 37.13 413 ARG A N 1
ATOM 3080 C CA . ARG A 1 417 ? 46.250 9.024 -17.831 1.00 36.46 413 ARG A CA 1
ATOM 3081 C C . ARG A 1 417 ? 46.266 10.003 -16.668 1.00 44.34 413 ARG A C 1
ATOM 3082 O O . ARG A 1 417 ? 46.054 9.630 -15.510 1.00 36.16 413 ARG A O 1
ATOM 3098 N N . TRP A 1 419 ? 44.318 12.887 -17.058 1.00 38.88 415 TRP A N 1
ATOM 3099 C CA . TRP A 1 419 ? 42.962 13.415 -17.115 1.00 37.88 415 TRP A CA 1
ATOM 3100 C C . TRP A 1 419 ? 42.156 12.622 -18.137 1.00 40.33 415 TRP A C 1
ATOM 3101 O O . TRP A 1 419 ? 42.706 11.882 -18.957 1.00 35.57 415 TRP A O 1
ATOM 3112 N N . SER A 1 420 ? 40.834 12.779 -18.067 1.00 40.52 416 SER A N 1
ATOM 3113 C CA . SER A 1 420 ? 39.950 12.126 -19.026 1.00 43.66 416 SER A CA 1
ATOM 3114 C C . SER A 1 420 ? 40.290 12.573 -20.441 1.00 46.82 416 SER A C 1
ATOM 3115 O O . SER A 1 420 ? 40.403 13.772 -20.715 1.00 47.14 416 SER A O 1
ATOM 3118 N N . GLU A 1 421 ? 40.447 11.603 -21.340 1.00 49.73 417 GLU A N 1
ATOM 3119 C CA . GLU A 1 421 ? 40.886 11.899 -22.698 1.00 48.71 417 GLU A CA 1
ATOM 3120 C C . GLU A 1 421 ? 39.934 12.878 -23.377 1.00 46.04 417 GLU A C 1
ATOM 3121 O O . GLU A 1 421 ? 38.711 12.782 -23.237 1.00 42.88 417 GLU A O 1
ATOM 3127 N N . GLY A 1 422 ? 40.513 13.842 -24.095 1.00 45.20 418 GLY A N 1
ATOM 3128 C CA . GLY A 1 422 ? 39.763 14.790 -24.890 1.00 40.63 418 GLY A CA 1
ATOM 3129 C C . GLY A 1 422 ? 39.050 15.884 -24.126 1.00 42.86 418 GLY A C 1
ATOM 3130 O O . GLY A 1 422 ? 38.375 16.706 -24.754 1.00 46.35 418 GLY A O 1
ATOM 3131 N N . GLN A 1 423 ? 39.173 15.933 -22.802 1.00 41.34 419 GLN A N 1
ATOM 3132 C CA . GLN A 1 423 ? 38.437 16.896 -21.994 1.00 39.96 419 GLN A CA 1
ATOM 3133 C C . GLN A 1 423 ? 39.273 18.104 -21.595 1.00 40.48 419 GLN A C 1
ATOM 3134 O O . GLN A 1 423 ? 38.765 18.990 -20.901 1.00 39.99 419 GLN A O 1
ATOM 3140 N N . VAL A 1 424 ? 40.536 18.156 -22.009 1.00 42.11 420 VAL A N 1
ATOM 3141 C CA . VAL A 1 424 ? 41.442 19.251 -21.691 1.00 33.47 420 VAL A CA 1
ATOM 3142 C C . VAL A 1 424 ? 41.915 19.870 -22.995 1.00 41.82 420 VAL A C 1
ATOM 3143 O O . VAL A 1 424 ? 42.239 19.159 -23.954 1.00 38.63 420 VAL A O 1
ATOM 3147 N N . VAL A 1 425 ? 41.952 21.199 -23.029 1.00 43.73 421 VAL A N 1
ATOM 3148 C CA . VAL A 1 425 ? 42.324 21.939 -24.221 1.00 44.10 421 VAL A CA 1
ATOM 3149 C C . VAL A 1 425 ? 43.726 22.533 -24.110 1.00 41.57 421 VAL A C 1
ATOM 3150 O O . VAL A 1 425 ? 44.499 22.475 -25.069 1.00 41.66 421 VAL A O 1
ATOM 3154 N N . THR A 1 426 ? 44.086 23.086 -22.955 1.00 38.75 422 THR A N 1
ATOM 3155 C CA . THR A 1 426 ? 45.381 23.731 -22.765 1.00 38.20 422 THR A CA 1
ATOM 3156 C C . THR A 1 426 ? 46.172 22.993 -21.696 1.00 36.74 422 THR A C 1
ATOM 3157 O O . THR A 1 426 ? 45.688 22.817 -20.573 1.00 37.73 422 THR A O 1
ATOM 3161 N N . GLN A 1 427 ? 47.390 22.582 -22.041 1.00 34.77 423 GLN A N 1
ATOM 3162 C CA . GLN A 1 427 ? 48.264 21.894 -21.101 1.00 34.52 423 GLN A CA 1
ATOM 3163 C C . GLN A 1 427 ? 49.693 21.924 -21.631 1.00 34.85 423 GLN A C 1
ATOM 3164 O O . GLN A 1 427 ? 49.924 21.684 -22.821 1.00 34.98 423 GLN A O 1
ATOM 3170 N N . PHE A 1 428 ? 50.645 22.215 -20.745 1.00 33.73 424 PHE A N 1
ATOM 3171 C CA . PHE A 1 428 ? 52.052 22.217 -21.124 1.00 38.93 424 PHE A CA 1
ATOM 3172 C C . PHE A 1 428 ? 52.901 21.930 -19.893 1.00 42.03 424 PHE A C 1
ATOM 3173 O O . PHE A 1 428 ? 52.455 22.093 -18.753 1.00 40.93 424 PHE A O 1
ATOM 3181 N N . GLY A 1 429 ? 54.134 21.490 -20.144 1.00 41.30 425 GLY A N 1
ATOM 3182 C CA . GLY A 1 429 ? 55.074 21.219 -19.075 1.00 37.44 425 GLY A CA 1
ATOM 3183 C C . GLY A 1 429 ? 54.803 19.974 -18.262 1.00 38.10 425 GLY A C 1
ATOM 3184 O O . GLY A 1 429 ? 55.492 19.746 -17.262 1.00 39.72 425 GLY A O 1
ATOM 3185 N N . ASN A 1 430 ? 53.831 19.158 -18.655 1.00 33.81 426 ASN A N 1
ATOM 3186 C CA . ASN A 1 430 ? 53.475 17.973 -17.888 1.00 35.34 426 ASN A CA 1
ATOM 3187 C C . ASN A 1 430 ? 54.358 16.792 -18.267 1.00 36.95 426 ASN A C 1
ATOM 3188 O O . ASN A 1 430 ? 54.844 16.687 -19.401 1.00 36.39 426 ASN A O 1
ATOM 3193 N N . ALA A 1 431 ? 54.545 15.885 -17.310 1.00 35.43 427 ALA A N 1
ATOM 3194 C CA . ALA A 1 431 ? 55.357 14.692 -17.502 1.00 37.75 427 ALA A CA 1
ATOM 3195 C C . ALA A 1 431 ? 54.476 13.453 -17.435 1.00 43.76 427 ALA A C 1
ATOM 3196 O O . ALA A 1 431 ? 53.693 13.296 -16.495 1.00 45.45 427 ALA A O 1
ATOM 3198 N N . PHE A 1 432 ? 54.610 12.578 -18.426 1.00 47.67 428 PHE A N 1
ATOM 3199 C CA . PHE A 1 432 ? 53.816 11.352 -18.529 1.00 43.45 428 PHE A CA 1
ATOM 3200 C C . PHE A 1 432 ? 54.761 10.155 -18.520 1.00 43.43 428 PHE A C 1
ATOM 3201 O O . PHE A 1 432 ? 54.930 9.470 -19.530 1.00 46.47 428 PHE A O 1
ATOM 3209 N N . SER A 1 433 ? 55.372 9.905 -17.370 1.00 47.14 429 SER A N 1
ATOM 3210 C CA . SER A 1 433 ? 56.335 8.820 -17.259 1.00 49.00 429 SER A CA 1
ATOM 3211 C C . SER A 1 433 ? 55.642 7.479 -17.489 1.00 52.64 429 SER A C 1
ATOM 3212 O O . SER A 1 433 ? 54.571 7.214 -16.936 1.00 53.31 429 SER A O 1
ATOM 3215 N N . GLY A 1 434 ? 56.239 6.643 -18.341 1.00 54.24 430 GLY A N 1
ATOM 3216 C CA . GLY A 1 434 ? 55.659 5.362 -18.689 1.00 55.07 430 GLY A CA 1
ATOM 3217 C C . GLY A 1 434 ? 54.473 5.418 -19.630 1.00 54.38 430 GLY A C 1
ATOM 3218 O O . GLY A 1 434 ? 54.041 4.366 -20.119 1.00 54.62 430 GLY A O 1
ATOM 3219 N N . GLY A 1 435 ? 53.923 6.601 -19.891 1.00 50.65 431 GLY A N 1
ATOM 3220 C CA . GLY A 1 435 ? 52.843 6.755 -20.840 1.00 53.78 431 GLY A CA 1
ATOM 3221 C C . GLY A 1 435 ? 53.220 7.715 -21.950 1.00 59.41 431 GLY A C 1
ATOM 3222 O O . GLY A 1 435 ? 54.385 7.773 -22.357 1.00 60.75 431 GLY A O 1
ATOM 3223 N N . ASN A 1 436 ? 52.250 8.477 -22.446 1.00 59.49 432 ASN A N 1
ATOM 3224 C CA . ASN A 1 436 ? 52.521 9.464 -23.479 1.00 56.22 432 ASN A CA 1
ATOM 3225 C C . ASN A 1 436 ? 51.451 10.539 -23.419 1.00 57.26 432 ASN A C 1
ATOM 3226 O O . ASN A 1 436 ? 50.339 10.307 -22.936 1.00 58.85 432 ASN A O 1
ATOM 3231 N N . ALA A 1 437 ? 51.805 11.726 -23.921 1.00 56.30 433 ALA A N 1
ATOM 3232 C CA . ALA A 1 437 ? 50.848 12.825 -23.957 1.00 50.13 433 ALA A CA 1
ATOM 3233 C C . ALA A 1 437 ? 49.756 12.591 -24.991 1.00 50.25 433 ALA A C 1
ATOM 3234 O O . ALA A 1 437 ? 48.609 13.007 -24.784 1.00 54.49 433 ALA A O 1
ATOM 3236 N N . ARG A 1 438 ? 50.087 11.926 -26.101 1.00 46.85 434 ARG A N 1
ATOM 3237 C CA . ARG A 1 438 ? 49.140 11.794 -27.204 1.00 50.53 434 ARG A CA 1
ATOM 3238 C C . ARG A 1 438 ? 47.872 11.062 -26.780 1.00 51.44 434 ARG A C 1
ATOM 3239 O O . ARG A 1 438 ? 46.781 11.376 -27.267 1.00 54.51 434 ARG A O 1
ATOM 3247 N N . ARG A 1 439 ? 47.998 10.100 -25.864 1.00 48.38 435 ARG A N 1
ATOM 3248 C CA . ARG A 1 439 ? 46.868 9.313 -25.381 1.00 46.93 435 ARG A CA 1
ATOM 3249 C C . ARG A 1 439 ? 45.784 10.171 -24.732 1.00 44.63 435 ARG A C 1
ATOM 3250 O O . ARG A 1 439 ? 44.622 9.748 -24.663 1.00 40.98 435 ARG A O 1
ATOM 3258 N N . HIS A 1 440 ? 46.127 11.372 -24.272 1.00 47.22 436 HIS A N 1
ATOM 3259 C CA . HIS A 1 440 ? 45.147 12.252 -23.650 1.00 46.83 436 HIS A CA 1
ATOM 3260 C C . HIS A 1 440 ? 44.259 12.969 -24.658 1.00 43.20 436 HIS A C 1
ATOM 3261 O O . HIS A 1 440 ? 43.287 13.613 -24.246 1.00 37.64 436 HIS A O 1
ATOM 3268 N N . GLN A 1 441 ? 44.564 12.860 -25.955 1.00 45.75 437 GLN A N 1
ATOM 3269 C CA . GLN A 1 441 ? 43.822 13.542 -27.023 1.00 47.99 437 GLN A CA 1
ATOM 3270 C C . GLN A 1 441 ? 43.749 15.047 -26.779 1.00 46.77 437 GLN A C 1
ATOM 3271 O O . GLN A 1 441 ? 42.708 15.676 -26.973 1.00 44.76 437 GLN A O 1
ATOM 3277 N N . ALA A 1 442 ? 44.857 15.630 -26.341 1.00 48.48 438 ALA A N 1
ATOM 3278 C CA . ALA A 1 442 ? 44.845 17.047 -26.026 1.00 44.10 438 ALA A CA 1
ATOM 3279 C C . ALA A 1 442 ? 45.755 17.819 -26.977 1.00 41.62 438 ALA A C 1
ATOM 3280 O O . ALA A 1 442 ? 46.741 17.274 -27.482 1.00 43.53 438 ALA A O 1
ATOM 3282 N N . PRO A 1 443 ? 45.448 19.086 -27.250 1.00 39.91 439 PRO A N 1
ATOM 3283 C CA . PRO A 1 443 ? 46.347 19.890 -28.086 1.00 38.53 439 PRO A CA 1
ATOM 3284 C C . PRO A 1 443 ? 47.727 20.014 -27.457 1.00 38.63 439 PRO A C 1
ATOM 3285 O O . PRO A 1 443 ? 47.886 19.994 -26.235 1.00 36.31 439 PRO A O 1
ATOM 3289 N N . LYS A 1 444 ? 48.734 20.124 -28.318 1.00 42.33 440 LYS A N 1
ATOM 3290 C CA . LYS A 1 444 ? 50.111 20.361 -27.909 1.00 39.06 440 LYS A CA 1
ATOM 3291 C C . LYS A 1 444 ? 50.467 21.806 -28.228 1.00 39.93 440 LYS A C 1
ATOM 3292 O O . LYS A 1 444 ? 50.316 22.242 -29.374 1.00 38.54 440 LYS A O 1
ATOM 3298 N N . LEU A 1 445 ? 50.915 22.549 -27.215 1.00 41.63 441 LEU A N 1
ATOM 3299 C CA . LEU A 1 445 ? 51.287 23.945 -27.416 1.00 39.04 441 LEU A CA 1
ATOM 3300 C C . LEU A 1 445 ? 52.397 24.055 -28.455 1.00 37.16 441 LEU A C 1
ATOM 3301 O O . LEU A 1 445 ? 53.289 23.204 -28.523 1.00 39.94 441 LEU A O 1
ATOM 3306 N N . HIS A 1 446 ? 52.339 25.114 -29.272 1.00 36.93 442 HIS A N 1
ATOM 3307 C CA . HIS A 1 446 ? 53.281 25.247 -30.384 1.00 37.16 442 HIS A CA 1
ATOM 3308 C C . HIS A 1 446 ? 54.717 25.377 -29.901 1.00 37.94 442 HIS A C 1
ATOM 3309 O O . HIS A 1 446 ? 55.650 25.021 -30.631 1.00 40.84 442 HIS A O 1
ATOM 3316 N N . THR A 1 447 ? 54.911 25.879 -28.678 1.00 34.98 443 THR A N 1
ATOM 3317 C CA . THR A 1 447 ? 56.256 26.016 -28.127 1.00 36.90 443 THR A CA 1
ATOM 3318 C C . THR A 1 447 ? 56.943 24.663 -27.983 1.00 41.18 443 THR A C 1
ATOM 3319 O O . THR A 1 447 ? 58.146 24.541 -28.235 1.00 43.36 443 THR A O 1
ATOM 3323 N N . GLU A 1 448 ? 56.197 23.634 -27.572 1.00 42.99 444 GLU A N 1
ATOM 3324 C CA . GLU A 1 448 ? 56.765 22.296 -27.441 1.00 39.69 444 GLU A CA 1
ATOM 3325 C C . GLU A 1 448 ? 57.071 21.666 -28.796 1.00 44.64 444 GLU A C 1
ATOM 3326 O O . GLU A 1 448 ? 57.800 20.669 -28.856 1.00 34.55 444 GLU A O 1
ATOM 3332 N N . ALA A 1 449 ? 56.523 22.213 -29.880 1.00 41.73 445 ALA A N 1
ATOM 3333 C CA . ALA A 1 449 ? 56.890 21.807 -31.227 1.00 39.74 445 ALA A CA 1
ATOM 3334 C C . ALA A 1 449 ? 58.017 22.659 -31.792 1.00 36.01 445 ALA A C 1
ATOM 3335 O O . ALA A 1 449 ? 58.245 22.640 -33.006 1.00 35.24 445 ALA A O 1
ATOM 3337 N N . ARG A 1 450 ? 58.716 23.407 -30.935 1.00 37.11 446 ARG A N 1
ATOM 3338 C CA . ARG A 1 450 ? 59.855 24.232 -31.340 1.00 40.77 446 ARG A CA 1
ATOM 3339 C C . ARG A 1 450 ? 59.452 25.293 -32.362 1.00 42.22 446 ARG A C 1
ATOM 3340 O O . ARG A 1 450 ? 60.244 25.663 -33.233 1.00 44.47 446 ARG A O 1
ATOM 3348 N N . VAL A 1 451 ? 58.218 25.785 -32.262 1.00 42.89 447 VAL A N 1
ATOM 3349 C CA . VAL A 1 451 ? 57.718 26.868 -33.101 1.00 34.85 447 VAL A CA 1
ATOM 3350 C C . VAL A 1 451 ? 57.754 28.153 -32.289 1.00 46.51 447 VAL A C 1
ATOM 3351 O O . VAL A 1 451 ? 57.283 28.184 -31.143 1.00 47.19 447 VAL A O 1
ATOM 3355 N N . THR A 1 452 ? 58.318 29.212 -32.871 1.00 41.77 448 THR A N 1
ATOM 3356 C CA . THR A 1 452 ? 58.427 30.501 -32.201 1.00 42.28 448 THR A CA 1
ATOM 3357 C C . THR A 1 452 ? 57.954 31.608 -33.134 1.00 42.68 448 THR A C 1
ATOM 3358 O O . THR A 1 452 ? 58.112 31.527 -34.356 1.00 44.05 448 THR A O 1
ATOM 3362 N N . PHE A 1 453 ? 57.368 32.645 -32.542 1.00 39.37 449 PHE A N 1
ATOM 3363 C CA . PHE A 1 453 ? 56.784 33.750 -33.284 1.00 39.51 449 PHE A CA 1
ATOM 3364 C C . PHE A 1 453 ? 57.594 35.021 -33.068 1.00 39.94 449 PHE A C 1
ATOM 3365 O O . PHE A 1 453 ? 58.140 35.256 -31.986 1.00 40.35 449 PHE A O 1
ATOM 3373 N N . ASP A 1 454 ? 57.678 35.831 -34.119 1.00 38.74 450 ASP A N 1
ATOM 3374 C CA . ASP A 1 454 ? 58.383 37.101 -34.063 1.00 39.57 450 ASP A CA 1
ATOM 3375 C C . ASP A 1 454 ? 57.575 38.135 -34.827 1.00 40.62 450 ASP A C 1
ATOM 3376 O O . ASP A 1 454 ? 56.635 37.806 -35.552 1.00 47.60 450 ASP A O 1
ATOM 3381 N N . LEU A 1 455 ? 57.950 39.399 -34.661 1.00 39.68 451 LEU A N 1
ATOM 3382 C CA . LEU A 1 455 ? 57.178 40.484 -35.243 1.00 41.63 451 LEU A CA 1
ATOM 3383 C C . LEU A 1 455 ? 58.003 41.763 -35.210 1.00 44.39 451 LEU A C 1
ATOM 3384 O O . LEU A 1 455 ? 58.900 41.919 -34.376 1.00 45.80 451 LEU A O 1
ATOM 3389 N N . SER A 1 456 ? 57.696 42.666 -36.139 1.00 40.70 452 SER A N 1
ATOM 3390 C CA . SER A 1 456 ? 58.367 43.955 -36.202 1.00 40.04 452 SER A CA 1
ATOM 3391 C C . SER A 1 456 ? 57.536 44.904 -37.052 1.00 43.80 452 SER A C 1
ATOM 3392 O O . SER A 1 456 ? 56.754 44.479 -37.904 1.00 46.65 452 SER A O 1
ATOM 3395 N N . ARG A 1 457 ? 57.712 46.199 -36.802 1.00 45.11 453 ARG A N 1
ATOM 3396 C CA . ARG A 1 457 ? 57.150 47.248 -37.643 1.00 47.68 453 ARG A CA 1
ATOM 3397 C C . ARG A 1 457 ? 58.300 48.094 -38.168 1.00 50.93 453 ARG A C 1
ATOM 3398 O O . ARG A 1 457 ? 59.150 48.544 -37.392 1.00 43.20 453 ARG A O 1
ATOM 3406 N N . LYS A 1 458 ? 58.339 48.280 -39.487 1.00 52.76 454 LYS A N 1
ATOM 3407 C CA . LYS A 1 458 ? 59.390 49.046 -40.139 1.00 49.55 454 LYS A CA 1
ATOM 3408 C C . LYS A 1 458 ? 58.780 49.887 -41.250 1.00 49.78 454 LYS A C 1
ATOM 3409 O O . LYS A 1 458 ? 57.910 49.421 -41.992 1.00 47.76 454 LYS A O 1
ATOM 3415 N N . GLU A 1 459 ? 59.240 51.128 -41.352 1.00 51.13 455 GLU A N 1
ATOM 3416 C CA . GLU A 1 459 ? 58.802 52.045 -42.392 1.00 52.79 455 GLU A CA 1
ATOM 3417 C C . GLU A 1 459 ? 59.807 52.017 -43.539 1.00 56.21 455 GLU A C 1
ATOM 3418 O O . GLU A 1 459 ? 61.017 52.102 -43.309 1.00 52.77 455 GLU A O 1
ATOM 3424 N N . PHE A 1 460 ? 59.304 51.873 -44.764 1.00 47.92 456 PHE A N 1
ATOM 3425 C CA . PHE A 1 460 ? 60.123 51.871 -45.978 1.00 57.32 456 PHE A CA 1
ATOM 3426 C C . PHE A 1 460 ? 59.675 53.049 -46.837 1.00 56.78 456 PHE A C 1
ATOM 3427 O O . PHE A 1 460 ? 58.771 52.916 -47.666 1.00 49.71 456 PHE A O 1
ATOM 3435 N N . LEU A 1 461 ? 60.304 54.204 -46.632 1.00 53.18 457 LEU A N 1
ATOM 3436 C CA . LEU A 1 461 ? 59.987 55.369 -47.446 1.00 51.94 457 LEU A CA 1
ATOM 3437 C C . LEU A 1 461 ? 60.264 55.073 -48.915 1.00 52.45 457 LEU A C 1
ATOM 3438 O O . LEU A 1 461 ? 61.251 54.417 -49.259 1.00 53.13 457 LEU A O 1
ATOM 3443 N N . SER A 1 462 ? 59.370 55.547 -49.786 1.00 52.92 458 SER A N 1
ATOM 3444 C CA . SER A 1 462 ? 59.515 55.265 -51.210 1.00 55.09 458 SER A CA 1
ATOM 3445 C C . SER A 1 462 ? 60.762 55.918 -51.791 1.00 60.30 458 SER A C 1
ATOM 3446 O O . SER A 1 462 ? 61.388 55.351 -52.692 1.00 62.50 458 SER A O 1
ATOM 3449 N N . SER A 1 463 ? 61.147 57.092 -51.285 1.00 62.23 459 SER A N 1
ATOM 3450 C CA . SER A 1 463 ? 62.335 57.771 -51.790 1.00 63.02 459 SER A CA 1
ATOM 3451 C C . SER A 1 463 ? 63.600 56.938 -51.620 1.00 65.72 459 SER A C 1
ATOM 3452 O O . SER A 1 463 ? 64.585 57.180 -52.325 1.00 65.45 459 SER A O 1
ATOM 3455 N N . THR A 1 464 ? 63.590 55.963 -50.711 1.00 68.74 460 THR A N 1
ATOM 3456 C CA . THR A 1 464 ? 64.753 55.144 -50.393 1.00 69.64 460 THR A CA 1
ATOM 3457 C C . THR A 1 464 ? 64.652 53.711 -50.888 1.00 66.21 460 THR A C 1
ATOM 3458 O O . THR A 1 464 ? 65.680 53.100 -51.178 1.00 66.14 460 THR A O 1
ATOM 3462 N N . ASN A 1 465 ? 63.447 53.154 -50.972 1.00 60.19 461 ASN A N 1
ATOM 3463 C CA . ASN A 1 465 ? 63.256 51.732 -51.218 1.00 58.88 461 ASN A CA 1
ATOM 3464 C C . ASN A 1 465 ? 62.348 51.489 -52.417 1.00 60.83 461 ASN A C 1
ATOM 3465 O O . ASN A 1 465 ? 61.585 50.522 -52.453 1.00 62.64 461 ASN A O 1
ATOM 3470 N N . LEU A 1 466 ? 62.414 52.364 -53.417 1.00 61.98 462 LEU A N 1
ATOM 3471 C CA . LEU A 1 466 ? 61.630 52.200 -54.639 1.00 61.08 462 LEU A CA 1
ATOM 3472 C C . LEU A 1 466 ? 62.539 52.472 -55.828 1.00 65.66 462 LEU A C 1
ATOM 3473 O O . LEU A 1 466 ? 62.955 53.614 -56.046 1.00 65.97 462 LEU A O 1
ATOM 3478 N N . VAL A 1 467 ? 62.850 51.424 -56.587 1.00 69.29 463 VAL A N 1
ATOM 3479 C CA . VAL A 1 467 ? 63.676 51.517 -57.784 1.00 67.57 463 VAL A CA 1
ATOM 3480 C C . VAL A 1 467 ? 62.976 50.739 -58.890 1.00 64.99 463 VAL A C 1
ATOM 3481 O O . VAL A 1 467 ? 62.771 49.525 -58.763 1.00 59.58 463 VAL A O 1
ATOM 3485 N N . GLY A 1 468 ? 62.611 51.435 -59.967 1.00 68.06 464 GLY A N 1
ATOM 3486 C CA . GLY A 1 468 ? 61.998 50.816 -61.130 1.00 64.96 464 GLY A CA 1
ATOM 3487 C C . GLY A 1 468 ? 60.807 49.922 -60.844 1.00 63.33 464 GLY A C 1
ATOM 3488 O O . GLY A 1 468 ? 60.733 48.800 -61.354 1.00 62.51 464 GLY A O 1
ATOM 3489 N N . GLY A 1 469 ? 59.867 50.401 -60.029 1.00 60.64 465 GLY A N 1
ATOM 3490 C CA . GLY A 1 469 ? 58.697 49.627 -59.680 1.00 57.04 465 GLY A CA 1
ATOM 3491 C C . GLY A 1 469 ? 58.922 48.537 -58.656 1.00 56.18 465 GLY A C 1
ATOM 3492 O O . GLY A 1 469 ? 57.951 47.891 -58.243 1.00 55.37 465 GLY A O 1
ATOM 3493 N N . VAL A 1 470 ? 60.162 48.303 -58.236 1.00 57.08 466 VAL A N 1
ATOM 3494 C CA . VAL A 1 470 ? 60.483 47.319 -57.210 1.00 54.44 466 VAL A CA 1
ATOM 3495 C C . VAL A 1 470 ? 60.579 48.041 -55.873 1.00 57.03 466 VAL A C 1
ATOM 3496 O O . VAL A 1 470 ? 61.418 48.935 -55.699 1.00 56.03 466 VAL A O 1
ATOM 3500 N N . HIS A 1 471 ? 59.724 47.652 -54.929 1.00 57.07 467 HIS A N 1
ATOM 3501 C CA . HIS A 1 471 ? 59.611 48.303 -53.629 1.00 57.73 467 HIS A CA 1
ATOM 3502 C C . HIS A 1 471 ? 60.029 47.325 -52.536 1.00 57.03 467 HIS A C 1
ATOM 3503 O O . HIS A 1 471 ? 59.486 46.219 -52.448 1.00 56.43 467 HIS A O 1
ATOM 3510 N N . THR A 1 472 ? 60.997 47.728 -51.717 1.00 54.51 468 THR A N 1
ATOM 3511 C CA . THR A 1 472 ? 61.398 46.913 -50.580 1.00 55.66 468 THR A CA 1
ATOM 3512 C C . THR A 1 472 ? 60.272 46.905 -49.555 1.00 60.59 468 THR A C 1
ATOM 3513 O O . THR A 1 472 ? 59.739 47.960 -49.198 1.00 62.33 468 THR A O 1
ATOM 3517 N N . VAL A 1 473 ? 59.893 45.719 -49.088 1.00 56.44 469 VAL A N 1
ATOM 3518 C CA . VAL A 1 473 ? 58.723 45.588 -48.228 1.00 49.94 469 VAL A CA 1
ATOM 3519 C C . VAL A 1 473 ? 59.055 45.039 -46.851 1.00 47.83 469 VAL A C 1
ATOM 3520 O O . VAL A 1 473 ? 58.209 45.129 -45.947 1.00 49.87 469 VAL A O 1
ATOM 3524 N N . ALA A 1 474 ? 60.255 44.512 -46.642 1.00 45.65 470 ALA A N 1
ATOM 3525 C CA . ALA A 1 474 ? 60.583 43.861 -45.384 1.00 46.14 470 ALA A CA 1
ATOM 3526 C C . ALA A 1 474 ? 62.089 43.669 -45.319 1.00 46.10 470 ALA A C 1
ATOM 3527 O O . ALA A 1 474 ? 62.783 43.699 -46.340 1.00 45.24 470 ALA A O 1
ATOM 3529 N N . GLU A 1 475 ? 62.586 43.479 -44.099 1.00 43.90 471 GLU A N 1
ATOM 3530 C CA . GLU A 1 475 ? 64.011 43.276 -43.877 1.00 44.35 471 GLU A CA 1
ATOM 3531 C C . GLU A 1 475 ? 64.184 42.323 -42.705 1.00 47.64 471 GLU A C 1
ATOM 3532 O O . GLU A 1 475 ? 63.697 42.594 -41.603 1.00 49.32 471 GLU A O 1
ATOM 3538 N N . ILE A 1 476 ? 64.859 41.208 -42.946 1.00 44.94 472 ILE A N 1
ATOM 3539 C CA . ILE A 1 476 ? 65.176 40.248 -41.902 1.00 46.30 472 ILE A CA 1
ATOM 3540 C C . ILE A 1 476 ? 66.688 40.219 -41.727 1.00 50.44 472 ILE A C 1
ATOM 3541 O O . ILE A 1 476 ? 67.450 40.609 -42.617 1.00 56.33 472 ILE A O 1
ATOM 3546 N N . ASP A 1 477 ? 67.127 39.754 -40.559 1.00 49.22 473 ASP A N 1
ATOM 3547 C CA . ASP A 1 477 ? 68.547 39.706 -40.236 1.00 49.42 473 ASP A CA 1
ATOM 3548 C C . ASP A 1 477 ? 68.938 38.311 -39.774 1.00 48.89 473 ASP A C 1
ATOM 3549 O O . ASP A 1 477 ? 68.160 37.621 -39.108 1.00 49.38 473 ASP A O 1
ATOM 3554 N N . THR A 1 478 ? 70.155 37.904 -40.135 1.00 48.80 474 THR A N 1
ATOM 3555 C CA . THR A 1 478 ? 70.699 36.603 -39.765 1.00 46.31 474 THR A CA 1
ATOM 3556 C C . THR A 1 478 ? 71.896 36.720 -38.829 1.00 48.55 474 THR A C 1
ATOM 3557 O O . THR A 1 478 ? 72.541 35.706 -38.534 1.00 47.39 474 THR A O 1
ATOM 3561 N N . ASN A 1 479 ? 72.201 37.930 -38.351 1.00 50.15 475 ASN A N 1
ATOM 3562 C CA . ASN A 1 479 ? 73.432 38.151 -37.598 1.00 50.05 475 ASN A CA 1
ATOM 3563 C C . ASN A 1 479 ? 73.453 37.351 -36.300 1.00 49.95 475 ASN A C 1
ATOM 3564 O O . ASN A 1 479 ? 74.515 36.895 -35.863 1.00 52.19 475 ASN A O 1
ATOM 3569 N N . LEU A 1 480 ? 72.294 37.172 -35.668 1.00 51.66 476 LEU A N 1
ATOM 3570 C CA . LEU A 1 480 ? 72.245 36.393 -34.436 1.00 49.90 476 LEU A CA 1
ATOM 3571 C C . LEU A 1 480 ? 72.271 34.893 -34.709 1.00 48.03 476 LEU A C 1
ATOM 3572 O O . LEU A 1 480 ? 72.744 34.127 -33.863 1.00 46.59 476 LEU A O 1
ATOM 3577 N N . ILE A 1 481 ? 71.782 34.457 -35.874 1.00 48.09 477 ILE A N 1
ATOM 3578 C CA . ILE A 1 481 ? 71.962 33.065 -36.278 1.00 48.35 477 ILE A CA 1
ATOM 3579 C C . ILE A 1 481 ? 73.444 32.744 -36.406 1.00 52.63 477 ILE A C 1
ATOM 3580 O O . ILE A 1 481 ? 73.924 31.724 -35.896 1.00 55.58 477 ILE A O 1
ATOM 3585 N N . SER A 1 482 ? 74.193 33.613 -37.094 1.00 52.07 478 SER A N 1
ATOM 3586 C CA . SER A 1 482 ? 75.633 33.423 -37.230 1.00 53.90 478 SER A CA 1
ATOM 3587 C C . SER A 1 482 ? 76.359 33.481 -35.892 1.00 56.66 478 SER A C 1
ATOM 3588 O O . SER A 1 482 ? 77.441 32.898 -35.763 1.00 61.40 478 SER A O 1
ATOM 3591 N N . ASN A 1 483 ? 75.787 34.162 -34.895 1.00 55.37 479 ASN A N 1
ATOM 3592 C CA . ASN A 1 483 ? 76.440 34.288 -33.598 1.00 54.54 479 ASN A CA 1
ATOM 3593 C C . ASN A 1 483 ? 76.384 33.002 -32.782 1.00 51.95 479 ASN A C 1
ATOM 3594 O O . ASN A 1 483 ? 77.190 32.838 -31.862 1.00 51.87 479 ASN A O 1
ATOM 3599 N N . LEU A 1 484 ? 75.457 32.094 -33.090 1.00 52.86 480 LEU A N 1
ATOM 3600 C CA . LEU A 1 484 ? 75.353 30.844 -32.348 1.00 51.03 480 LEU A CA 1
ATOM 3601 C C . LEU A 1 484 ? 76.637 30.032 -32.475 1.00 51.24 480 LEU A C 1
ATOM 3602 O O . LEU A 1 484 ? 77.305 30.040 -33.513 1.00 56.21 480 LEU A O 1
ATOM 3607 N N . ALA A 1 485 ? 76.979 29.320 -31.401 1.00 49.59 481 ALA A N 1
ATOM 3608 C CA . ALA A 1 485 ? 78.253 28.608 -31.365 1.00 51.69 481 ALA A CA 1
ATOM 3609 C C . ALA A 1 485 ? 78.222 27.366 -32.248 1.00 55.09 481 ALA A C 1
ATOM 3610 O O . ALA A 1 485 ? 79.161 27.114 -33.010 1.00 60.15 481 ALA A O 1
ATOM 3612 N N . SER A 1 486 ? 77.149 26.584 -32.168 1.00 55.35 482 SER A N 1
ATOM 3613 C CA . SER A 1 486 ? 77.072 25.302 -32.856 1.00 57.95 482 SER A CA 1
ATOM 3614 C C . SER A 1 486 ? 76.472 25.457 -34.246 1.00 58.43 482 SER A C 1
ATOM 3615 O O . SER A 1 486 ? 75.503 26.198 -34.442 1.00 56.72 482 SER A O 1
ATOM 3618 N N . GLN A 1 487 ? 77.053 24.737 -35.211 1.00 58.26 483 GLN A N 1
ATOM 3619 C CA . GLN A 1 487 ? 76.518 24.759 -36.569 1.00 57.41 483 GLN A CA 1
ATOM 3620 C C . GLN A 1 487 ? 75.107 24.189 -36.618 1.00 52.62 483 GLN A C 1
ATOM 3621 O O . GLN A 1 487 ? 74.243 24.718 -37.327 1.00 50.72 483 GLN A O 1
ATOM 3627 N N . SER A 1 488 ? 74.847 23.122 -35.859 1.00 52.49 484 SER A N 1
ATOM 3628 C CA . SER A 1 488 ? 73.554 22.451 -35.925 1.00 54.11 484 SER A CA 1
ATOM 3629 C C . SER A 1 488 ? 72.411 23.288 -35.360 1.00 51.97 484 SER A C 1
ATOM 3630 O O . SER A 1 488 ? 71.248 22.965 -35.619 1.00 47.26 484 SER A O 1
ATOM 3633 N N . SER A 1 489 ? 72.704 24.351 -34.612 1.00 52.48 485 SER A N 1
ATOM 3634 C CA . SER A 1 489 ? 71.661 25.196 -34.046 1.00 51.31 485 SER A CA 1
ATOM 3635 C C . SER A 1 489 ? 71.189 26.297 -34.985 1.00 52.45 485 SER A C 1
ATOM 3636 O O . SER A 1 489 ? 70.181 26.946 -34.686 1.00 51.22 485 SER A O 1
ATOM 3639 N N . ARG A 1 490 ? 71.878 26.523 -36.105 1.00 50.61 486 ARG A N 1
ATOM 3640 C CA . ARG A 1 490 ? 71.638 27.735 -36.882 1.00 47.06 486 ARG A CA 1
ATOM 3641 C C . ARG A 1 490 ? 70.437 27.603 -37.812 1.00 45.36 486 ARG A C 1
ATOM 3642 O O . ARG A 1 490 ? 69.568 28.480 -37.835 1.00 45.86 486 ARG A O 1
ATOM 3650 N N . ALA A 1 491 ? 70.373 26.518 -38.582 1.00 44.89 487 ALA A N 1
ATOM 3651 C CA . ALA A 1 491 ? 69.381 26.398 -39.644 1.00 44.88 487 ALA A CA 1
ATOM 3652 C C . ALA A 1 491 ? 67.960 26.415 -39.088 1.00 43.65 487 ALA A C 1
ATOM 3653 O O . ALA A 1 491 ? 67.698 25.977 -37.964 1.00 41.84 487 ALA A O 1
ATOM 3655 N N . CYS A 1 492 ? 67.037 26.926 -39.898 1.00 41.45 488 CYS A N 1
ATOM 3656 C CA . CYS A 1 492 ? 65.624 26.966 -39.547 1.00 40.89 488 CYS A CA 1
ATOM 3657 C C . CYS A 1 492 ? 64.830 27.312 -40.798 1.00 44.82 488 CYS A C 1
ATOM 3658 O O . CYS A 1 492 ? 65.388 27.688 -41.833 1.00 51.28 488 CYS A O 1
ATOM 3661 N N . THR A 1 493 ? 63.514 27.157 -40.693 1.00 42.74 489 THR A N 1
ATOM 3662 C CA . THR A 1 493 ? 62.577 27.615 -41.705 1.00 40.81 489 THR A CA 1
ATOM 3663 C C . THR A 1 493 ? 61.520 28.475 -41.028 1.00 42.00 489 THR A C 1
ATOM 3664 O O . THR A 1 493 ? 61.386 28.469 -39.799 1.00 42.89 489 THR A O 1
ATOM 3668 N N . ALA A 1 494 ? 60.773 29.224 -41.836 1.00 38.55 490 ALA A N 1
ATOM 3669 C CA . ALA A 1 494 ? 59.862 30.216 -41.285 1.00 38.11 490 ALA A CA 1
ATOM 3670 C C . ALA A 1 494 ? 58.879 30.674 -42.351 1.00 46.78 490 ALA A C 1
ATOM 3671 O O . ALA A 1 494 ? 59.146 30.588 -43.554 1.00 47.31 490 ALA A O 1
ATOM 3673 N N . ASP A 1 495 ? 57.734 31.165 -41.881 1.00 45.77 491 ASP A N 1
ATOM 3674 C CA . ASP A 1 495 ? 56.746 31.859 -42.691 1.00 45.23 491 ASP A CA 1
ATOM 3675 C C . ASP A 1 495 ? 56.770 33.347 -42.361 1.00 46.62 491 ASP A C 1
ATOM 3676 O O . ASP A 1 495 ? 57.177 33.756 -41.272 1.00 48.31 491 ASP A O 1
ATOM 3689 N N . ASN A 1 497 ? 54.237 36.875 -42.634 1.00 51.97 493 ASN A N 1
ATOM 3690 C CA . ASN A 1 497 ? 53.014 37.621 -42.924 1.00 47.57 493 ASN A CA 1
ATOM 3691 C C . ASN A 1 497 ? 53.386 39.100 -42.913 1.00 48.47 493 ASN A C 1
ATOM 3692 O O . ASN A 1 497 ? 53.582 39.690 -41.846 1.00 49.65 493 ASN A O 1
ATOM 3697 N N . ILE A 1 498 ? 53.488 39.696 -44.097 1.00 43.82 494 ILE A N 1
ATOM 3698 C CA . ILE A 1 498 ? 53.938 41.080 -44.242 1.00 44.58 494 ILE A CA 1
ATOM 3699 C C . ILE A 1 498 ? 52.707 41.923 -44.560 1.00 46.33 494 ILE A C 1
ATOM 3700 O O . ILE A 1 498 ? 52.306 42.066 -45.713 1.00 46.28 494 ILE A O 1
ATOM 3705 N N . PHE A 1 499 ? 52.105 42.495 -43.519 1.00 47.74 495 PHE A N 1
ATOM 3706 C CA . PHE A 1 499 ? 50.983 43.415 -43.684 1.00 48.15 495 PHE A CA 1
ATOM 3707 C C . PHE A 1 499 ? 51.535 44.781 -44.077 1.00 50.07 495 PHE A C 1
ATOM 3708 O O . PHE A 1 499 ? 52.187 45.452 -43.270 1.00 50.77 495 PHE A O 1
ATOM 3724 N N . GLN A 1 501 ? 50.917 48.651 -45.227 1.00 53.02 497 GLN A N 1
ATOM 3725 C CA . GLN A 1 501 ? 50.011 49.791 -45.269 1.00 52.01 497 GLN A CA 1
ATOM 3726 C C . GLN A 1 501 ? 50.711 50.912 -46.027 1.00 48.76 497 GLN A C 1
ATOM 3727 O O . GLN A 1 501 ? 51.721 51.448 -45.558 1.00 49.10 497 GLN A O 1
ATOM 3741 N N . LYS A 1 503 ? 51.109 54.557 -47.068 1.00 51.86 499 LYS A N 1
ATOM 3742 C CA . LYS A 1 503 ? 50.736 55.794 -46.406 1.00 50.96 499 LYS A CA 1
ATOM 3743 C C . LYS A 1 503 ? 51.386 56.980 -47.100 1.00 52.41 499 LYS A C 1
ATOM 3744 O O . LYS A 1 503 ? 52.416 56.853 -47.768 1.00 54.57 499 LYS A O 1
ATOM 3750 N N . THR A 1 504 ? 50.760 58.142 -46.932 1.00 52.96 500 THR A N 1
ATOM 3751 C CA . THR A 1 504 ? 51.320 59.404 -47.391 1.00 55.16 500 THR A CA 1
ATOM 3752 C C . THR A 1 504 ? 52.369 59.876 -46.388 1.00 58.59 500 THR A C 1
ATOM 3753 O O . THR A 1 504 ? 52.731 59.165 -45.447 1.00 57.45 500 THR A O 1
ATOM 3757 N N . ALA A 1 505 ? 52.863 61.100 -46.573 1.00 62.61 501 ALA A N 1
ATOM 3758 C CA . ALA A 1 505 ? 53.811 61.658 -45.616 1.00 62.16 501 ALA A CA 1
ATOM 3759 C C . ALA A 1 505 ? 53.178 61.840 -44.242 1.00 64.47 501 ALA A C 1
ATOM 3760 O O . ALA A 1 505 ? 53.849 61.635 -43.223 1.00 66.71 501 ALA A O 1
ATOM 3762 N N . SER A 1 506 ? 51.894 62.204 -44.191 1.00 65.44 502 SER A N 1
ATOM 3763 C CA . SER A 1 506 ? 51.171 62.399 -42.940 1.00 64.22 502 SER A CA 1
ATOM 3764 C C . SER A 1 506 ? 50.491 61.125 -42.443 1.00 62.67 502 SER A C 1
ATOM 3765 O O . SER A 1 506 ? 49.603 61.203 -41.586 1.00 65.06 502 SER A O 1
ATOM 3768 N N . ASN A 1 507 ? 50.876 59.965 -42.977 1.00 60.96 503 ASN A N 1
ATOM 3769 C CA . ASN A 1 507 ? 50.404 58.661 -42.504 1.00 58.10 503 ASN A CA 1
ATOM 3770 C C . ASN A 1 507 ? 48.906 58.472 -42.738 1.00 60.00 503 ASN A C 1
ATOM 3771 O O . ASN A 1 507 ? 48.178 57.961 -41.887 1.00 62.71 503 ASN A O 1
ATOM 3776 N N . VAL A 1 508 ? 48.450 58.877 -43.916 1.00 63.17 504 VAL A N 1
ATOM 3777 C CA . VAL A 1 508 ? 47.104 58.581 -44.390 1.00 59.16 504 VAL A CA 1
ATOM 3778 C C . VAL A 1 508 ? 47.186 57.311 -45.227 1.00 53.53 504 VAL A C 1
ATOM 3779 O O . VAL A 1 508 ? 47.946 57.249 -46.202 1.00 50.93 504 VAL A O 1
ATOM 3783 N N . VAL A 1 509 ? 46.423 56.291 -44.845 1.00 52.90 505 VAL A N 1
ATOM 3784 C CA . VAL A 1 509 ? 46.492 54.996 -45.517 1.00 52.55 505 VAL A CA 1
ATOM 3785 C C . VAL A 1 509 ? 45.720 55.070 -46.830 1.00 57.18 505 VAL A C 1
ATOM 3786 O O . VAL A 1 509 ? 44.498 55.261 -46.835 1.00 57.58 505 VAL A O 1
ATOM 3790 N N . LEU A 1 510 ? 46.437 54.920 -47.949 1.00 58.86 506 LEU A N 1
ATOM 3791 C CA . LEU A 1 510 ? 45.837 54.904 -49.277 1.00 58.38 506 LEU A CA 1
ATOM 3792 C C . LEU A 1 510 ? 45.769 53.513 -49.891 1.00 57.01 506 LEU A C 1
ATOM 3793 O O . LEU A 1 510 ? 45.149 53.350 -50.949 1.00 56.12 506 LEU A O 1
ATOM 3798 N N . GLY A 1 511 ? 46.388 52.515 -49.265 1.00 57.00 507 GLY A N 1
ATOM 3799 C CA . GLY A 1 511 ? 46.351 51.158 -49.777 1.00 53.54 507 GLY A CA 1
ATOM 3800 C C . GLY A 1 511 ? 46.761 50.178 -48.704 1.00 53.51 507 GLY A C 1
ATOM 3801 O O . GLY A 1 511 ? 47.317 50.554 -47.666 1.00 49.16 507 GLY A O 1
ATOM 3802 N N . ALA A 1 512 ? 46.477 48.905 -48.965 1.00 45.97 508 ALA A N 1
ATOM 3803 C CA . ALA A 1 512 ? 46.792 47.859 -48.005 1.00 53.30 508 ALA A CA 1
ATOM 3804 C C . ALA A 1 512 ? 46.905 46.532 -48.736 1.00 48.05 508 ALA A C 1
ATOM 3805 O O . ALA A 1 512 ? 46.120 46.245 -49.639 1.00 47.52 508 ALA A O 1
ATOM 3807 N N . ALA A 1 513 ? 47.883 45.731 -48.327 1.00 46.91 509 ALA A N 1
ATOM 3808 C CA . ALA A 1 513 ? 48.121 44.428 -48.924 1.00 47.32 509 ALA A CA 1
ATOM 3809 C C . ALA A 1 513 ? 48.802 43.541 -47.894 1.00 49.05 509 ALA A C 1
ATOM 3810 O O . ALA A 1 513 ? 49.211 43.998 -46.822 1.00 48.54 509 ALA A O 1
ATOM 3812 N N . VAL A 1 514 ? 48.926 42.261 -48.229 1.00 48.35 510 VAL A N 1
ATOM 3813 C CA . VAL A 1 514 ? 49.625 41.312 -47.369 1.00 46.46 510 VAL A CA 1
ATOM 3814 C C . VAL A 1 514 ? 50.306 40.278 -48.256 1.00 47.56 510 VAL A C 1
ATOM 3815 O O . VAL A 1 514 ? 49.717 39.794 -49.229 1.00 50.59 510 VAL A O 1
ATOM 3819 N N . ALA A 1 515 ? 51.561 39.973 -47.939 1.00 46.10 511 ALA A N 1
ATOM 3820 C CA . ALA A 1 515 ? 52.340 38.965 -48.641 1.00 45.55 511 ALA A CA 1
ATOM 3821 C C . ALA A 1 515 ? 52.596 37.778 -47.725 1.00 46.54 511 ALA A C 1
ATOM 3822 O O . ALA A 1 515 ? 52.854 37.946 -46.528 1.00 49.26 511 ALA A O 1
ATOM 3824 N N . LYS A 1 516 ? 52.522 36.579 -48.289 1.00 47.03 512 LYS A N 1
ATOM 3825 C CA . LYS A 1 516 ? 52.873 35.350 -47.590 1.00 45.02 512 LYS A CA 1
ATOM 3826 C C . LYS A 1 516 ? 54.171 34.816 -48.183 1.00 48.89 512 LYS A C 1
ATOM 3827 O O . LYS A 1 516 ? 54.223 34.487 -49.374 1.00 54.46 512 LYS A O 1
ATOM 3833 N N . VAL A 1 517 ? 55.214 34.739 -47.358 1.00 47.96 513 VAL A N 1
ATOM 3834 C CA . VAL A 1 517 ? 56.543 34.323 -47.792 1.00 46.89 513 VAL A CA 1
ATOM 3835 C C . VAL A 1 517 ? 56.967 33.101 -46.990 1.00 45.42 513 VAL A C 1
ATOM 3836 O O . VAL A 1 517 ? 56.629 32.977 -45.808 1.00 47.37 513 VAL A O 1
ATOM 3840 N N . SER A 1 518 ? 57.700 32.198 -47.639 1.00 44.66 514 SER A N 1
ATOM 3841 C CA . SER A 1 518 ? 58.305 31.043 -46.991 1.00 48.33 514 SER A CA 1
ATOM 3842 C C . SER A 1 518 ? 59.820 31.126 -47.141 1.00 52.97 514 SER A C 1
ATOM 3843 O O . SER A 1 518 ? 60.325 31.523 -48.196 1.00 58.35 514 SER A O 1
ATOM 3846 N N . LEU A 1 519 ? 60.545 30.759 -46.080 1.00 51.46 515 LEU A N 1
ATOM 3847 C CA . LEU A 1 519 ? 61.995 30.895 -46.027 1.00 47.53 515 LEU A CA 1
ATOM 3848 C C . LEU A 1 519 ? 62.653 29.591 -45.602 1.00 50.66 515 LEU A C 1
ATOM 3849 O O . LEU A 1 519 ? 62.074 28.794 -44.860 1.00 57.50 515 LEU A O 1
ATOM 3854 N N . VAL A 1 520 ? 63.892 29.407 -46.049 1.00 48.37 516 VAL A N 1
ATOM 3855 C CA . VAL A 1 520 ? 64.780 28.379 -45.520 1.00 47.48 516 VAL A CA 1
ATOM 3856 C C . VAL A 1 520 ? 66.130 29.033 -45.248 1.00 48.42 516 VAL A C 1
ATOM 3857 O O . VAL A 1 520 ? 66.629 29.803 -46.075 1.00 48.07 516 VAL A O 1
ATOM 3861 N N . VAL A 1 521 ? 66.704 28.759 -44.076 1.00 48.35 517 VAL A N 1
ATOM 3862 C CA . VAL A 1 521 ? 67.986 29.323 -43.662 1.00 48.46 517 VAL A CA 1
ATOM 3863 C C . VAL A 1 521 ? 68.959 28.174 -43.428 1.00 50.24 517 VAL A C 1
ATOM 3864 O O . VAL A 1 521 ? 68.654 27.249 -42.667 1.00 49.79 517 VAL A O 1
ATOM 3868 N N . GLN A 1 522 ? 70.126 28.234 -44.070 1.00 43.85 518 GLN A N 1
ATOM 3869 C CA . GLN A 1 522 ? 71.112 27.168 -43.933 1.00 47.04 518 GLN A CA 1
ATOM 3870 C C . GLN A 1 522 ? 72.500 27.693 -44.279 1.00 48.50 518 GLN A C 1
ATOM 3871 O O . GLN A 1 522 ? 72.674 28.409 -45.270 1.00 46.45 518 GLN A O 1
ATOM 3877 N N . GLY A 1 523 ? 73.482 27.318 -43.460 1.00 45.79 519 GLY A N 1
ATOM 3878 C CA . GLY A 1 523 ? 74.874 27.637 -43.678 1.00 47.14 519 GLY A CA 1
ATOM 3879 C C . GLY A 1 523 ? 75.727 26.381 -43.661 1.00 51.17 519 GLY A C 1
ATOM 3880 O O . GLY A 1 523 ? 75.289 25.294 -44.048 1.00 51.65 519 GLY A O 1
ATOM 3881 N N . SER A 1 524 ? 76.964 26.547 -43.203 1.00 53.07 520 SER A N 1
ATOM 3882 C CA . SER A 1 524 ? 77.874 25.416 -43.087 1.00 56.83 520 SER A CA 1
ATOM 3883 C C . SER A 1 524 ? 77.442 24.510 -41.938 1.00 59.41 520 SER A C 1
ATOM 3884 O O . SER A 1 524 ? 77.206 24.977 -40.819 1.00 59.32 520 SER A O 1
ATOM 3887 N N . GLU A 1 525 ? 77.340 23.210 -42.215 1.00 57.12 521 GLU A N 1
ATOM 3888 C CA . GLU A 1 525 ? 76.914 22.229 -41.221 1.00 52.35 521 GLU A CA 1
ATOM 3889 C C . GLU A 1 525 ? 77.668 20.931 -41.462 1.00 55.57 521 GLU A C 1
ATOM 3890 O O . GLU A 1 525 ? 77.589 20.361 -42.554 1.00 60.60 521 GLU A O 1
ATOM 3896 N N . GLY A 1 526 ? 78.390 20.466 -40.443 1.00 53.72 522 GLY A N 1
ATOM 3897 C CA . GLY A 1 526 ? 79.215 19.282 -40.573 1.00 49.95 522 GLY A CA 1
ATOM 3898 C C . GLY A 1 526 ? 80.560 19.517 -41.217 1.00 58.70 522 GLY A C 1
ATOM 3899 O O . GLY A 1 526 ? 81.203 18.557 -41.661 1.00 57.11 522 GLY A O 1
ATOM 3900 N N . ILE A 1 527 ? 81.015 20.767 -41.275 1.00 55.37 523 ILE A N 1
ATOM 3901 C CA . ILE A 1 527 ? 82.200 21.152 -42.030 1.00 55.05 523 ILE A CA 1
ATOM 3902 C C . ILE A 1 527 ? 83.230 21.727 -41.070 1.00 55.93 523 ILE A C 1
ATOM 3903 O O . ILE A 1 527 ? 82.930 22.658 -40.314 1.00 55.64 523 ILE A O 1
ATOM 3908 N N . GLY A 1 528 ? 84.440 21.178 -41.106 1.00 57.35 524 GLY A N 1
ATOM 3909 C CA . GLY A 1 528 ? 85.532 21.700 -40.311 1.00 57.51 524 GLY A CA 1
ATOM 3910 C C . GLY A 1 528 ? 86.322 22.762 -41.047 1.00 59.27 524 GLY A C 1
ATOM 3911 O O . GLY A 1 528 ? 86.045 23.957 -40.915 1.00 56.80 524 GLY A O 1
ATOM 3912 N N . THR A 1 529 ? 87.302 22.337 -41.840 1.00 63.79 525 THR A N 1
ATOM 3913 C CA . THR A 1 529 ? 88.120 23.282 -42.589 1.00 64.95 525 THR A CA 1
ATOM 3914 C C . THR A 1 529 ? 87.280 23.983 -43.651 1.00 63.42 525 THR A C 1
ATOM 3915 O O . THR A 1 529 ? 86.592 23.333 -44.442 1.00 60.51 525 THR A O 1
ATOM 3919 N N . GLY A 1 530 ? 87.326 25.316 -43.652 1.00 65.37 526 GLY A N 1
ATOM 3920 C CA . GLY A 1 530 ? 86.640 26.116 -44.646 1.00 64.44 526 GLY A CA 1
ATOM 3921 C C . GLY A 1 530 ? 85.244 26.567 -44.275 1.00 63.93 526 GLY A C 1
ATOM 3922 O O . GLY A 1 530 ? 84.618 27.295 -45.059 1.00 61.04 526 GLY A O 1
ATOM 3923 N N . ALA A 1 531 ? 84.734 26.165 -43.114 1.00 62.38 527 ALA A N 1
ATOM 3924 C CA . ALA A 1 531 ? 83.381 26.534 -42.725 1.00 60.88 527 ALA A CA 1
ATOM 3925 C C . ALA A 1 531 ? 83.279 28.033 -42.470 1.00 57.71 527 ALA A C 1
ATOM 3926 O O . ALA A 1 531 ? 84.244 28.688 -42.068 1.00 57.89 527 ALA A O 1
ATOM 3928 N N . THR A 1 532 ? 82.092 28.575 -42.713 1.00 56.55 528 THR A N 1
ATOM 3929 C CA . THR A 1 532 ? 81.820 29.985 -42.488 1.00 56.81 528 THR A CA 1
ATOM 3930 C C . THR A 1 532 ? 80.637 30.130 -41.544 1.00 58.07 528 THR A C 1
ATOM 3931 O O . THR A 1 532 ? 79.805 29.228 -41.413 1.00 58.49 528 THR A O 1
ATOM 3935 N N . THR A 1 533 ? 80.568 31.291 -40.887 1.00 59.40 529 THR A N 1
ATOM 3936 C CA . THR A 1 533 ? 79.437 31.601 -40.022 1.00 57.56 529 THR A CA 1
ATOM 3937 C C . THR A 1 533 ? 78.245 32.157 -40.788 1.00 57.02 529 THR A C 1
ATOM 3938 O O . THR A 1 533 ? 77.138 32.185 -40.241 1.00 56.22 529 THR A O 1
ATOM 3942 N N . ASP A 1 534 ? 78.447 32.614 -42.024 1.00 56.47 530 ASP A N 1
ATOM 3943 C CA . ASP A 1 534 ? 77.345 33.156 -42.807 1.00 55.44 530 ASP A CA 1
ATOM 3944 C C . ASP A 1 534 ? 76.287 32.086 -43.044 1.00 52.22 530 ASP A C 1
ATOM 3945 O O . ASP A 1 534 ? 76.603 30.922 -43.299 1.00 55.10 530 ASP A O 1
ATOM 3950 N N . VAL A 1 535 ? 75.022 32.484 -42.950 1.00 50.07 531 VAL A N 1
ATOM 3951 C CA . VAL A 1 535 ? 73.899 31.614 -43.271 1.00 52.34 531 VAL A CA 1
ATOM 3952 C C . VAL A 1 535 ? 73.059 32.295 -44.343 1.00 55.03 531 VAL A C 1
ATOM 3953 O O . VAL A 1 535 ? 72.898 33.520 -44.336 1.00 58.71 531 VAL A O 1
ATOM 3957 N N . TYR A 1 536 ? 72.524 31.501 -45.260 1.00 52.32 532 TYR A N 1
ATOM 3958 C CA . TYR A 1 536 ? 71.875 32.024 -46.450 1.00 53.26 532 TYR A CA 1
ATOM 3959 C C . TYR A 1 536 ? 70.377 31.757 -46.408 1.00 54.94 532 TYR A C 1
ATOM 3960 O O . TYR A 1 536 ? 69.915 30.795 -45.788 1.00 54.08 532 TYR A O 1
ATOM 3969 N N . VAL A 1 537 ? 69.623 32.633 -47.072 1.00 52.70 533 VAL A N 1
ATOM 3970 C CA . VAL A 1 537 ? 68.168 32.594 -47.080 1.00 50.32 533 VAL A CA 1
ATOM 3971 C C . VAL A 1 537 ? 67.683 32.473 -48.517 1.00 53.26 533 VAL A C 1
ATOM 3972 O O . VAL A 1 537 ? 68.197 33.147 -49.417 1.00 50.22 533 VAL A O 1
ATOM 3976 N N . ALA A 1 538 ? 66.693 31.609 -48.728 1.00 54.73 534 ALA A N 1
ATOM 3977 C CA . ALA A 1 538 ? 65.923 31.561 -49.962 1.00 49.62 534 ALA A CA 1
ATOM 3978 C C . ALA A 1 538 ? 64.461 31.809 -49.619 1.00 49.37 534 ALA A C 1
ATOM 3979 O O . ALA A 1 538 ? 63.917 31.170 -48.713 1.00 53.16 534 ALA A O 1
ATOM 3981 N N . ALA A 1 539 ? 63.837 32.741 -50.329 1.00 47.99 535 ALA A N 1
ATOM 3982 C CA . ALA A 1 539 ? 62.460 33.139 -50.089 1.00 46.38 535 ALA A CA 1
ATOM 3983 C C . ALA A 1 539 ? 61.587 32.799 -51.291 1.00 46.07 535 ALA A C 1
ATOM 3984 O O . ALA A 1 539 ? 62.056 32.721 -52.428 1.00 46.41 535 ALA A O 1
ATOM 3986 N N . SER A 1 540 ? 60.297 32.618 -51.026 1.00 45.46 536 SER A N 1
ATOM 3987 C CA . SER A 1 540 ? 59.339 32.348 -52.087 1.00 44.78 536 SER A CA 1
ATOM 3988 C C . SER A 1 540 ? 58.009 32.985 -51.720 1.00 45.13 536 SER A C 1
ATOM 3989 O O . SER A 1 540 ? 57.518 32.796 -50.606 1.00 48.08 536 SER A O 1
ATOM 3992 N N . LEU A 1 541 ? 57.437 33.741 -52.651 1.00 47.65 537 LEU A N 1
ATOM 3993 C CA . LEU A 1 541 ? 56.133 34.369 -52.450 1.00 46.82 537 LEU A CA 1
ATOM 3994 C C . LEU A 1 541 ? 55.059 33.300 -52.616 1.00 51.64 537 LEU A C 1
ATOM 3995 O O . LEU A 1 541 ? 54.731 32.903 -53.737 1.00 59.74 537 LEU A O 1
ATOM 4000 N N . THR A 1 542 ? 54.509 32.826 -51.498 1.00 46.00 538 THR A N 1
ATOM 4001 C CA . THR A 1 542 ? 53.483 31.791 -51.538 1.00 46.19 538 THR A CA 1
ATOM 4002 C C . THR A 1 542 ? 52.077 32.354 -51.681 1.00 48.00 538 THR A C 1
ATOM 4003 O O . THR A 1 542 ? 51.183 31.648 -52.157 1.00 51.46 538 THR A O 1
ATOM 4007 N N . GLY A 1 543 ? 51.854 33.597 -51.273 1.00 49.37 539 GLY A N 1
ATOM 4008 C CA . GLY A 1 543 ? 50.528 34.178 -51.342 1.00 51.00 539 GLY A CA 1
ATOM 4009 C C . GLY A 1 543 ? 50.604 35.684 -51.375 1.00 53.11 539 GLY A C 1
ATOM 4010 O O . GLY A 1 543 ? 51.553 36.288 -50.863 1.00 51.85 539 GLY A O 1
ATOM 4011 N N . PHE A 1 544 ? 49.595 36.297 -51.989 1.00 53.05 540 PHE A N 1
ATOM 4012 C CA . PHE A 1 544 ? 49.521 37.748 -52.058 1.00 52.37 540 PHE A CA 1
ATOM 4013 C C . PHE A 1 544 ? 48.076 38.154 -52.299 1.00 52.45 540 PHE A C 1
ATOM 4014 O O . PHE A 1 544 ? 47.368 37.515 -53.081 1.00 52.44 540 PHE A O 1
ATOM 4022 N N . THR A 1 545 ? 47.644 39.206 -51.614 1.00 51.03 541 THR A N 1
ATOM 4023 C CA . THR A 1 545 ? 46.344 39.801 -51.882 1.00 54.48 541 THR A CA 1
ATOM 4024 C C . THR A 1 545 ? 46.394 41.258 -51.457 1.00 53.75 541 THR A C 1
ATOM 4025 O O . THR A 1 545 ? 47.112 41.622 -50.522 1.00 52.99 541 THR A O 1
ATOM 4029 N N . GLN A 1 546 ? 45.636 42.088 -52.166 1.00 51.40 542 GLN A N 1
ATOM 4030 C CA . GLN A 1 546 ? 45.586 43.512 -51.886 1.00 48.87 542 GLN A CA 1
ATOM 4031 C C . GLN A 1 546 ? 44.173 44.010 -52.121 1.00 48.50 542 GLN A C 1
ATOM 4032 O O . GLN A 1 546 ? 43.414 43.430 -52.901 1.00 45.67 542 GLN A O 1
ATOM 4038 N N . LEU A 1 547 ? 43.822 45.085 -51.430 1.00 52.18 543 LEU A N 1
ATOM 4039 C CA . LEU A 1 547 ? 42.541 45.732 -51.654 1.00 52.86 543 LEU A CA 1
ATOM 4040 C C . LEU A 1 547 ? 42.644 46.657 -52.860 1.00 51.53 543 LEU A C 1
ATOM 4041 O O . LEU A 1 547 ? 43.599 47.430 -52.981 1.00 50.16 543 LEU A O 1
ATOM 4046 N N . GLU A 1 548 ? 41.670 46.563 -53.760 1.00 50.62 544 GLU A N 1
ATOM 4047 C CA . GLU A 1 548 ? 41.639 47.379 -54.966 1.00 50.58 544 GLU A CA 1
ATOM 4048 C C . GLU A 1 548 ? 40.580 48.472 -54.917 1.00 53.58 544 GLU A C 1
ATOM 4049 O O . GLU A 1 548 ? 40.460 49.242 -55.875 1.00 54.23 544 GLU A O 1
ATOM 4055 N N . GLY A 1 549 ? 39.816 48.557 -53.834 1.00 55.25 545 GLY A N 1
ATOM 4056 C CA . GLY A 1 549 ? 38.785 49.567 -53.707 1.00 50.20 545 GLY A CA 1
ATOM 4057 C C . GLY A 1 549 ? 38.279 49.619 -52.283 1.00 62.59 545 GLY A C 1
ATOM 4058 O O . GLY A 1 549 ? 38.730 48.875 -51.407 1.00 59.62 545 GLY A O 1
ATOM 4059 N N . GLY A 1 550 ? 37.324 50.517 -52.064 1.00 62.17 546 GLY A N 1
ATOM 4060 C CA . GLY A 1 550 ? 36.788 50.749 -50.738 1.00 61.93 546 GLY A CA 1
ATOM 4061 C C . GLY A 1 550 ? 36.849 52.212 -50.352 1.00 65.00 546 GLY A C 1
ATOM 4062 O O . GLY A 1 550 ? 37.940 52.772 -50.208 1.00 67.46 546 GLY A O 1
ATOM 4063 N N . VAL A 1 551 ? 35.685 52.840 -50.187 1.00 65.51 547 VAL A N 1
ATOM 4064 C CA . VAL A 1 551 ? 35.620 54.265 -49.877 1.00 64.10 547 VAL A CA 1
ATOM 4065 C C . VAL A 1 551 ? 36.225 54.514 -48.501 1.00 60.69 547 VAL A C 1
ATOM 4066 O O . VAL A 1 551 ? 35.807 53.914 -47.504 1.00 53.99 547 VAL A O 1
ATOM 4070 N N . ILE A 1 552 ? 37.207 55.411 -48.441 1.00 61.74 548 ILE A N 1
ATOM 4071 C CA . ILE A 1 552 ? 37.795 55.837 -47.175 1.00 60.94 548 ILE A CA 1
ATOM 4072 C C . ILE A 1 552 ? 37.505 57.293 -46.854 1.00 62.88 548 ILE A C 1
ATOM 4073 O O . ILE A 1 552 ? 37.766 57.723 -45.718 1.00 65.81 548 ILE A O 1
ATOM 4078 N N . ASP A 1 553 ? 36.976 58.065 -47.807 1.00 63.22 549 ASP A N 1
ATOM 4079 C CA . ASP A 1 553 ? 36.665 59.484 -47.609 1.00 67.34 549 ASP A CA 1
ATOM 4080 C C . ASP A 1 553 ? 35.413 59.787 -48.437 1.00 70.92 549 ASP A C 1
ATOM 4081 O O . ASP A 1 553 ? 35.503 60.126 -49.619 1.00 74.49 549 ASP A O 1
ATOM 4086 N N . THR A 1 554 ? 34.250 59.674 -47.793 1.00 68.79 550 THR A N 1
ATOM 4087 C CA . THR A 1 554 ? 32.975 59.861 -48.473 1.00 67.56 550 THR A CA 1
ATOM 4088 C C . THR A 1 554 ? 32.711 61.309 -48.866 1.00 70.77 550 THR A C 1
ATOM 4089 O O . THR A 1 554 ? 31.782 61.560 -49.643 1.00 72.43 550 THR A O 1
ATOM 4093 N N . VAL A 1 555 ? 33.489 62.261 -48.352 1.00 69.83 551 VAL A N 1
ATOM 4094 C CA . VAL A 1 555 ? 33.290 63.660 -48.713 1.00 66.29 551 VAL A CA 1
ATOM 4095 C C . VAL A 1 555 ? 34.025 63.988 -50.007 1.00 66.97 551 VAL A C 1
ATOM 4096 O O . VAL A 1 555 ? 33.461 64.595 -50.925 1.00 67.75 551 VAL A O 1
ATOM 4100 N N . ASN A 1 556 ? 35.289 63.583 -50.106 1.00 66.49 552 ASN A N 1
ATOM 4101 C CA . ASN A 1 556 ? 36.108 63.851 -51.278 1.00 66.70 552 ASN A CA 1
ATOM 4102 C C . ASN A 1 556 ? 36.149 62.682 -52.253 1.00 70.09 552 ASN A C 1
ATOM 4103 O O . ASN A 1 556 ? 36.792 62.794 -53.303 1.00 69.94 552 ASN A O 1
ATOM 4108 N N . ASN A 1 557 ? 35.482 61.569 -51.930 1.00 72.69 553 ASN A N 1
ATOM 4109 C CA . ASN A 1 557 ? 35.377 60.392 -52.796 1.00 75.35 553 ASN A CA 1
ATOM 4110 C C . ASN A 1 557 ? 36.762 59.815 -53.109 1.00 74.35 553 ASN A C 1
ATOM 4111 O O . ASN A 1 557 ? 37.224 59.793 -54.250 1.00 73.60 553 ASN A O 1
ATOM 4116 N N . VAL A 1 558 ? 37.408 59.332 -52.051 1.00 72.38 554 VAL A N 1
ATOM 4117 C CA . VAL A 1 558 ? 38.727 58.718 -52.139 1.00 66.99 554 VAL A CA 1
ATOM 4118 C C . VAL A 1 558 ? 38.597 57.260 -51.721 1.00 64.82 554 VAL A C 1
ATOM 4119 O O . VAL A 1 558 ? 37.962 56.955 -50.705 1.00 64.04 554 VAL A O 1
ATOM 4123 N N . SER A 1 559 ? 39.185 56.362 -52.509 1.00 65.82 555 SER A N 1
ATOM 4124 C CA . SER A 1 559 ? 39.143 54.934 -52.234 1.00 64.23 555 SER A CA 1
ATOM 4125 C C . SER A 1 559 ? 40.555 54.375 -52.108 1.00 60.20 555 SER A C 1
ATOM 4126 O O . SER A 1 559 ? 41.534 54.988 -52.548 1.00 57.44 555 SER A O 1
ATOM 4129 N N . LEU A 1 560 ? 40.652 53.199 -51.489 1.00 57.37 556 LEU A N 1
ATOM 4130 C CA . LEU A 1 560 ? 41.930 52.504 -51.415 1.00 56.90 556 LEU A CA 1
ATOM 4131 C C . LEU A 1 560 ? 42.401 52.130 -52.817 1.00 59.18 556 LEU A C 1
ATOM 4132 O O . LEU A 1 560 ? 41.621 51.644 -53.640 1.00 59.11 556 LEU A O 1
ATOM 4137 N N . PHE A 1 561 ? 43.688 52.352 -53.078 1.00 57.97 557 PHE A N 1
ATOM 4138 C CA . PHE A 1 561 ? 44.275 52.210 -54.403 1.00 52.59 557 PHE A CA 1
ATOM 4139 C C . PHE A 1 561 ? 45.058 50.908 -54.514 1.00 55.89 557 PHE A C 1
ATOM 4140 O O . PHE A 1 561 ? 45.739 50.495 -53.572 1.00 62.25 557 PHE A O 1
ATOM 4148 N N . LYS A 1 562 ? 44.964 50.269 -55.677 1.00 59.28 558 LYS A N 1
ATOM 4149 C CA . LYS A 1 562 ? 45.733 49.061 -55.976 1.00 60.62 558 LYS A CA 1
ATOM 4150 C C . LYS A 1 562 ? 47.156 49.476 -56.340 1.00 58.91 558 LYS A C 1
ATOM 4151 O O . LYS A 1 562 ? 47.411 49.966 -57.444 1.00 58.85 558 LYS A O 1
ATOM 4157 N N . HIS A 1 563 ? 48.096 49.280 -55.409 1.00 56.30 559 HIS A N 1
ATOM 4158 C CA . HIS A 1 563 ? 49.459 49.764 -55.608 1.00 55.83 559 HIS A CA 1
ATOM 4159 C C . HIS A 1 563 ? 50.321 48.785 -56.396 1.00 56.50 559 HIS A C 1
ATOM 4160 O O . HIS A 1 563 ? 51.248 49.211 -57.098 1.00 55.47 559 HIS A O 1
ATOM 4167 N N . PHE A 1 564 ? 50.048 47.487 -56.290 1.00 54.83 560 PHE A N 1
ATOM 4168 C CA . PHE A 1 564 ? 50.864 46.460 -56.922 1.00 56.03 560 PHE A CA 1
ATOM 4169 C C . PHE A 1 564 ? 50.122 45.841 -58.101 1.00 55.95 560 PHE A C 1
ATOM 4170 O O . PHE A 1 564 ? 48.918 45.580 -58.021 1.00 56.38 560 PHE A O 1
ATOM 4178 N N . THR A 1 565 ? 50.842 45.616 -59.198 1.00 56.18 561 THR A N 1
ATOM 4179 C CA . THR A 1 565 ? 50.295 44.966 -60.390 1.00 57.44 561 THR A CA 1
ATOM 4180 C C . THR A 1 565 ? 51.110 43.700 -60.642 1.00 57.34 561 THR A C 1
ATOM 4181 O O . THR A 1 565 ? 52.241 43.769 -61.132 1.00 55.07 561 THR A O 1
ATOM 4185 N N . SER A 1 566 ? 50.528 42.549 -60.288 1.00 59.60 562 SER A N 1
ATOM 4186 C CA . SER A 1 566 ? 51.138 41.225 -60.381 1.00 58.23 562 SER A CA 1
ATOM 4187 C C . SER A 1 566 ? 52.563 41.235 -59.837 1.00 56.68 562 SER A C 1
ATOM 4188 O O . SER A 1 566 ? 53.525 41.112 -60.604 1.00 54.67 562 SER A O 1
ATOM 4191 N N . PRO A 1 567 ? 52.740 41.365 -58.525 1.00 57.99 563 PRO A N 1
ATOM 4192 C CA . PRO A 1 567 ? 54.091 41.531 -57.979 1.00 58.86 563 PRO A CA 1
ATOM 4193 C C . PRO A 1 567 ? 54.896 40.241 -57.987 1.00 57.36 563 PRO A C 1
ATOM 4194 O O . PRO A 1 567 ? 54.360 39.135 -57.871 1.00 55.30 563 PRO A O 1
ATOM 4198 N N . VAL A 1 568 ? 56.209 40.405 -58.114 1.00 57.21 564 VAL A N 1
ATOM 4199 C CA . VAL A 1 568 ? 57.170 39.311 -58.052 1.00 57.38 564 VAL A CA 1
ATOM 4200 C C . VAL A 1 568 ? 58.133 39.613 -56.911 1.00 57.64 564 VAL A C 1
ATOM 4201 O O . VAL A 1 568 ? 58.570 40.758 -56.749 1.00 57.84 564 VAL A O 1
ATOM 4205 N N . LEU A 1 569 ? 58.437 38.596 -56.107 1.00 56.54 565 LEU A N 1
ATOM 4206 C CA . LEU A 1 569 ? 59.290 38.761 -54.937 1.00 56.23 565 LEU A CA 1
ATOM 4207 C C . LEU A 1 569 ? 60.755 38.566 -55.309 1.00 57.20 565 LEU A C 1
ATOM 4208 O O . LEU A 1 569 ? 61.114 37.583 -55.965 1.00 57.66 565 LEU A O 1
ATOM 4213 N N . THR A 1 570 ? 61.594 39.504 -54.884 1.00 55.19 566 THR A N 1
ATOM 4214 C CA . THR A 1 570 ? 63.038 39.377 -54.989 1.00 52.83 566 THR A CA 1
ATOM 4215 C C . THR A 1 570 ? 63.655 39.701 -53.635 1.00 50.83 566 THR A C 1
ATOM 4216 O O . THR A 1 570 ? 63.123 40.517 -52.878 1.00 48.07 566 THR A O 1
ATOM 4220 N N . ILE A 1 571 ? 64.774 39.049 -53.323 1.00 53.17 567 ILE A N 1
ATOM 4221 C CA . ILE A 1 571 ? 65.494 39.334 -52.087 1.00 55.69 567 ILE A CA 1
ATOM 4222 C C . ILE A 1 571 ? 66.938 39.677 -52.421 1.00 55.28 567 ILE A C 1
ATOM 4223 O O . ILE A 1 571 ? 67.480 39.252 -53.447 1.00 57.02 567 ILE A O 1
ATOM 4228 N N . GLU A 1 572 ? 67.556 40.463 -51.540 1.00 54.18 568 GLU A N 1
ATOM 4229 C CA . GLU A 1 572 ? 68.936 40.903 -51.698 1.00 54.56 568 GLU A CA 1
ATOM 4230 C C . GLU A 1 572 ? 69.625 40.861 -50.343 1.00 57.79 568 GLU A C 1
ATOM 4231 O O . GLU A 1 572 ? 69.070 41.341 -49.350 1.00 62.50 568 GLU A O 1
ATOM 4237 N N . ARG A 1 573 ? 70.824 40.285 -50.299 1.00 56.98 569 ARG A N 1
ATOM 4238 C CA . ARG A 1 573 ? 71.593 40.195 -49.065 1.00 56.38 569 ARG A CA 1
ATOM 4239 C C . ARG A 1 573 ? 72.436 41.456 -48.901 1.00 55.52 569 ARG A C 1
ATOM 4240 O O . ARG A 1 573 ? 73.224 41.802 -49.789 1.00 55.39 569 ARG A O 1
ATOM 4248 N N . VAL A 1 574 ? 72.261 42.141 -47.773 1.00 51.78 570 VAL A N 1
ATOM 4249 C CA . VAL A 1 574 ? 73.039 43.324 -47.423 1.00 54.60 570 VAL A CA 1
ATOM 4250 C C . VAL A 1 574 ? 73.657 43.061 -46.058 1.00 57.80 570 VAL A C 1
ATOM 4251 O O . VAL A 1 574 ? 72.944 43.008 -45.046 1.00 59.59 570 VAL A O 1
ATOM 4255 N N . GLY A 1 575 ? 74.979 42.908 -46.025 1.00 56.94 571 GLY A N 1
ATOM 4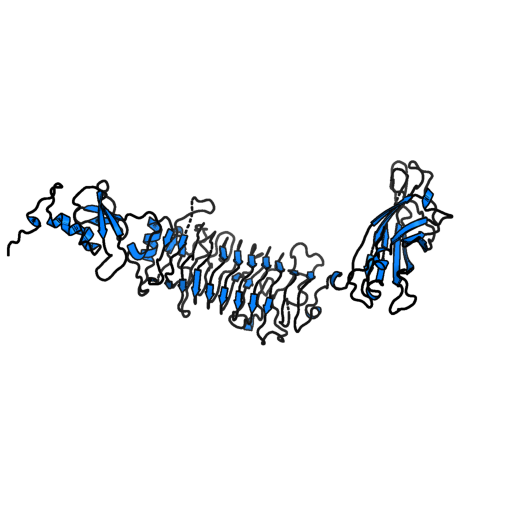256 C CA . GLY A 1 575 ? 75.665 42.495 -44.819 1.00 52.45 571 GLY A CA 1
ATOM 4257 C C . GLY A 1 575 ? 75.182 41.131 -44.379 1.00 57.00 571 GLY A C 1
ATOM 4258 O O . GLY A 1 575 ? 75.420 40.132 -45.064 1.00 60.67 571 GLY A O 1
ATOM 4259 N N . THR A 1 576 ? 74.495 41.078 -43.240 1.00 56.24 572 THR A N 1
ATOM 4260 C CA . THR A 1 576 ? 73.828 39.869 -42.788 1.00 51.75 572 THR A CA 1
ATOM 4261 C C . THR A 1 576 ? 72.322 39.927 -42.999 1.00 52.53 572 THR A C 1
ATOM 4262 O O . THR A 1 576 ? 71.632 38.937 -42.732 1.00 53.23 572 THR A O 1
ATOM 4266 N N . LYS A 1 577 ? 71.798 41.052 -43.475 1.00 53.56 573 LYS A N 1
ATOM 4267 C CA . LYS A 1 577 ? 70.365 41.233 -43.631 1.00 52.46 573 LYS A CA 1
ATOM 4268 C C . LYS A 1 577 ? 69.904 40.783 -45.013 1.00 53.52 573 LYS A C 1
ATOM 4269 O O . LYS A 1 577 ? 70.695 40.627 -45.947 1.00 53.08 573 LYS A O 1
ATOM 4275 N N . TYR A 1 578 ? 68.595 40.578 -45.130 1.00 53.97 574 TYR A N 1
ATOM 4276 C CA . TYR A 1 578 ? 67.956 40.263 -46.400 1.00 53.30 574 TYR A CA 1
ATOM 4277 C C . TYR A 1 578 ? 66.809 41.239 -46.603 1.00 55.40 574 TYR A C 1
ATOM 4278 O O . TYR A 1 578 ? 65.933 41.359 -45.741 1.00 53.31 574 TYR A O 1
ATOM 4287 N N . LEU A 1 579 ? 66.833 41.951 -47.726 1.00 59.31 575 LEU A N 1
ATOM 4288 C CA . LEU A 1 579 ? 65.763 42.868 -48.091 1.00 55.56 575 LEU A CA 1
ATOM 4289 C C . LEU A 1 579 ? 64.785 42.137 -49.001 1.00 53.20 575 LEU A C 1
ATOM 4290 O O . LEU A 1 579 ? 65.165 41.682 -50.084 1.00 53.43 575 LEU A O 1
ATOM 4295 N N . LEU A 1 580 ? 63.537 42.018 -48.562 1.00 52.87 576 LEU A N 1
ATOM 4296 C CA . LEU A 1 580 ? 62.486 41.434 -49.386 1.00 51.48 576 LEU A CA 1
ATOM 4297 C C . LEU A 1 580 ? 61.792 42.544 -50.166 1.00 49.93 576 LEU A C 1
ATOM 4298 O O . LEU A 1 580 ? 61.458 43.592 -49.604 1.00 46.62 576 LEU A O 1
ATOM 4303 N N . LYS A 1 581 ? 61.596 42.322 -51.465 1.00 51.45 577 LYS A N 1
ATOM 4304 C CA . LYS A 1 581 ? 61.087 43.356 -52.354 1.00 51.42 577 LYS A CA 1
ATOM 4305 C C . LYS A 1 581 ? 60.012 42.793 -53.273 1.00 53.27 577 LYS A C 1
ATOM 4306 O O . LYS A 1 581 ? 60.061 41.626 -53.673 1.00 51.78 577 LYS A O 1
ATOM 4312 N N . LEU A 1 582 ? 59.048 43.646 -53.617 1.00 54.21 578 LEU A N 1
ATOM 4313 C CA . LEU A 1 582 ? 57.984 43.308 -54.549 1.00 51.39 578 LEU A CA 1
ATOM 4314 C C . LEU A 1 582 ? 58.008 44.263 -55.736 1.00 52.80 578 LEU A C 1
ATOM 4315 O O . LEU A 1 582 ? 58.320 45.450 -55.594 1.00 54.45 578 LEU A O 1
ATOM 4320 N N . SER A 1 583 ? 57.667 43.736 -56.909 1.00 51.88 579 SER A N 1
ATOM 4321 C CA . SER A 1 583 ? 57.680 44.497 -58.148 1.00 54.33 579 SER A CA 1
ATOM 4322 C C . SER A 1 583 ? 56.269 44.968 -58.505 1.00 55.20 579 SER A C 1
ATOM 4323 O O . SER A 1 583 ? 55.294 44.714 -57.790 1.00 51.01 579 SER A O 1
ATOM 4326 N N . GLY A 1 584 ? 56.171 45.672 -59.631 1.00 51.20 580 GLY A N 1
ATOM 4327 C CA . GLY A 1 584 ? 54.894 46.167 -60.111 1.00 51.53 580 GLY A CA 1
ATOM 4328 C C . GLY A 1 584 ? 54.269 47.248 -59.257 1.00 56.23 580 GLY A C 1
ATOM 4329 O O . GLY A 1 584 ? 53.040 47.366 -59.220 1.00 55.90 580 GLY A O 1
ATOM 4330 N N . TYR A 1 585 ? 55.080 48.051 -58.576 1.00 54.46 581 TYR A N 1
ATOM 4331 C CA . TYR A 1 585 ? 54.566 49.055 -57.655 1.00 56.37 581 TYR A CA 1
ATOM 4332 C C . TYR A 1 585 ? 54.356 50.385 -58.368 1.00 58.51 581 TYR A C 1
ATOM 4333 O O . TYR A 1 585 ? 55.266 50.896 -59.030 1.00 58.13 581 TYR A O 1
ATOM 4342 N N . VAL A 1 586 ? 53.159 50.945 -58.212 1.00 62.11 582 VAL A N 1
ATOM 4343 C CA . VAL A 1 586 ? 52.840 52.294 -58.670 1.00 67.09 582 VAL A CA 1
ATOM 4344 C C . VAL A 1 586 ? 52.113 52.996 -57.531 1.00 69.31 582 VAL A C 1
ATOM 4345 O O . VAL A 1 586 ? 51.082 52.506 -57.054 1.00 68.36 582 VAL A O 1
ATOM 4349 N N . ALA A 1 587 ? 52.650 54.132 -57.093 1.00 69.34 583 ALA A N 1
ATOM 4350 C CA . ALA A 1 587 ? 52.089 54.834 -55.948 1.00 69.23 583 ALA A CA 1
ATOM 4351 C C . ALA A 1 587 ? 50.768 55.507 -56.304 1.00 71.87 583 ALA A C 1
ATOM 4352 O O . ALA A 1 587 ? 50.559 55.970 -57.430 1.00 75.89 583 ALA A O 1
ATOM 4354 N N . ALA A 1 588 ? 49.870 55.552 -55.322 1.00 66.41 584 ALA A N 1
ATOM 4355 C CA . ALA A 1 588 ? 48.640 56.319 -55.454 1.00 60.93 584 ALA A CA 1
ATOM 4356 C C . ALA A 1 588 ? 48.951 57.811 -55.461 1.00 62.15 584 ALA A C 1
ATOM 4357 O O . ALA A 1 588 ? 49.943 58.261 -54.881 1.00 65.41 584 ALA A O 1
ATOM 4359 N N . SER A 1 589 ? 48.093 58.582 -56.119 1.00 61.07 585 SER A N 1
ATOM 4360 C CA . SER A 1 589 ? 48.287 60.025 -56.235 1.00 64.64 585 SER A CA 1
ATOM 4361 C C . SER A 1 589 ? 47.002 60.647 -56.770 1.00 65.45 585 SER A C 1
ATOM 4362 O O . SER A 1 589 ? 46.021 59.952 -57.055 1.00 63.81 585 SER A O 1
ATOM 4365 N N . GLY A 1 590 ? 47.017 61.970 -56.902 1.00 65.98 586 GLY A N 1
ATOM 4366 C CA . GLY A 1 590 ? 45.914 62.681 -57.523 1.00 68.87 586 GLY A CA 1
ATOM 4367 C C . GLY A 1 590 ? 44.689 62.824 -56.650 1.00 73.53 586 GLY A C 1
ATOM 4368 O O . GLY A 1 590 ? 43.560 62.808 -57.161 1.00 73.76 586 GLY A O 1
ATOM 4369 N N . SER A 1 591 ? 44.881 62.965 -55.341 1.00 74.91 587 SER A N 1
ATOM 4370 C CA . SER A 1 591 ? 43.783 63.114 -54.402 1.00 72.28 587 SER A CA 1
ATOM 4371 C C . SER A 1 591 ? 44.119 64.238 -53.435 1.00 72.10 587 SER A C 1
ATOM 4372 O O . SER A 1 591 ? 45.185 64.856 -53.509 1.00 67.47 587 SER A O 1
ATOM 4375 N N . LEU A 1 592 ? 43.190 64.496 -52.513 1.00 82.25 588 LEU A N 1
ATOM 4376 C CA . LEU A 1 592 ? 43.390 65.535 -51.508 1.00 84.75 588 LEU A CA 1
ATOM 4377 C C . LEU A 1 592 ? 44.608 65.257 -50.632 1.00 82.18 588 LEU A C 1
ATOM 4378 O O . LEU A 1 592 ? 45.311 66.192 -50.233 1.00 82.46 588 LEU A O 1
ATOM 4383 N N . TYR A 1 593 ? 44.882 63.987 -50.334 1.00 76.09 589 TYR A N 1
ATOM 4384 C CA . TYR A 1 593 ? 45.929 63.625 -49.389 1.00 69.93 589 TYR A CA 1
ATOM 4385 C C . TYR A 1 593 ? 47.313 63.534 -50.016 1.00 68.43 589 TYR A C 1
ATOM 4386 O O . TYR A 1 593 ? 48.296 63.363 -49.287 1.00 68.76 589 TYR A O 1
ATOM 4395 N N . GLY A 1 594 ? 47.422 63.651 -51.331 1.00 69.47 590 GLY A N 1
ATOM 4396 C CA . GLY A 1 594 ? 48.711 63.559 -51.981 1.00 65.75 590 GLY A CA 1
ATOM 4397 C C . GLY A 1 594 ? 49.057 62.137 -52.374 1.00 64.93 590 GLY A C 1
ATOM 4398 O O . GLY A 1 594 ? 48.200 61.256 -52.501 1.00 65.36 590 GLY A O 1
ATOM 4399 N N . ALA A 1 595 ? 50.352 61.915 -52.562 1.00 64.72 591 ALA A N 1
ATOM 4400 C CA . ALA A 1 595 ? 50.861 60.643 -53.049 1.00 61.49 591 ALA A CA 1
ATOM 4401 C C . ALA A 1 595 ? 51.324 59.758 -51.899 1.00 60.57 591 ALA A C 1
ATOM 4402 O O . ALA A 1 595 ? 51.599 60.225 -50.791 1.00 61.36 591 ALA A O 1
ATOM 4404 N N . THR A 1 596 ? 51.402 58.460 -52.181 1.00 61.14 592 THR A N 1
ATOM 4405 C CA . THR A 1 596 ? 51.929 57.501 -51.217 1.00 53.53 592 THR A CA 1
ATOM 4406 C C . THR A 1 596 ? 53.424 57.731 -51.037 1.00 60.22 592 THR A C 1
ATOM 4407 O O . THR A 1 596 ? 54.186 57.694 -52.010 1.00 59.20 592 THR A O 1
ATOM 4411 N N . ALA A 1 597 ? 53.847 57.971 -49.796 1.00 59.55 593 ALA A N 1
ATOM 4412 C CA . ALA A 1 597 ? 55.239 58.286 -49.510 1.00 58.35 593 ALA A CA 1
ATOM 4413 C C . ALA A 1 597 ? 56.017 57.118 -48.923 1.00 54.68 593 ALA A C 1
ATOM 4414 O O . ALA A 1 597 ? 57.250 57.175 -48.891 1.00 53.21 593 ALA A O 1
ATOM 4416 N N . LYS A 1 598 ? 55.345 56.065 -48.468 1.00 53.93 594 LYS A N 1
ATOM 4417 C CA . LYS A 1 598 ? 56.053 54.986 -47.796 1.00 56.24 594 LYS A CA 1
ATOM 4418 C C . LYS A 1 598 ? 55.184 53.743 -47.756 1.00 56.00 594 LYS A C 1
ATOM 4419 O O . LYS A 1 598 ? 53.959 53.806 -47.894 1.00 55.56 594 LYS A O 1
ATOM 4425 N N . VAL A 1 599 ? 55.846 52.611 -47.549 1.00 54.27 595 VAL A N 1
ATOM 4426 C CA . VAL A 1 599 ? 55.193 51.347 -47.243 1.00 53.15 595 VAL A CA 1
ATOM 4427 C C . VAL A 1 599 ? 55.512 51.026 -45.789 1.00 52.04 595 VAL A C 1
ATOM 4428 O O . VAL A 1 599 ? 56.680 50.831 -45.429 1.00 49.71 595 VAL A O 1
ATOM 4432 N N . PHE A 1 600 ? 54.477 51.000 -44.948 1.00 51.00 596 PHE A N 1
ATOM 4433 C CA . PHE A 1 600 ? 54.611 50.654 -43.535 1.00 47.70 596 PHE A CA 1
ATOM 4434 C C . PHE A 1 600 ? 54.231 49.188 -43.365 1.00 44.24 596 PHE A C 1
ATOM 4435 O O . PHE A 1 600 ? 53.070 48.813 -43.553 1.00 43.88 596 PHE A O 1
ATOM 4443 N N . SER A 1 601 ? 55.200 48.357 -43.011 1.00 43.79 597 SER A N 1
ATOM 4444 C CA . SER A 1 601 ? 55.019 46.913 -43.005 1.00 42.90 597 SER A CA 1
ATOM 4445 C C . SER A 1 601 ? 54.981 46.398 -41.570 1.00 48.52 597 SER A C 1
ATOM 4446 O O . SER A 1 601 ? 55.930 46.603 -40.806 1.00 46.57 597 SER A O 1
ATOM 4449 N N . SER A 1 602 ? 53.886 45.726 -41.214 1.00 47.30 598 SER A N 1
ATOM 4450 C CA . SER A 1 602 ? 53.752 45.018 -39.942 1.00 43.27 598 SER A CA 1
ATOM 4451 C C . SER A 1 602 ? 54.021 43.541 -40.212 1.00 42.40 598 SER A C 1
ATOM 4452 O O . SER A 1 602 ? 53.126 42.807 -40.636 1.00 45.15 598 SER A O 1
ATOM 4455 N N . THR A 1 603 ? 55.256 43.106 -39.972 1.00 41.34 599 THR A N 1
ATOM 4456 C CA . THR A 1 603 ? 55.669 41.744 -40.284 1.00 43.36 599 THR A CA 1
ATOM 4457 C C . THR A 1 603 ? 55.507 40.848 -39.064 1.00 46.20 599 THR A C 1
ATOM 4458 O O . THR A 1 603 ? 55.992 41.177 -37.980 1.00 48.48 599 THR A O 1
ATOM 4462 N N . THR A 1 604 ? 54.830 39.716 -39.247 1.00 47.26 600 THR A N 1
ATOM 4463 C CA . THR A 1 604 ? 54.708 38.691 -38.215 1.00 45.67 600 THR A CA 1
ATOM 4464 C C . THR A 1 604 ? 55.257 37.385 -38.773 1.00 44.00 600 THR A C 1
ATOM 4465 O O . THR A 1 604 ? 54.796 36.912 -39.817 1.00 44.26 600 THR A O 1
ATOM 4477 N N . THR A 1 606 ? 56.347 33.218 -38.380 1.00 42.79 602 THR A N 1
ATOM 4478 C CA . THR A 1 606 ? 56.125 31.916 -37.750 1.00 43.27 602 THR A CA 1
ATOM 4479 C C . THR A 1 606 ? 57.365 31.076 -38.042 1.00 43.88 602 THR A C 1
ATOM 4480 O O . THR A 1 606 ? 57.522 30.571 -39.157 1.00 47.44 602 THR A O 1
ATOM 4484 N N . ILE A 1 607 ? 58.251 30.924 -37.058 1.00 45.28 603 ILE A N 1
ATOM 4485 C CA . ILE A 1 607 ? 59.538 30.258 -37.255 1.00 46.04 603 ILE A CA 1
ATOM 4486 C C . ILE A 1 607 ? 59.436 28.806 -36.805 1.00 46.72 603 ILE A C 1
ATOM 4487 O O . ILE A 1 607 ? 59.012 28.522 -35.678 1.00 50.79 603 ILE A O 1
ATOM 4492 N N . TYR A 1 608 ? 59.832 27.889 -37.683 1.00 45.66 604 TYR A N 1
ATOM 4493 C CA . TYR A 1 608 ? 59.885 26.462 -37.378 1.00 45.74 604 TYR A CA 1
ATOM 4494 C C . TYR A 1 608 ? 61.341 26.114 -37.089 1.00 45.55 604 TYR A C 1
ATOM 4495 O O . TYR A 1 608 ? 62.156 25.996 -38.008 1.00 48.20 604 TYR A O 1
ATOM 4504 N N . SER A 1 609 ? 61.668 25.945 -35.807 1.00 44.09 605 SER A N 1
ATOM 4505 C CA . SER A 1 609 ? 63.062 25.836 -35.396 1.00 43.74 605 SER A CA 1
ATOM 4506 C C . SER A 1 609 ? 63.631 24.430 -35.514 1.00 44.80 605 SER A C 1
ATOM 4507 O O . SER A 1 609 ? 64.855 24.278 -35.444 1.00 47.65 605 SER A O 1
ATOM 4510 N N . LEU A 1 610 ? 62.794 23.410 -35.687 1.00 45.46 606 LEU A N 1
ATOM 4511 C CA . LEU A 1 610 ? 63.287 22.038 -35.743 1.00 42.24 606 LEU A CA 1
ATOM 4512 C C . LEU A 1 610 ? 64.347 21.897 -36.823 1.00 41.51 606 LEU A C 1
ATOM 4513 O O . LEU A 1 610 ? 64.092 22.190 -37.994 1.00 42.33 606 LEU A O 1
ATOM 4518 N N . ASN A 1 611 ? 65.540 21.472 -36.423 1.00 43.54 607 ASN A N 1
ATOM 4519 C CA . ASN A 1 611 ? 66.629 21.206 -37.360 1.00 46.80 607 ASN A CA 1
ATOM 4520 C C . ASN A 1 611 ? 67.381 19.979 -36.851 1.00 49.04 607 ASN A C 1
ATOM 4521 O O . ASN A 1 611 ? 66.855 19.183 -36.067 1.00 47.77 607 ASN A O 1
ATOM 4526 N N . SER A 1 612 ? 68.627 19.814 -37.302 1.00 51.06 608 SER A N 1
ATOM 4527 C CA . SER A 1 612 ? 69.448 18.683 -36.886 1.00 47.13 608 SER A CA 1
ATOM 4528 C C . SER A 1 612 ? 70.031 18.851 -35.491 1.00 48.05 608 SER A C 1
ATOM 4529 O O . SER A 1 612 ? 70.568 17.882 -34.942 1.00 50.02 608 SER A O 1
ATOM 4532 N N . GLY A 1 613 ? 69.950 20.048 -34.913 1.00 47.27 609 GLY A N 1
ATOM 4533 C CA . GLY A 1 613 ? 70.465 20.314 -33.593 1.00 48.77 609 GLY A CA 1
ATOM 4534 C C . GLY A 1 613 ? 69.365 20.439 -32.556 1.00 48.30 609 GLY A C 1
ATOM 4535 O O . GLY A 1 613 ? 68.211 20.062 -32.773 1.00 48.48 609 GLY A O 1
ATOM 4536 N N . ALA A 1 614 ? 69.745 20.992 -31.406 1.00 44.96 610 ALA A N 1
ATOM 4537 C CA . ALA A 1 614 ? 68.832 21.149 -30.286 1.00 47.14 610 ALA A CA 1
ATOM 4538 C C . ALA A 1 614 ? 68.162 22.515 -30.263 1.00 45.64 610 ALA A C 1
ATOM 4539 O O . ALA A 1 614 ? 67.716 22.957 -29.201 1.00 49.13 610 ALA A O 1
ATOM 4541 N N . SER A 1 615 ? 68.064 23.183 -31.408 1.00 44.27 611 SER A N 1
ATOM 4542 C CA . SER A 1 615 ? 67.465 24.510 -31.447 1.00 41.41 611 SER A CA 1
ATOM 4543 C C . SER A 1 615 ? 65.966 24.423 -31.183 1.00 41.82 611 SER A C 1
ATOM 4544 O O . SER A 1 615 ? 65.253 23.645 -31.825 1.00 41.22 611 SER A O 1
ATOM 4547 N N . VAL A 1 616 ? 65.489 25.220 -30.229 1.00 37.23 612 VAL A N 1
ATOM 4548 C CA . VAL A 1 616 ? 64.061 25.327 -29.968 1.00 36.50 612 VAL A CA 1
ATOM 4549 C C . VAL A 1 616 ? 63.473 26.642 -30.466 1.00 41.06 612 VAL A C 1
ATOM 4550 O O . VAL A 1 616 ? 62.246 26.723 -30.639 1.00 41.30 612 VAL A O 1
ATOM 4554 N N . ALA A 1 617 ? 64.296 27.662 -30.713 1.00 42.01 613 ALA A N 1
ATOM 4555 C CA . ALA A 1 617 ? 63.835 28.934 -31.268 1.00 42.03 613 ALA A CA 1
ATOM 4556 C C . ALA A 1 617 ? 64.812 29.395 -32.345 1.00 42.17 613 ALA A C 1
ATOM 4557 O O . ALA A 1 617 ? 65.932 29.813 -32.032 1.00 40.67 613 ALA A O 1
ATOM 4559 N N . GLY A 1 618 ? 64.385 29.344 -33.607 1.00 40.03 614 GLY A N 1
ATOM 4560 C CA . GLY A 1 618 ? 65.183 29.882 -34.692 1.00 42.13 614 GLY A CA 1
ATOM 4561 C C . GLY A 1 618 ? 65.454 31.368 -34.542 1.00 46.07 614 GLY A C 1
ATOM 4562 O O . GLY A 1 618 ? 64.544 32.153 -34.263 1.00 50.20 614 GLY A O 1
ATOM 4563 N N . GLN A 1 619 ? 66.704 31.774 -34.739 1.00 47.10 615 GLN A N 1
ATOM 4564 C CA . GLN A 1 619 ? 67.125 33.136 -34.446 1.00 48.58 615 GLN A CA 1
ATOM 4565 C C . GLN A 1 619 ? 67.004 34.080 -35.647 1.00 47.71 615 GLN A C 1
ATOM 4566 O O . GLN A 1 619 ? 67.581 35.173 -35.620 1.00 44.45 615 GLN A O 1
ATOM 4572 N N . ILE A 1 620 ? 66.281 33.683 -36.699 1.00 46.57 616 ILE A N 1
ATOM 4573 C CA . ILE A 1 620 ? 65.875 34.644 -37.720 1.00 44.19 616 ILE A CA 1
ATOM 4574 C C . ILE A 1 620 ? 64.800 35.554 -37.136 1.00 47.97 616 ILE A C 1
ATOM 4575 O O . ILE A 1 620 ? 63.967 35.120 -36.327 1.00 53.38 616 ILE A O 1
ATOM 4580 N N . TYR A 1 621 ? 64.821 36.829 -37.523 1.00 47.73 617 TYR A N 1
ATOM 4581 C CA . TYR A 1 621 ? 63.886 37.792 -36.955 1.00 47.19 617 TYR A CA 1
ATOM 4582 C C . TYR A 1 621 ? 63.707 38.948 -37.926 1.00 48.53 617 TYR A C 1
ATOM 4583 O O . TYR A 1 621 ? 64.626 39.252 -38.695 1.00 48.02 617 TYR A O 1
ATOM 4592 N N . PRO A 1 622 ? 62.548 39.609 -37.914 1.00 49.31 618 PRO A N 1
ATOM 4593 C CA . PRO A 1 622 ? 62.352 40.790 -38.760 1.00 47.08 618 PRO A CA 1
ATOM 4594 C C . PRO A 1 622 ? 62.844 42.051 -38.070 1.00 48.71 618 PRO A C 1
ATOM 4595 O O . PRO A 1 622 ? 62.719 42.218 -36.856 1.00 46.05 618 PRO A O 1
ATOM 4599 N N . THR A 1 623 ? 63.417 42.951 -38.863 1.00 52.83 619 THR A N 1
ATOM 4600 C CA . THR A 1 623 ? 63.985 44.186 -38.330 1.00 53.85 619 THR A CA 1
ATOM 4601 C C . THR A 1 623 ? 62.962 45.313 -38.334 1.00 56.55 619 THR A C 1
ATOM 4602 O O . THR A 1 623 ? 61.866 45.167 -38.872 1.00 56.91 619 THR A O 1
#

Foldseek 3Di:
DPDDDQQVDADPLRHTSVLVVLLQVQAALLSVLAHDDSDAFDKGWHQAHDPVGRHQIAIWTFHPVDQDDDDQQAAWRAHPVSTTIGGDDDAAFELVSNPFQQAAPDASLVSQLVSQVVRQHGYEHEACSGEGEAARAHEAADPPGDEEAEYQQHEYEFADQQANYFHPQCVVVVQDQEQQAHEHYEYAANYEYEYPLPHAGEHYRQSHYAQYEENHHYYNHQEPYEFFHHHDPGPGTEGENYAAEHYEAEQYAEHYHTAAYENEEAEHYEYYAHQYYAERAHQDPARYEEYEYEAYEAELYHAHEEHFAYEHYEYEAYEYAAHDHHCCVPQQENYEYEPDPSGHAYAHYEYYNYEHHYHPVFLPPLNHAHYEYAFDPPDPDCVPRHFYEYEQYEYNGAYHQAPRYEYYDNYYHHVYDPVRSPYDDDVLVLLKDKAKDKDKFFCVHAPDQQKGFQFKKFQVVLLVDDAQFQRKWKWKKKWAAAPVRDTQWIKIWIKIKTKHADHPDDPPGHSAIDMDMATPDMDIDDWDAPDVVQGGIRHDFADPWDWDWDQDPRMITIIIGRGDWDADGPRGIGGIHIIIDMMIRRDTRDPHSYHPMHID

Organism: NCBI:txid1913571

B-factor: mean 48.13, std 10.42, range [26.26, 128.7]